Protein AF-A0A7S1KA66-F1 (afdb_monomer_lite)

Foldseek 3Di:
DLPDDPVLCVVCVPLVVLLVVLVVLVVLCCLQFQLAPVQLVQQVVVVCVVVVHDDDPPPVPPDDDDDDDDDDDDDDDDDDDDDDDDPPPDPDPDDDPCDGPSLVRNLVVLVVVLVVLLVCLVPQLVCVVVPPNSVCSNVSSVVSCVSVVCVVVVVRPDDQDDPVCNPDDPVVVCVVCVLLVVLLVLLVVLVVLLVVCVPPNDLVSNLVSLVVSCVPSLVSLCVRDDNVLSVLLVVLLQLQLVLQDPCVVVVCQCCPDCVVPPPGNNDDPSLVRSVLSNQLSVLLVVLSVCCVPPVVPDDLVVLQVVLSVLSVVLSVLVVCLVVVVCVVVVHRNSRSCSVRVRRSNSSSVNSNVSSSSVVLNVRADPPCSSSSSSSSVSSSVSSNSSSHSVD

pLDDT: mean 74.69, std 19.7, range [20.41, 94.88]

Secondary structure (DSSP, 8-state):
-----HHHHHH-HHHHHHHHHHHHHHHHHIIIIIIIIIHHHHHHHHHHHHTT--------------------------------------------S---HHHHHHHHHHHHHHHHHHHHHHHHHHHHHHS-HHHHHHHHHHHHGGGHHHHHHT-S-SPPPPTTTTTS--HHHHHHHHHHHHHHHHHHHHHHHHHHHHHHS-HHHHHHHHHHHHHHHHHHHHHHS-HHHHHHHHHHHHHHHTS---HHHHHHHHH--TTTSTT-----HIIIIIIHHHHHHHHHHHHHHHHHHTGGGS-HHHHHHHHHHHHHHHHHHHHHHHTTHHHHHT--HHHHHIIIIIIHHHHHHHHHHHHHHHHHHHHPPTT-HHHHHHHHHHHHHHHHHHHHHH-

Organism: NCBI:txid1169539

Sequence (391 aa):
MAVLPRDVARATPQIGALGFFFVSVGVAIIDLLVEAKYAEIMRQKHLAALAGGTPQLAVKDRTDGPVPSEIETVTATPQSVEGSTAVEVADSEGDSTDKDPASKVVTYVWMCTIVGWFLASCMIGPIADNFSVQLVFCVGPFLAAQVLIPILKGYLPETRLPPGEANKFQRDKFQKGKAVFGLAFATAVVALALALAGLVGPPETKLAVAVGGSLILLPLAFRVLPWRLACVNVYLFVSEALYVSLQGATDYWYTAGPECVPGGPHFTYTYYQSFAHIVSTFGCMLGLFFFHSFIRNWRMRKAFWATTIIKTAACSLDIFILLRWNVRVGIPDKVAFIFGDAMLPSIVWLMEYMPGQLLVSKLAPPDMESTTFAILEGFRMFGSTVSRAVG

InterPro domains:
  IPR036259 MFS transporter superfamily [SSF103473] (97-388)
  IPR039309 Biopterin transporter family [PF03092] (99-391)
  IPR039309 Biopterin transporter family [PTHR31585] (20-391)

Radius of gyration: 24.8 Å; chains: 1; bounding box: 72×46×79 Å

Struc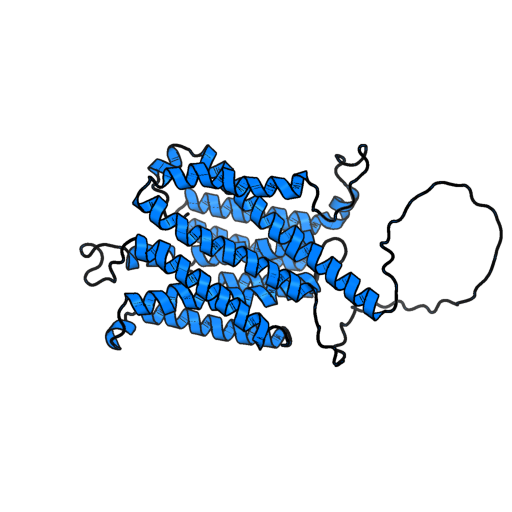ture (mmCIF, N/CA/C/O backbone):
data_AF-A0A7S1KA66-F1
#
_entry.id   AF-A0A7S1KA66-F1
#
loop_
_atom_site.group_PDB
_atom_site.id
_atom_site.type_symbol
_atom_site.label_atom_id
_atom_site.label_alt_id
_atom_site.label_comp_id
_atom_site.label_asym_id
_atom_site.label_entity_id
_atom_site.label_seq_id
_atom_site.pdbx_PDB_ins_code
_atom_site.Cartn_x
_atom_site.Cartn_y
_atom_site.Cartn_z
_atom_site.occupancy
_atom_site.B_iso_or_equiv
_atom_site.auth_seq_id
_atom_site.auth_comp_id
_atom_site.auth_asym_id
_atom_site.auth_atom_id
_atom_site.pdbx_PDB_model_num
ATOM 1 N N . MET A 1 1 ? -3.554 2.572 -13.011 1.00 32.06 1 MET A N 1
ATOM 2 C CA . MET A 1 1 ? -4.090 3.640 -13.893 1.00 32.06 1 MET A CA 1
ATOM 3 C C . MET A 1 1 ? -3.013 4.541 -14.518 1.00 32.06 1 MET A C 1
ATOM 5 O O . MET A 1 1 ? -3.378 5.471 -15.222 1.00 32.06 1 MET A O 1
ATOM 9 N N . ALA A 1 2 ? -1.709 4.258 -14.373 1.00 28.30 2 ALA A N 1
ATOM 10 C CA . ALA A 1 2 ? -0.647 5.039 -15.029 1.00 28.30 2 ALA A CA 1
ATOM 11 C C . ALA A 1 2 ? -0.613 4.914 -16.575 1.00 28.30 2 ALA A C 1
ATOM 13 O O . ALA A 1 2 ? 0.193 5.565 -17.223 1.00 28.30 2 ALA A O 1
ATOM 14 N N . VAL A 1 3 ? -1.512 4.122 -17.176 1.00 35.28 3 VAL A N 1
ATOM 15 C CA . VAL A 1 3 ? -1.540 3.802 -18.615 1.00 35.28 3 VAL A CA 1
ATOM 16 C C . VAL A 1 3 ? -2.876 4.218 -19.247 1.00 35.28 3 VAL A C 1
ATOM 18 O O . VAL A 1 3 ? -3.530 3.440 -19.934 1.00 35.28 3 VAL A O 1
ATOM 21 N N . LEU A 1 4 ? -3.356 5.429 -18.959 1.00 46.53 4 LEU A N 1
ATOM 22 C CA . LEU A 1 4 ? -4.499 6.001 -19.677 1.00 46.53 4 LEU A CA 1
ATOM 23 C C . LEU A 1 4 ? -3.972 7.043 -20.668 1.00 46.53 4 LEU A C 1
ATOM 25 O O . LEU A 1 4 ? -3.486 8.091 -20.232 1.00 46.53 4 LEU A O 1
ATOM 29 N N . PRO A 1 5 ? -4.064 6.797 -21.989 1.00 49.44 5 PRO A N 1
ATOM 30 C CA . PRO A 1 5 ? -3.847 7.844 -22.975 1.00 49.44 5 PRO A CA 1
ATOM 31 C C . PRO A 1 5 ? -4.779 9.012 -22.647 1.00 49.44 5 PRO A C 1
ATOM 33 O O . PRO A 1 5 ? -5.979 8.812 -22.423 1.00 49.44 5 PRO A O 1
ATOM 36 N N . ARG A 1 6 ? -4.234 10.232 -22.585 1.00 52.91 6 ARG A N 1
ATOM 37 C CA . ARG A 1 6 ? -4.979 11.450 -22.205 1.00 52.91 6 ARG A CA 1
ATOM 38 C C . ARG A 1 6 ? -6.256 11.636 -23.032 1.00 52.91 6 ARG A C 1
ATOM 40 O O . ARG A 1 6 ? -7.226 12.211 -22.546 1.00 52.91 6 ARG A O 1
ATOM 47 N N . ASP A 1 7 ? -6.260 11.108 -24.244 1.00 56.12 7 ASP A N 1
ATOM 48 C CA . ASP A 1 7 ? -7.335 11.212 -25.227 1.00 56.12 7 ASP A CA 1
ATOM 49 C C . ASP A 1 7 ? -8.530 10.324 -24.843 1.00 56.12 7 ASP A C 1
ATOM 51 O O . ASP A 1 7 ? -9.684 10.739 -24.938 1.00 56.12 7 ASP A O 1
ATOM 55 N N . VAL A 1 8 ? -8.257 9.136 -24.293 1.00 55.62 8 VAL A N 1
ATOM 56 C CA . VAL A 1 8 ? -9.273 8.197 -23.795 1.00 55.62 8 VAL A CA 1
ATOM 57 C C . VAL A 1 8 ? -9.881 8.692 -22.482 1.00 55.62 8 VAL A C 1
ATOM 59 O O . VAL A 1 8 ? -11.097 8.633 -22.305 1.00 55.62 8 VAL A O 1
ATOM 62 N N . ALA A 1 9 ? -9.059 9.250 -21.586 1.00 55.50 9 ALA A N 1
ATOM 63 C CA . ALA A 1 9 ? -9.536 9.838 -20.332 1.00 55.50 9 ALA A CA 1
ATOM 64 C C . ALA A 1 9 ? -10.507 11.013 -20.567 1.00 55.50 9 ALA A C 1
ATOM 66 O O . ALA A 1 9 ? -11.447 11.207 -19.796 1.00 55.50 9 ALA A O 1
ATOM 67 N N . ARG A 1 10 ? -10.299 11.784 -21.645 1.00 60.31 10 ARG A N 1
ATOM 68 C CA . ARG A 1 10 ? -11.176 12.900 -22.035 1.00 60.31 10 ARG A CA 1
ATOM 69 C C . ARG A 1 10 ? -12.466 12.457 -22.720 1.00 60.31 10 ARG A C 1
ATOM 71 O O . ARG A 1 10 ? -13.454 13.176 -22.616 1.00 60.31 10 ARG A O 1
ATOM 78 N N . ALA A 1 11 ? -12.467 11.317 -23.410 1.00 63.91 11 ALA A N 1
ATOM 79 C CA . ALA A 1 11 ? -13.627 10.851 -24.170 1.00 63.91 11 ALA A CA 1
ATOM 80 C C . ALA A 1 11 ? -14.783 10.375 -23.270 1.00 63.91 11 ALA A C 1
ATOM 82 O O . ALA A 1 11 ? -15.945 10.603 -23.593 1.00 63.91 11 ALA A O 1
ATOM 83 N N . THR A 1 12 ? -14.483 9.746 -22.126 1.00 65.25 12 THR A N 1
ATOM 84 C CA . THR A 1 12 ? -15.502 9.208 -21.201 1.00 65.25 12 THR A CA 1
ATOM 85 C C . THR A 1 12 ? -15.143 9.431 -19.722 1.00 65.25 12 THR A C 1
ATOM 87 O O . THR A 1 12 ? -14.991 8.466 -18.965 1.00 65.25 12 THR A O 1
ATOM 90 N N . PRO A 1 13 ? -15.029 10.691 -19.257 1.00 67.62 13 PRO A N 1
ATOM 91 C CA . PRO A 1 13 ? -14.620 10.999 -17.883 1.00 67.62 13 PRO A CA 1
ATOM 92 C C . PRO A 1 13 ? -15.617 10.477 -16.837 1.00 67.62 13 PRO A C 1
ATOM 94 O O . PRO A 1 13 ? -15.226 10.091 -15.739 1.00 67.62 13 PRO A O 1
ATOM 97 N N . GLN A 1 14 ? -16.902 10.401 -17.195 1.00 73.25 14 GLN A N 1
ATOM 98 C CA . GLN A 1 14 ? -17.967 9.911 -16.317 1.00 73.25 14 GLN A CA 1
ATOM 99 C C . GLN A 1 14 ? -17.803 8.423 -15.974 1.00 73.25 14 GLN A C 1
ATOM 101 O O . GLN A 1 14 ? -17.982 8.038 -14.823 1.00 73.25 14 GLN A O 1
ATOM 106 N N . ILE A 1 15 ? -17.410 7.595 -16.948 1.00 70.38 15 ILE A N 1
ATOM 107 C CA . ILE A 1 15 ? -17.205 6.152 -16.751 1.00 70.38 15 ILE A CA 1
ATOM 108 C C . ILE A 1 15 ? -15.989 5.911 -15.849 1.00 70.38 15 ILE A C 1
ATOM 110 O O . ILE A 1 15 ? -16.051 5.099 -14.927 1.00 70.38 15 ILE A O 1
ATOM 114 N N . GLY A 1 16 ? -14.908 6.670 -16.062 1.00 67.88 16 GLY A N 1
ATOM 115 C CA . GLY A 1 16 ? -13.727 6.626 -15.198 1.00 67.88 16 GLY A CA 1
ATOM 116 C C . GLY A 1 16 ? -14.040 7.032 -13.755 1.00 67.88 16 GLY A C 1
ATOM 117 O O . GLY A 1 16 ? -13.626 6.343 -12.824 1.00 67.88 16 GLY A O 1
ATOM 118 N N . ALA A 1 17 ? -14.825 8.098 -13.565 1.00 71.81 17 ALA A N 1
ATOM 119 C CA . ALA A 1 17 ? -15.262 8.543 -12.243 1.00 71.81 17 ALA A CA 1
ATOM 120 C C . ALA A 1 17 ? -16.155 7.505 -11.542 1.00 71.81 17 ALA A C 1
ATOM 122 O O . ALA A 1 17 ? -15.962 7.233 -10.359 1.00 71.81 17 ALA A O 1
ATOM 123 N N . LEU A 1 18 ? -17.088 6.887 -12.273 1.00 75.62 18 LEU A N 1
ATOM 124 C CA . LEU A 1 18 ? -17.959 5.832 -11.750 1.00 75.62 18 LEU A CA 1
ATOM 125 C C . LEU A 1 18 ? -17.157 4.586 -11.341 1.00 75.62 18 LEU A C 1
ATOM 127 O O . LEU A 1 18 ? -17.382 4.020 -10.273 1.00 75.62 18 LEU A O 1
ATOM 131 N N . GLY A 1 19 ? -16.188 4.183 -12.167 1.00 74.69 19 GLY A N 1
ATOM 132 C CA . GLY A 1 19 ? -15.272 3.088 -11.852 1.00 74.69 19 GLY A CA 1
ATOM 133 C C . GLY A 1 19 ? -14.442 3.373 -10.607 1.00 74.69 19 GLY A C 1
ATOM 134 O O . GLY A 1 19 ? -14.375 2.531 -9.715 1.00 74.69 19 GLY A O 1
ATOM 135 N N . PHE A 1 20 ? -13.867 4.574 -10.511 1.00 73.81 20 PHE A N 1
ATOM 136 C CA . PHE A 1 20 ? -13.125 4.998 -9.326 1.00 73.81 20 PHE A CA 1
ATOM 137 C C . PHE A 1 20 ? -14.007 4.964 -8.076 1.00 73.81 20 PHE A C 1
ATOM 139 O O . PHE A 1 20 ? -13.616 4.375 -7.075 1.00 73.81 20 PHE A O 1
ATOM 146 N N . PHE A 1 21 ? -15.225 5.504 -8.161 1.00 79.69 21 PHE A N 1
ATOM 147 C CA . PHE A 1 21 ? -16.183 5.477 -7.063 1.00 79.69 21 PHE A CA 1
ATOM 148 C C . PHE A 1 21 ? -16.462 4.050 -6.574 1.00 79.69 21 PHE A C 1
ATOM 150 O O . PHE A 1 21 ? -16.306 3.780 -5.386 1.00 79.69 21 PHE A O 1
ATOM 157 N N . PHE A 1 22 ? -16.816 3.116 -7.464 1.00 79.19 22 PHE A N 1
ATOM 158 C CA . PHE A 1 22 ? -17.120 1.741 -7.050 1.00 79.19 22 PHE A CA 1
ATOM 159 C C . PHE A 1 22 ? -15.905 0.988 -6.511 1.00 79.19 22 PHE A C 1
ATOM 161 O O . PHE A 1 22 ? -16.046 0.235 -5.549 1.00 79.19 22 PHE A O 1
ATOM 168 N N . VAL A 1 23 ? -14.717 1.203 -7.080 1.00 77.38 23 VAL A N 1
ATOM 169 C CA . VAL A 1 23 ? -13.480 0.608 -6.557 1.00 77.38 23 VAL A CA 1
ATOM 170 C C . VAL A 1 23 ? -13.167 1.159 -5.167 1.00 77.38 23 VAL A C 1
ATOM 172 O O . VAL A 1 23 ? -12.896 0.377 -4.260 1.00 77.38 23 VAL A O 1
ATOM 175 N N . SER A 1 24 ? -13.268 2.475 -4.960 1.00 77.38 24 SER A N 1
ATOM 176 C CA . SER A 1 24 ? -13.059 3.093 -3.646 1.00 77.38 24 SER A CA 1
ATOM 177 C C . SER A 1 24 ? -14.082 2.622 -2.614 1.00 77.38 24 SER A C 1
ATOM 179 O O . SER A 1 24 ? -13.710 2.348 -1.477 1.00 77.38 24 SER A O 1
ATOM 181 N N . VAL A 1 25 ? -15.352 2.471 -3.004 1.00 79.31 25 VAL A N 1
ATOM 182 C CA . VAL A 1 25 ? -16.393 1.876 -2.149 1.00 79.31 25 VAL A CA 1
ATOM 183 C C . VAL A 1 25 ? -16.055 0.418 -1.822 1.00 79.31 25 VAL A C 1
ATOM 185 O O . VAL A 1 25 ? -16.196 0.011 -0.675 1.00 79.31 25 VAL A O 1
ATOM 188 N N . GLY A 1 26 ? -15.554 -0.351 -2.791 1.00 78.12 26 GLY A N 1
ATOM 189 C CA . GLY A 1 26 ? -15.051 -1.714 -2.598 1.00 78.12 26 GLY A CA 1
ATOM 190 C C . GLY A 1 26 ? -13.953 -1.816 -1.551 1.00 78.12 26 GLY A C 1
ATOM 191 O O . GLY A 1 26 ? -14.092 -2.587 -0.603 1.00 78.12 26 GLY A O 1
ATOM 192 N N . VAL A 1 27 ? -12.897 -1.016 -1.699 1.00 77.62 27 VAL A N 1
ATOM 193 C CA . VAL A 1 27 ? -11.775 -0.978 -0.749 1.00 77.62 27 VAL A CA 1
ATOM 194 C C . VAL A 1 27 ? -12.265 -0.570 0.639 1.00 77.62 27 VAL A C 1
ATOM 196 O O . VAL A 1 27 ? -12.052 -1.304 1.597 1.00 77.62 27 VAL A O 1
ATOM 199 N N . ALA A 1 28 ? -13.040 0.516 0.732 1.00 75.81 28 ALA A N 1
ATOM 200 C CA . ALA A 1 28 ? -13.593 0.971 2.004 1.00 75.81 28 ALA A CA 1
ATOM 201 C C . ALA A 1 28 ? -14.448 -0.108 2.687 1.00 75.81 28 ALA A C 1
ATOM 203 O O . ALA A 1 28 ? -14.421 -0.246 3.904 1.00 75.81 28 ALA A O 1
ATOM 204 N N . ILE A 1 29 ? -15.205 -0.896 1.925 1.00 75.12 29 ILE A N 1
ATOM 205 C CA . ILE A 1 29 ? -16.020 -1.977 2.482 1.00 75.12 29 ILE A CA 1
ATOM 206 C C . ILE A 1 29 ? -15.158 -3.110 3.024 1.00 75.12 29 ILE A C 1
ATOM 208 O O . ILE A 1 29 ? -15.474 -3.618 4.096 1.00 75.12 29 ILE A O 1
ATOM 212 N N . ILE A 1 30 ? -14.089 -3.499 2.329 1.00 76.38 30 ILE A N 1
ATOM 213 C CA . ILE A 1 30 ? -13.154 -4.521 2.819 1.00 76.38 30 ILE A CA 1
ATOM 214 C C . ILE A 1 30 ? -12.539 -4.065 4.150 1.00 76.38 30 ILE A C 1
ATOM 216 O O . ILE A 1 30 ? -12.625 -4.798 5.140 1.00 76.38 30 ILE A O 1
ATOM 220 N N . ASP A 1 31 ? -12.040 -2.831 4.190 1.00 74.50 31 ASP A N 1
ATOM 221 C CA . ASP A 1 31 ? -11.405 -2.233 5.367 1.00 74.50 31 ASP A CA 1
ATOM 222 C C . ASP A 1 31 ? -12.376 -2.134 6.559 1.00 74.50 31 ASP A C 1
ATOM 224 O O . ASP A 1 31 ? -12.086 -2.586 7.669 1.00 74.50 31 ASP A O 1
ATOM 228 N N . LEU A 1 32 ? -13.572 -1.574 6.338 1.00 71.69 32 LEU A N 1
ATOM 229 C CA . LEU A 1 32 ? -14.551 -1.317 7.402 1.00 71.69 32 LEU A CA 1
ATOM 230 C C . LEU A 1 32 ? -15.238 -2.605 7.879 1.00 71.69 32 LEU A C 1
ATOM 232 O O . LEU A 1 32 ? -15.384 -2.831 9.084 1.00 71.69 32 LEU A O 1
ATOM 236 N N . LEU A 1 33 ? -15.688 -3.457 6.954 1.00 70.88 33 LEU A N 1
ATOM 237 C CA . LEU A 1 33 ? -16.430 -4.658 7.328 1.00 70.88 33 LEU A CA 1
ATOM 238 C C . LEU A 1 33 ? -15.511 -5.721 7.872 1.00 70.88 33 LEU A C 1
ATOM 240 O O . LEU A 1 33 ? -15.747 -6.253 8.957 1.00 70.88 33 LEU A O 1
ATOM 244 N N . VAL A 1 34 ? -14.516 -6.084 7.077 1.00 68.38 34 VAL A N 1
ATOM 245 C CA . VAL A 1 34 ? -13.800 -7.318 7.323 1.00 68.38 34 VAL A CA 1
ATOM 246 C C . VAL A 1 34 ? -12.653 -7.074 8.287 1.00 68.38 34 VAL A C 1
ATOM 248 O O . VAL A 1 34 ? -12.544 -7.775 9.298 1.00 68.38 34 VAL A O 1
ATOM 251 N N . GLU A 1 35 ? -11.824 -6.077 7.989 1.00 70.81 35 GLU A N 1
ATOM 252 C CA . GLU A 1 35 ? -10.586 -5.841 8.731 1.00 70.81 35 GLU A CA 1
ATOM 253 C C . GLU A 1 35 ? -10.841 -5.153 10.075 1.00 70.81 35 GLU A C 1
ATOM 255 O O . GLU A 1 35 ? -10.182 -5.487 11.061 1.00 70.81 35 GLU A O 1
ATOM 260 N N . ALA A 1 36 ? -11.852 -4.281 10.155 1.00 73.19 36 ALA A N 1
ATOM 261 C CA . ALA A 1 36 ? -12.281 -3.686 11.416 1.00 73.19 36 ALA A CA 1
ATOM 262 C C . ALA A 1 36 ? -13.355 -4.526 12.142 1.00 73.19 36 ALA A C 1
ATOM 264 O O . ALA A 1 36 ? -13.066 -5.144 13.171 1.00 73.19 36 ALA A O 1
ATOM 265 N N . LYS A 1 37 ? -14.601 -4.571 11.641 1.00 71.62 37 LYS A N 1
ATOM 266 C CA . LYS A 1 37 ? -15.742 -5.046 12.452 1.00 71.62 37 LYS A CA 1
ATOM 267 C C . LYS A 1 37 ? -15.797 -6.564 12.654 1.00 71.62 37 LYS A C 1
ATOM 269 O O . LYS A 1 37 ? -16.060 -7.036 13.760 1.00 71.62 37 LYS A O 1
ATOM 274 N N . TYR A 1 38 ? -15.552 -7.360 11.616 1.00 70.38 38 TYR A N 1
ATOM 275 C CA . TYR A 1 38 ? -15.573 -8.824 11.740 1.00 70.38 38 TYR A CA 1
ATOM 276 C C . TYR A 1 38 ? -14.405 -9.361 12.576 1.00 70.38 38 TYR A C 1
ATOM 278 O O . TYR A 1 38 ? -14.599 -10.287 13.371 1.00 70.38 38 TYR A O 1
ATOM 286 N N . ALA A 1 39 ? -13.217 -8.769 12.433 1.00 66.06 39 ALA A N 1
ATOM 287 C CA . ALA A 1 39 ? -12.054 -9.087 13.257 1.00 66.06 39 ALA A CA 1
ATOM 288 C C . ALA A 1 39 ? -12.348 -8.877 14.757 1.00 66.06 39 ALA A C 1
ATOM 290 O O . ALA A 1 39 ? -12.051 -9.744 15.584 1.00 66.06 39 ALA A O 1
ATOM 291 N N . GLU A 1 40 ? -13.012 -7.772 15.101 1.00 71.19 40 GLU A N 1
ATOM 292 C CA . GLU A 1 40 ? -13.449 -7.456 16.464 1.00 71.19 40 GLU A CA 1
ATOM 293 C C . GLU A 1 40 ? -14.454 -8.484 17.005 1.00 71.19 40 GLU A C 1
ATOM 295 O O . GLU A 1 40 ? -14.226 -9.065 18.070 1.00 71.19 40 GLU A O 1
ATOM 300 N N . ILE A 1 41 ? -15.538 -8.757 16.266 1.00 71.12 41 ILE A N 1
ATOM 301 C CA . ILE A 1 41 ? -16.590 -9.699 16.692 1.00 71.12 41 ILE A CA 1
ATOM 302 C C . ILE A 1 41 ? -15.991 -11.076 16.993 1.00 71.12 41 ILE A C 1
ATOM 304 O O . ILE A 1 41 ? -16.351 -11.724 17.979 1.00 71.12 41 ILE A O 1
ATOM 308 N N . MET A 1 42 ? -15.064 -11.537 16.154 1.00 67.38 42 MET A N 1
ATOM 309 C CA . MET A 1 42 ? -14.409 -12.831 16.339 1.00 67.38 42 MET A CA 1
ATOM 310 C C . MET A 1 42 ? -13.503 -12.845 17.571 1.00 67.38 42 MET A C 1
ATOM 312 O O . MET A 1 42 ? -13.494 -13.830 18.313 1.00 67.38 42 MET A O 1
ATOM 316 N N . ARG A 1 43 ? -12.804 -11.739 17.846 1.00 68.31 43 ARG A N 1
ATOM 317 C CA . ARG A 1 43 ? -12.013 -11.579 19.070 1.00 68.31 43 ARG A CA 1
ATOM 318 C C . ARG A 1 43 ? -12.898 -11.575 20.318 1.00 68.31 43 ARG A C 1
ATOM 320 O O . ARG A 1 43 ? -12.590 -12.282 21.273 1.00 68.31 43 ARG A O 1
ATOM 327 N N . GLN A 1 44 ? -14.006 -10.834 20.311 1.00 73.31 44 GLN A N 1
ATOM 328 C CA . GLN A 1 44 ? -14.946 -10.783 21.437 1.00 73.31 44 GLN A CA 1
ATOM 329 C C . GLN A 1 44 ? -15.566 -12.153 21.722 1.00 73.31 44 GLN A C 1
ATOM 331 O O . GLN A 1 44 ? -15.582 -12.589 22.872 1.00 73.31 44 GLN A O 1
ATOM 336 N N . LYS A 1 45 ? -16.011 -12.873 20.682 1.00 74.50 45 LYS A N 1
ATOM 337 C CA . LYS A 1 45 ? -16.542 -14.239 20.824 1.00 74.50 45 LYS A CA 1
ATOM 338 C C . LYS A 1 45 ? -15.523 -15.198 21.434 1.00 74.50 45 LYS A C 1
ATOM 340 O O . LYS A 1 45 ? -15.885 -16.018 22.271 1.00 74.50 45 LYS A O 1
ATOM 345 N N . HIS A 1 46 ? -14.260 -15.087 21.036 1.00 69.62 46 HIS A N 1
ATOM 346 C CA . HIS A 1 46 ? -13.190 -15.920 21.573 1.00 69.62 46 HIS A CA 1
ATOM 347 C C . HIS A 1 46 ? -12.881 -15.609 23.040 1.00 69.62 46 HIS A C 1
ATOM 349 O O . HIS A 1 46 ? -12.772 -16.528 23.846 1.00 69.62 46 HIS A O 1
ATOM 355 N N . LEU A 1 47 ? -12.822 -14.328 23.411 1.00 72.25 47 LEU A N 1
ATOM 356 C CA . LEU A 1 47 ? -12.650 -13.920 24.809 1.00 72.25 47 LEU A CA 1
ATOM 357 C C . LEU A 1 47 ? -13.832 -14.363 25.686 1.00 72.25 47 LEU A C 1
ATOM 359 O O . LEU A 1 47 ? -13.618 -14.840 26.796 1.00 72.25 47 LEU A O 1
ATOM 363 N N . ALA A 1 48 ? -15.065 -14.269 25.180 1.00 73.75 48 ALA A N 1
ATOM 364 C CA . ALA A 1 48 ? -16.255 -14.756 25.880 1.00 73.75 48 ALA A CA 1
ATOM 365 C C . ALA A 1 48 ? -16.224 -16.282 26.084 1.00 73.75 48 ALA A C 1
ATOM 367 O O . ALA A 1 48 ? -16.521 -16.761 27.178 1.00 73.75 48 ALA A O 1
ATOM 368 N N . ALA A 1 49 ? -15.791 -17.036 25.066 1.00 74.25 49 ALA A N 1
ATOM 369 C CA . ALA A 1 49 ? -15.618 -18.484 25.159 1.00 74.25 49 ALA A CA 1
ATOM 370 C C . ALA A 1 49 ? -14.561 -18.882 26.206 1.00 74.25 49 ALA A C 1
ATOM 372 O O . ALA A 1 49 ? -14.775 -19.836 26.952 1.00 74.25 49 ALA A O 1
ATOM 373 N N . LEU A 1 50 ? -13.457 -18.132 26.307 1.00 74.31 50 LEU A N 1
ATOM 374 C CA . LEU A 1 50 ? -12.426 -18.340 27.334 1.00 74.31 50 LEU A CA 1
ATOM 375 C C . LEU A 1 50 ? -12.920 -18.002 28.748 1.00 74.31 50 LEU A C 1
ATOM 377 O O . LEU A 1 50 ? -12.520 -18.653 29.707 1.00 74.31 50 LEU A O 1
ATOM 381 N N . ALA A 1 51 ? -13.805 -17.012 28.880 1.00 75.25 51 ALA A N 1
ATOM 382 C CA . ALA A 1 51 ? -14.394 -16.609 30.157 1.00 75.25 51 ALA A CA 1
ATOM 383 C C . ALA A 1 51 ? -15.527 -17.541 30.643 1.00 75.25 51 ALA A C 1
ATOM 385 O O . ALA A 1 51 ? -16.145 -17.260 31.668 1.00 75.25 51 ALA A O 1
ATOM 386 N N . GLY A 1 52 ? -15.835 -18.625 29.917 1.00 58.53 52 GLY A N 1
ATOM 387 C CA . GLY A 1 52 ? -16.918 -19.557 30.258 1.00 58.53 52 GLY A CA 1
ATOM 388 C C . GLY A 1 52 ? -18.328 -18.966 30.127 1.00 58.53 52 GLY A C 1
ATOM 389 O O . GLY A 1 52 ? -19.298 -19.590 30.554 1.00 58.53 52 GLY A O 1
ATOM 390 N N . GLY A 1 53 ? -18.462 -17.772 29.543 1.00 46.56 53 GLY A N 1
ATOM 391 C CA . GLY A 1 53 ? -19.734 -17.086 29.361 1.00 46.56 53 GLY A CA 1
ATOM 392 C C . GLY A 1 53 ? -20.328 -17.378 27.988 1.00 46.56 53 GLY A C 1
ATOM 393 O O . GLY A 1 53 ? -19.725 -17.069 26.960 1.00 46.56 53 GLY A O 1
ATOM 394 N N . THR A 1 54 ? -21.546 -17.918 27.949 1.00 37.97 54 THR A N 1
ATOM 395 C CA . THR A 1 54 ? -22.382 -17.851 26.742 1.00 37.97 54 THR A CA 1
ATOM 396 C C . THR A 1 54 ? -22.467 -16.392 26.283 1.00 37.97 54 THR A C 1
ATOM 398 O O . THR A 1 54 ? -22.752 -15.525 27.113 1.00 37.97 54 THR A O 1
ATOM 401 N N . PRO A 1 55 ? -22.231 -16.089 24.995 1.00 39.12 55 PRO A N 1
ATOM 402 C CA . PRO A 1 55 ? -22.236 -14.718 24.516 1.00 39.12 55 PRO A CA 1
ATOM 403 C C . PRO A 1 55 ? -23.666 -14.179 24.573 1.00 39.12 55 PRO A C 1
ATOM 405 O O . PRO A 1 55 ? -24.462 -14.405 23.663 1.00 39.12 55 PRO A O 1
ATOM 408 N N . GLN A 1 56 ? -24.005 -13.445 25.633 1.00 33.56 56 GLN A N 1
ATOM 409 C CA . GLN A 1 56 ? -25.090 -12.482 25.544 1.00 33.56 56 GLN A CA 1
ATOM 410 C C . GLN A 1 56 ? -24.596 -11.389 24.603 1.00 33.56 56 GLN A C 1
ATOM 412 O O . GLN A 1 56 ? -23.781 -10.545 24.973 1.00 33.56 56 GLN A O 1
ATOM 417 N N . LEU A 1 57 ? -25.082 -11.414 23.357 1.00 36.12 57 LEU A N 1
ATOM 418 C CA . LEU A 1 57 ? -25.200 -10.169 22.617 1.00 36.12 57 LEU A CA 1
ATOM 419 C C . LEU A 1 57 ? -25.929 -9.210 23.556 1.00 36.12 57 LEU A C 1
ATOM 421 O O . LEU A 1 57 ? -27.048 -9.506 23.972 1.00 36.12 57 LEU A O 1
ATOM 425 N N . ALA A 1 58 ? -25.308 -8.086 23.902 1.00 29.97 58 ALA A N 1
ATOM 426 C CA . ALA A 1 58 ? -26.001 -6.992 24.561 1.00 29.97 58 ALA A CA 1
ATOM 427 C C . ALA A 1 58 ? -26.985 -6.361 23.558 1.00 29.97 58 ALA A C 1
ATOM 429 O O . ALA A 1 58 ? -26.802 -5.243 23.084 1.00 29.97 58 ALA A O 1
ATOM 430 N N . VAL A 1 59 ? -28.036 -7.104 23.208 1.00 29.83 59 VAL A N 1
ATOM 431 C CA . VAL A 1 59 ? -29.291 -6.556 22.719 1.00 29.83 59 VAL A CA 1
ATOM 432 C C . VAL A 1 59 ? -29.955 -5.992 23.962 1.00 29.83 59 VAL A C 1
ATOM 434 O O . VAL A 1 59 ? -30.567 -6.706 24.751 1.00 29.83 59 VAL A O 1
ATOM 437 N N . LYS A 1 60 ? -29.748 -4.698 24.197 1.00 28.16 60 LYS A N 1
ATOM 438 C CA . LYS A 1 60 ? -30.531 -3.961 25.181 1.00 28.16 60 LYS A CA 1
ATOM 439 C C . LYS A 1 60 ? -31.928 -3.777 24.592 1.00 28.16 60 LYS A C 1
ATOM 441 O O . LYS A 1 60 ? -32.226 -2.721 24.041 1.00 28.16 60 LYS A O 1
ATOM 446 N N . ASP A 1 61 ? -32.749 -4.822 24.669 1.00 25.58 61 ASP A N 1
ATOM 447 C CA . ASP A 1 61 ? -34.181 -4.713 24.416 1.00 25.58 61 ASP A CA 1
ATOM 448 C C . ASP A 1 61 ? -34.767 -3.808 25.497 1.00 25.58 61 ASP A C 1
ATOM 450 O O . ASP A 1 61 ? -34.821 -4.133 26.683 1.00 25.58 61 ASP A O 1
ATOM 454 N N . ARG A 1 62 ? -35.133 -2.598 25.083 1.00 33.00 62 ARG A N 1
ATOM 455 C CA . ARG A 1 62 ? -35.861 -1.652 25.915 1.00 33.00 62 ARG A CA 1
ATOM 456 C C . ARG A 1 62 ? -37.342 -1.966 25.742 1.00 33.00 62 ARG A C 1
ATOM 458 O O . ARG A 1 62 ? -38.000 -1.365 24.902 1.00 33.00 62 ARG A O 1
ATOM 465 N N . THR A 1 63 ? -37.847 -2.933 26.499 1.00 29.36 63 THR A N 1
ATOM 466 C CA . THR A 1 63 ? -39.292 -3.112 2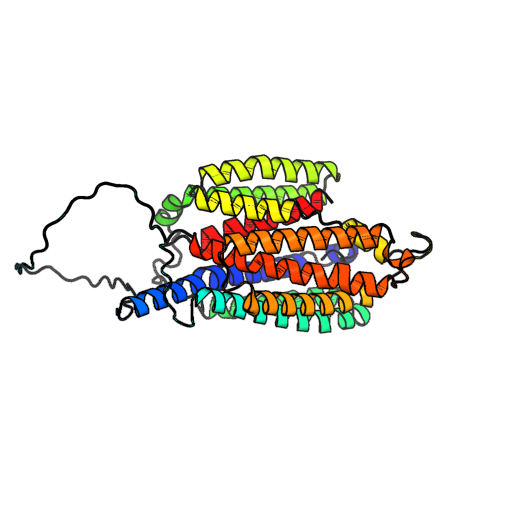6.671 1.00 29.36 63 THR A CA 1
ATOM 467 C C . THR A 1 63 ? -39.749 -2.328 27.892 1.00 29.36 63 THR A C 1
ATOM 469 O O . THR A 1 63 ? -39.318 -2.592 29.014 1.00 29.36 63 THR A O 1
ATOM 472 N N . ASP A 1 64 ? -40.596 -1.338 27.630 1.00 31.89 64 ASP A N 1
ATOM 473 C CA . ASP A 1 64 ? -41.314 -0.530 28.606 1.00 31.89 64 ASP A CA 1
ATOM 474 C C . ASP A 1 64 ? -42.244 -1.391 29.482 1.00 31.89 64 ASP A C 1
ATOM 476 O O . ASP A 1 64 ? -42.984 -2.238 28.981 1.00 31.89 64 ASP A O 1
ATOM 480 N N . GLY A 1 65 ? -42.239 -1.141 30.794 1.00 28.81 65 GLY A N 1
ATOM 481 C CA . GLY A 1 65 ? -43.180 -1.711 31.762 1.00 28.81 65 GLY A CA 1
ATOM 482 C C . GLY A 1 65 ? -42.918 -1.173 33.178 1.00 28.81 65 GLY A C 1
ATOM 483 O O . GLY A 1 65 ? -41.758 -0.940 33.518 1.00 28.81 65 GLY A O 1
ATOM 484 N N . PRO A 1 66 ? -43.958 -0.900 33.993 1.00 26.52 66 PRO A N 1
ATOM 485 C CA . PRO A 1 66 ? -43.823 -0.139 35.231 1.00 26.52 66 PRO A CA 1
ATOM 486 C C . PRO A 1 66 ? -43.230 -0.982 36.365 1.00 26.52 66 PRO A C 1
ATOM 488 O O . PRO A 1 66 ? -43.484 -2.177 36.478 1.00 26.52 66 PRO A O 1
ATOM 491 N N . VAL A 1 67 ? -42.458 -0.312 37.218 1.00 28.33 67 VAL A N 1
ATOM 492 C CA . VAL A 1 67 ? -41.803 -0.842 38.421 1.00 28.33 67 VAL A CA 1
ATOM 493 C C . VAL A 1 67 ? -42.832 -1.385 39.422 1.00 28.33 67 VAL A C 1
ATOM 495 O O . VAL A 1 67 ? -43.718 -0.625 39.818 1.00 28.33 67 VAL A O 1
ATOM 498 N N . PRO A 1 68 ? -42.663 -2.615 39.943 1.00 24.42 68 PRO A N 1
ATOM 499 C CA . PRO A 1 68 ? -43.137 -2.966 41.269 1.00 24.42 68 PRO A CA 1
ATOM 500 C C . PRO A 1 68 ? -41.971 -3.023 42.261 1.00 24.42 68 PRO A C 1
ATOM 502 O O . PRO A 1 68 ? -40.888 -3.539 41.991 1.00 24.42 68 PRO A O 1
ATOM 505 N N . SER A 1 69 ? -42.250 -2.456 43.424 1.00 24.09 69 SER A N 1
ATOM 506 C CA . SER A 1 69 ? -41.532 -2.557 44.686 1.00 24.09 69 SER A CA 1
ATOM 507 C C . SER A 1 69 ? -41.300 -4.004 45.127 1.00 24.09 69 SER A C 1
ATOM 509 O O . SER A 1 69 ? -42.272 -4.728 45.299 1.00 24.09 69 SER A O 1
ATOM 511 N N . GLU A 1 70 ? -40.051 -4.396 45.369 1.00 25.59 70 GLU A N 1
ATOM 512 C CA . GLU A 1 70 ? -39.553 -4.938 46.645 1.00 25.59 70 GLU A CA 1
ATOM 513 C C . GLU A 1 70 ? -38.132 -5.491 46.496 1.00 25.59 70 GLU A C 1
ATOM 515 O O . GLU A 1 70 ? -37.645 -5.813 45.416 1.00 25.59 70 GLU A O 1
ATOM 520 N N . ILE A 1 71 ? -37.452 -5.468 47.633 1.00 26.77 71 ILE A N 1
ATOM 521 C CA . ILE A 1 71 ? -36.028 -5.649 47.869 1.00 26.77 71 ILE A CA 1
ATOM 522 C C . ILE A 1 71 ? -35.713 -7.144 47.936 1.00 26.77 71 ILE A C 1
ATOM 524 O O . ILE A 1 71 ? -36.302 -7.838 48.756 1.00 26.77 71 ILE A O 1
ATOM 528 N N . GLU A 1 72 ? -34.697 -7.611 47.209 1.00 22.75 72 GLU A N 1
ATOM 529 C CA . GLU A 1 72 ? -33.889 -8.728 47.701 1.00 22.75 72 GLU A CA 1
ATOM 530 C C . GLU A 1 72 ? -32.399 -8.461 47.485 1.00 22.75 72 GLU A C 1
ATOM 532 O O . GLU A 1 72 ? -31.914 -8.116 46.408 1.00 22.75 72 GLU A O 1
ATOM 537 N N . THR A 1 73 ? -31.697 -8.542 48.605 1.00 22.39 73 THR A N 1
ATOM 538 C CA . THR A 1 73 ? -30.326 -8.112 48.829 1.00 22.39 73 THR A CA 1
ATOM 539 C C . THR A 1 73 ? -29.406 -9.291 48.535 1.00 22.39 73 THR A C 1
ATOM 541 O O . THR A 1 73 ? -29.476 -10.294 49.238 1.00 22.39 73 THR A O 1
ATOM 544 N N . VAL A 1 74 ? -28.493 -9.171 47.568 1.00 23.34 74 VAL A N 1
ATOM 545 C CA . VAL A 1 74 ? -27.247 -9.952 47.597 1.00 23.34 74 VAL A CA 1
ATOM 546 C C . VAL A 1 74 ? -26.083 -8.978 47.627 1.00 23.34 74 VAL A C 1
ATOM 548 O O . VAL A 1 74 ? -25.774 -8.259 46.680 1.00 23.34 74 VAL A O 1
ATOM 551 N N . THR A 1 75 ? -25.503 -8.933 48.812 1.00 21.80 75 THR A N 1
ATOM 552 C CA . THR A 1 75 ? -24.375 -8.144 49.272 1.00 21.80 75 THR A CA 1
ATOM 553 C C . THR A 1 75 ? -23.120 -8.441 48.451 1.00 21.80 75 THR A C 1
ATOM 555 O O . THR A 1 75 ? -22.584 -9.543 48.506 1.00 21.80 75 THR A O 1
ATOM 558 N N . ALA A 1 76 ? -22.587 -7.426 47.775 1.00 22.98 76 ALA A N 1
ATOM 559 C CA . ALA A 1 76 ? -21.155 -7.298 47.526 1.00 22.98 76 ALA A CA 1
ATOM 560 C C . ALA A 1 76 ? -20.795 -5.814 47.670 1.00 22.98 76 ALA A C 1
ATOM 562 O O . ALA A 1 76 ? -21.219 -4.967 46.887 1.00 22.98 76 ALA A O 1
ATOM 563 N N . THR A 1 77 ? -20.099 -5.489 48.754 1.00 20.91 77 THR A N 1
ATOM 564 C CA . THR A 1 77 ? -19.667 -4.138 49.121 1.00 20.91 77 THR A CA 1
ATOM 565 C C . THR A 1 77 ? -18.660 -3.564 48.112 1.00 20.91 77 THR A C 1
ATOM 567 O O . THR A 1 77 ? -17.879 -4.315 47.526 1.00 20.91 77 THR A O 1
ATOM 570 N N . PRO A 1 78 ? -18.633 -2.230 47.924 1.00 24.45 78 PRO A N 1
ATOM 571 C CA . PRO A 1 78 ? -17.778 -1.568 46.950 1.00 24.45 78 PRO A CA 1
ATOM 572 C C . PRO A 1 78 ? -16.377 -1.349 47.533 1.00 24.45 78 PRO A C 1
ATOM 574 O O . PRO A 1 78 ? -16.233 -0.731 48.588 1.00 24.45 78 PRO A O 1
ATOM 577 N N . GLN A 1 79 ? -15.334 -1.797 46.835 1.00 21.06 79 GLN A N 1
ATOM 578 C CA . GLN A 1 79 ? -14.000 -1.230 47.020 1.00 21.06 79 GLN A CA 1
ATOM 579 C C . GLN A 1 79 ? -13.723 -0.219 45.911 1.00 21.06 79 GLN A C 1
ATOM 581 O O . GLN A 1 79 ? -13.634 -0.539 44.729 1.00 21.06 79 GLN A O 1
ATOM 586 N N . SER A 1 80 ? -13.625 1.028 46.353 1.00 21.83 80 SER A N 1
ATOM 587 C CA . SER A 1 80 ? -13.050 2.174 45.670 1.00 21.83 80 SER A CA 1
ATOM 588 C C . SER A 1 80 ? -11.662 1.863 45.108 1.00 21.83 80 SER A C 1
ATOM 590 O O . SER A 1 80 ? -10.748 1.567 45.877 1.00 21.83 80 SER A O 1
ATOM 592 N N . VAL A 1 81 ? -11.483 2.033 43.800 1.00 23.19 81 VAL A N 1
ATOM 593 C CA . VAL A 1 81 ? -10.177 2.333 43.201 1.00 23.19 81 VAL A CA 1
ATOM 594 C C . VAL A 1 81 ? -10.392 3.429 42.159 1.00 23.19 81 VAL A C 1
ATOM 596 O O . VAL A 1 81 ? -10.736 3.174 41.007 1.00 23.19 81 VAL A O 1
ATOM 599 N N . GLU A 1 82 ? -10.221 4.679 42.592 1.00 20.50 82 GLU A N 1
ATOM 600 C CA . GLU A 1 82 ? -9.726 5.733 41.710 1.00 20.50 82 GLU A CA 1
ATOM 601 C C . GLU A 1 82 ? -8.348 5.303 41.198 1.00 20.50 82 GLU A C 1
ATOM 603 O O . GLU A 1 82 ? -7.473 4.944 41.983 1.00 20.50 82 GLU A O 1
ATOM 608 N N . GLY A 1 83 ? -8.141 5.333 39.884 1.00 20.52 83 GLY A N 1
ATOM 609 C CA . GLY A 1 83 ? -6.833 5.025 39.320 1.00 20.52 83 GLY A CA 1
ATOM 610 C C . GLY A 1 83 ? -6.898 4.621 37.862 1.00 20.52 83 GLY A C 1
ATOM 611 O O . GLY A 1 83 ? -7.078 3.452 37.537 1.00 20.52 83 GLY A O 1
ATOM 612 N N . SER A 1 84 ? -6.694 5.606 36.987 1.00 27.19 84 SER A N 1
ATOM 613 C CA . SER A 1 84 ? -6.247 5.424 35.606 1.00 27.19 84 SER A CA 1
ATOM 614 C C . SER A 1 84 ? -5.251 4.265 35.505 1.00 27.19 84 SER A C 1
ATOM 616 O O . SER A 1 84 ? -4.096 4.401 35.897 1.00 27.19 84 SER A O 1
ATOM 618 N N . THR A 1 85 ? -5.688 3.123 34.985 1.00 20.41 85 THR A N 1
ATOM 619 C CA . THR A 1 85 ? -4.790 2.042 34.589 1.00 20.41 85 THR A CA 1
ATOM 620 C C . THR A 1 85 ? -5.299 1.442 33.294 1.00 20.41 85 THR A C 1
ATOM 622 O O . THR A 1 85 ? -6.426 0.970 33.168 1.00 20.41 85 THR A O 1
ATOM 625 N N . ALA A 1 86 ? -4.438 1.561 32.287 1.00 23.16 86 ALA A N 1
ATOM 626 C CA . ALA A 1 86 ? -4.541 0.858 31.032 1.00 23.16 86 ALA A CA 1
ATOM 627 C C . ALA A 1 86 ? -4.805 -0.626 31.301 1.00 23.16 86 ALA A C 1
ATOM 629 O O . ALA A 1 86 ? -4.165 -1.214 32.169 1.00 23.16 86 ALA A O 1
ATOM 630 N N . VAL A 1 87 ? -5.692 -1.231 30.511 1.00 23.42 87 VAL A N 1
ATOM 631 C CA . VAL A 1 87 ? -5.732 -2.685 30.363 1.00 23.42 87 VAL A CA 1
ATOM 632 C C . VAL A 1 87 ? -4.373 -3.096 29.801 1.00 23.42 87 VAL A C 1
ATOM 634 O O . VAL A 1 87 ? -4.096 -2.989 28.603 1.00 23.42 87 VAL A O 1
ATOM 637 N N . GLU A 1 88 ? -3.475 -3.458 30.705 1.00 21.36 88 GLU A N 1
ATOM 638 C CA . GLU A 1 88 ? -2.215 -4.096 30.399 1.00 21.36 88 GLU A CA 1
ATOM 639 C C . GLU A 1 88 ? -2.577 -5.486 29.881 1.00 21.36 88 GLU A C 1
ATOM 641 O O . GLU A 1 88 ? -3.067 -6.342 30.614 1.00 21.36 88 GLU A O 1
ATOM 646 N N . VAL A 1 89 ? -2.441 -5.676 28.567 1.00 28.11 89 VAL A N 1
ATOM 647 C CA . VAL A 1 89 ? -2.552 -6.995 27.944 1.00 28.11 89 VAL A CA 1
ATOM 648 C C . VAL A 1 89 ? -1.354 -7.793 28.446 1.00 28.11 89 VAL A C 1
ATOM 650 O O . VAL A 1 89 ? -0.266 -7.717 27.879 1.00 28.11 89 VAL A O 1
ATOM 653 N N . ALA A 1 90 ? -1.544 -8.476 29.571 1.00 22.80 90 ALA A N 1
ATOM 654 C CA . ALA A 1 90 ? -0.596 -9.428 30.103 1.00 22.80 90 ALA A CA 1
ATOM 655 C C . ALA A 1 90 ? -0.454 -10.575 29.094 1.00 22.80 90 ALA A C 1
ATOM 657 O O . ALA A 1 90 ? -1.408 -11.308 28.822 1.00 22.80 90 ALA A O 1
ATOM 658 N N . ASP A 1 91 ? 0.747 -10.704 28.528 1.00 29.33 91 ASP A N 1
ATOM 659 C CA . ASP A 1 91 ? 1.194 -11.892 27.807 1.00 29.33 91 ASP A CA 1
ATOM 660 C C . ASP A 1 91 ? 1.207 -13.063 28.806 1.00 29.33 91 ASP A C 1
ATOM 662 O O . ASP A 1 91 ? 2.198 -13.292 29.498 1.00 29.33 91 ASP A O 1
ATOM 666 N N . SER A 1 92 ? 0.094 -13.792 28.918 1.00 24.88 92 SER A N 1
ATOM 667 C CA . SER A 1 92 ? 0.079 -15.094 29.584 1.00 24.88 92 SER A CA 1
ATOM 668 C C . SER A 1 92 ? 0.452 -16.174 28.569 1.00 24.88 92 SER A C 1
ATOM 670 O O . SER A 1 92 ? -0.235 -16.417 27.574 1.00 24.88 92 SER A O 1
ATOM 672 N N . GLU A 1 93 ? 1.602 -16.802 28.808 1.00 34.53 93 GLU A N 1
ATOM 673 C CA . GLU A 1 93 ? 2.022 -18.048 28.173 1.00 34.53 93 GLU A CA 1
ATOM 674 C C . GLU A 1 93 ? 1.054 -19.169 28.573 1.00 34.53 93 GLU A C 1
ATOM 676 O O . GLU A 1 93 ? 1.231 -19.844 29.581 1.00 34.53 93 GLU A O 1
ATOM 681 N N . GLY A 1 94 ? 0.003 -19.342 27.773 1.00 26.00 94 GLY A N 1
ATOM 682 C CA . GLY A 1 94 ? -0.888 -20.497 27.790 1.00 26.00 94 GLY A CA 1
ATOM 683 C C . GLY A 1 94 ? -0.907 -21.156 26.414 1.00 26.00 94 GLY A C 1
ATOM 684 O O . GLY A 1 94 ? -1.224 -20.521 25.404 1.00 26.00 94 GLY A O 1
ATOM 685 N N . ASP A 1 95 ? -0.509 -22.422 26.374 1.00 31.66 95 ASP A N 1
ATOM 686 C CA . ASP A 1 95 ? -0.581 -23.315 25.224 1.00 31.66 95 ASP A CA 1
ATOM 687 C C . ASP A 1 95 ? -2.051 -23.628 24.895 1.00 31.66 95 ASP A C 1
ATOM 689 O O . ASP A 1 95 ? -2.698 -24.456 25.527 1.00 31.66 95 ASP A O 1
ATOM 693 N N . SER A 1 96 ? -2.608 -22.908 23.925 1.00 30.48 96 SER A N 1
ATOM 694 C CA . SER A 1 96 ? -3.758 -23.361 23.149 1.00 30.48 96 SER A CA 1
ATOM 695 C C . SER A 1 96 ? -3.509 -22.969 21.699 1.00 30.48 96 SER A C 1
ATOM 697 O O . SER A 1 96 ? -3.070 -21.861 21.380 1.00 30.48 96 SER A O 1
ATOM 699 N N . THR A 1 97 ? -3.707 -23.926 20.809 1.00 38.81 97 THR A N 1
ATOM 700 C CA . THR A 1 97 ? -3.241 -23.945 19.419 1.00 38.81 97 THR A CA 1
ATOM 701 C C . THR A 1 97 ? -3.990 -22.984 18.481 1.00 38.81 97 THR A C 1
ATOM 703 O O . THR A 1 97 ? -3.912 -23.127 17.262 1.00 38.81 97 THR A O 1
ATOM 706 N N . ASP A 1 98 ? -4.673 -21.962 19.008 1.00 49.47 98 ASP A N 1
ATOM 707 C CA . ASP A 1 98 ? -5.394 -20.969 18.208 1.00 49.47 98 ASP A CA 1
ATOM 708 C C . ASP A 1 98 ? -5.341 -19.554 18.813 1.00 49.47 98 ASP A C 1
ATOM 710 O O . ASP A 1 98 ? -6.305 -19.059 19.389 1.00 49.47 98 ASP A O 1
ATOM 714 N N . LYS A 1 99 ? -4.174 -18.904 18.718 1.00 56.47 99 LYS A N 1
ATOM 715 C CA . LYS A 1 99 ? -3.874 -17.665 19.458 1.00 56.47 99 LYS A CA 1
ATOM 716 C C . LYS A 1 99 ? -4.535 -16.379 18.939 1.00 56.47 99 LYS A C 1
ATOM 718 O O . LYS A 1 99 ? -4.416 -15.365 19.621 1.00 56.47 99 LYS A O 1
ATOM 723 N N . ASP A 1 100 ? -5.208 -16.359 17.783 1.00 65.00 100 ASP A N 1
ATOM 724 C CA . ASP A 1 100 ? -5.926 -15.147 17.347 1.00 65.00 100 ASP A CA 1
ATOM 725 C C . ASP A 1 100 ? -6.921 -15.396 16.188 1.00 65.00 100 ASP A C 1
ATOM 727 O O . ASP A 1 100 ? -6.518 -15.444 15.017 1.00 65.00 100 ASP A O 1
ATOM 731 N N . PRO A 1 101 ? -8.234 -15.521 16.451 1.00 69.50 101 PRO A N 1
ATOM 732 C CA . PRO A 1 101 ? -9.221 -15.713 15.391 1.00 69.50 101 PRO A CA 1
ATOM 733 C C . PRO A 1 101 ? -9.361 -14.488 14.477 1.00 69.50 101 PRO A C 1
ATOM 735 O O . PRO A 1 101 ? -9.721 -14.653 13.310 1.00 69.50 101 PRO A O 1
ATOM 738 N N . ALA A 1 102 ? -9.022 -13.281 14.947 1.00 67.25 102 ALA A N 1
ATOM 739 C CA . ALA A 1 102 ? -9.019 -12.083 14.107 1.00 67.25 102 ALA A CA 1
ATOM 740 C C . ALA A 1 102 ? -7.950 -12.183 13.006 1.00 67.25 102 ALA A C 1
ATOM 742 O O . ALA A 1 102 ? -8.210 -11.856 11.849 1.00 67.25 102 ALA A O 1
ATOM 743 N N . SER A 1 103 ? -6.778 -12.742 13.334 1.00 72.62 103 SER A N 1
ATOM 744 C CA . SER A 1 103 ? -5.705 -12.976 12.360 1.00 72.62 103 SER A CA 1
ATOM 745 C C . SER A 1 103 ? -6.125 -13.907 11.226 1.00 72.62 103 SER A C 1
ATOM 747 O O . SER A 1 103 ? -5.787 -13.657 10.066 1.00 72.62 103 SER A O 1
ATOM 749 N N . LYS A 1 104 ? -6.910 -14.945 11.530 1.00 76.94 104 LYS A N 1
ATOM 750 C CA . LYS A 1 104 ? -7.421 -15.883 10.520 1.00 76.94 104 LYS A CA 1
ATOM 751 C C . LYS A 1 104 ? -8.387 -15.218 9.542 1.00 76.94 104 LYS A C 1
ATOM 753 O O . LYS A 1 104 ? -8.291 -15.473 8.346 1.00 76.94 104 LYS A O 1
ATOM 758 N N . VAL A 1 105 ? -9.277 -14.355 10.035 1.00 77.50 105 VAL A N 1
ATOM 759 C CA . VAL A 1 105 ? -10.241 -13.629 9.190 1.00 77.50 105 VAL A CA 1
ATOM 760 C C . VAL A 1 105 ? -9.524 -12.683 8.233 1.00 77.50 105 VAL A C 1
ATOM 762 O O . VAL A 1 105 ? -9.777 -12.733 7.031 1.00 77.50 105 VAL A O 1
ATOM 765 N N . VAL A 1 106 ? -8.585 -11.880 8.744 1.00 77.12 106 VAL A N 1
ATOM 766 C CA . VAL A 1 106 ? -7.809 -10.944 7.914 1.00 77.12 106 VAL A CA 1
ATOM 767 C C . VAL A 1 106 ? -6.996 -11.708 6.860 1.00 77.12 106 VAL A C 1
ATOM 769 O O . VAL A 1 106 ? -7.053 -11.385 5.677 1.00 77.12 106 VAL A O 1
ATOM 772 N N . THR A 1 107 ? -6.325 -12.798 7.252 1.00 81.81 107 THR A N 1
ATOM 773 C CA . THR A 1 107 ? -5.573 -13.663 6.320 1.00 81.81 107 THR A CA 1
ATOM 774 C C . THR A 1 107 ? -6.475 -14.236 5.218 1.00 81.81 107 THR A C 1
ATOM 776 O O . THR A 1 107 ? -6.096 -14.230 4.047 1.00 81.81 107 THR A O 1
ATOM 779 N N . TYR A 1 108 ? -7.674 -14.715 5.571 1.00 83.19 108 TYR A N 1
ATOM 780 C CA . TYR A 1 108 ? -8.633 -15.283 4.618 1.00 83.19 108 TYR A CA 1
ATOM 781 C C . TYR A 1 108 ? -9.117 -14.255 3.590 1.00 83.19 108 TYR A C 1
ATOM 783 O O . TYR A 1 108 ? -9.234 -14.562 2.403 1.00 83.19 108 TYR A O 1
ATOM 791 N N . VAL A 1 109 ? -9.371 -13.023 4.022 1.00 82.31 109 VAL A N 1
ATOM 792 C CA . VAL A 1 109 ? -9.844 -11.979 3.110 1.00 82.31 109 VAL A CA 1
ATOM 793 C C . VAL A 1 109 ? -8.770 -11.537 2.143 1.00 82.31 109 VAL A C 1
ATOM 795 O O . VAL A 1 109 ? -9.046 -11.461 0.950 1.00 82.31 109 VAL A O 1
ATOM 798 N N . TRP A 1 110 ? -7.529 -11.396 2.594 1.00 85.06 110 TRP A N 1
ATOM 799 C CA . TRP A 1 110 ? -6.420 -11.158 1.674 1.00 85.06 110 TRP A CA 1
ATOM 800 C C . TRP A 1 110 ? -6.184 -12.310 0.714 1.00 85.06 110 TRP A C 1
ATOM 802 O O . TRP A 1 110 ? -5.915 -12.062 -0.457 1.00 85.06 110 TRP A O 1
ATOM 812 N N . MET A 1 111 ? -6.354 -13.558 1.153 1.00 87.06 111 MET A N 1
ATOM 813 C CA . MET A 1 111 ? -6.331 -14.697 0.236 1.00 87.06 111 MET A CA 1
ATOM 814 C C . MET A 1 111 ? -7.384 -14.535 -0.874 1.00 87.06 111 MET A C 1
ATOM 816 O O . MET A 1 111 ? -7.058 -14.699 -2.049 1.00 87.06 111 MET A O 1
ATOM 820 N N . CYS A 1 112 ? -8.620 -14.162 -0.527 1.00 85.62 112 CYS A N 1
ATOM 821 C CA . CYS A 1 112 ? -9.682 -13.914 -1.508 1.00 85.62 112 CYS A CA 1
ATOM 822 C C . CYS A 1 112 ? -9.342 -12.742 -2.444 1.00 85.62 112 CYS A C 1
ATOM 824 O O . CYS A 1 112 ? -9.519 -12.853 -3.658 1.00 85.62 112 CYS A O 1
ATOM 826 N N . THR A 1 113 ? -8.812 -11.645 -1.899 1.00 84.81 113 THR A N 1
ATOM 827 C CA . THR A 1 113 ? -8.381 -10.469 -2.669 1.00 84.81 113 THR A CA 1
ATOM 828 C C . THR A 1 113 ? -7.281 -10.826 -3.668 1.00 84.81 113 THR A C 1
ATOM 830 O O . THR A 1 113 ? -7.372 -10.451 -4.834 1.00 84.81 113 THR A O 1
ATOM 833 N N . ILE A 1 114 ? -6.288 -11.617 -3.254 1.00 89.00 114 ILE A N 1
ATOM 834 C CA . ILE A 1 114 ? -5.173 -12.063 -4.102 1.00 89.00 114 ILE A CA 1
ATOM 835 C C . ILE A 1 114 ? -5.668 -12.972 -5.234 1.00 89.00 114 ILE A C 1
ATOM 837 O O . ILE A 1 114 ? -5.229 -12.822 -6.373 1.00 89.00 114 ILE A O 1
ATOM 841 N N . VAL A 1 115 ? -6.622 -13.871 -4.967 1.00 88.00 115 VAL A N 1
ATOM 842 C CA . VAL A 1 115 ? -7.266 -14.672 -6.026 1.00 88.00 115 VAL A CA 1
ATOM 843 C C . VAL A 1 115 ? -8.003 -13.767 -7.019 1.00 88.00 115 VAL A C 1
ATOM 845 O O . VAL A 1 115 ? -7.906 -13.971 -8.229 1.00 88.00 115 VAL A O 1
ATOM 848 N N . GLY A 1 116 ? -8.693 -12.735 -6.528 1.00 84.38 116 GLY A N 1
ATOM 849 C CA . GLY A 1 116 ? -9.324 -11.722 -7.374 1.00 84.38 116 GLY A CA 1
ATOM 850 C C . GLY A 1 116 ? -8.318 -10.976 -8.256 1.00 84.38 116 GLY A C 1
ATOM 851 O O . GLY A 1 116 ? -8.553 -10.824 -9.456 1.00 84.38 116 GLY A O 1
ATOM 852 N N . TRP A 1 117 ? -7.180 -10.563 -7.692 1.00 87.00 117 TRP A N 1
ATOM 853 C CA . TRP A 1 117 ? -6.090 -9.932 -8.441 1.00 87.00 117 TRP A CA 1
ATOM 854 C C . TRP A 1 117 ? -5.518 -10.863 -9.507 1.00 87.00 117 TRP A C 1
ATOM 856 O O . TRP A 1 117 ? -5.376 -10.437 -10.647 1.00 87.00 117 TRP A O 1
ATOM 866 N N . PHE A 1 118 ? -5.303 -12.141 -9.188 1.00 87.44 118 PHE A N 1
ATOM 867 C CA . PHE A 1 118 ? -4.812 -13.134 -10.145 1.00 87.44 118 PHE A CA 1
ATOM 868 C C . PHE A 1 118 ? -5.743 -13.260 -11.357 1.00 87.44 118 PHE A C 1
ATOM 870 O O . PHE A 1 118 ? -5.304 -13.136 -12.502 1.00 87.44 118 PHE A O 1
ATOM 877 N N . LEU A 1 119 ? -7.043 -13.453 -11.104 1.00 84.62 119 LEU A N 1
ATOM 878 C CA . LEU A 1 119 ? -8.053 -13.559 -12.158 1.00 84.62 119 LEU A CA 1
ATOM 879 C C . LEU A 1 119 ? -8.097 -12.288 -13.015 1.00 84.62 119 LEU A C 1
ATOM 881 O O . LEU A 1 119 ? -8.140 -12.374 -14.244 1.00 84.62 119 LEU A O 1
ATOM 885 N N . ALA A 1 120 ? -8.025 -11.113 -12.382 1.00 78.81 120 ALA A N 1
ATOM 886 C CA . ALA A 1 120 ? -7.973 -9.839 -13.089 1.00 78.81 120 ALA A CA 1
ATOM 887 C C . ALA A 1 120 ? -6.716 -9.726 -13.970 1.00 78.81 120 ALA A C 1
ATOM 889 O O . ALA A 1 120 ? -6.826 -9.354 -15.140 1.00 78.81 120 ALA A O 1
ATOM 890 N N . SER A 1 121 ? -5.537 -10.096 -13.462 1.00 77.44 121 SER A N 1
ATOM 891 C CA . SER A 1 121 ? -4.274 -10.053 -14.210 1.00 77.44 121 SER A CA 1
ATOM 892 C C . SER A 1 121 ? -4.268 -10.991 -15.420 1.00 77.44 121 SER A C 1
ATOM 894 O O . SER A 1 121 ? -3.727 -10.624 -16.464 1.00 77.44 121 SER A O 1
ATOM 896 N N . CYS A 1 122 ? -4.917 -12.157 -15.331 1.00 78.94 122 CYS A N 1
ATOM 897 C CA . CYS A 1 122 ? -5.076 -13.071 -16.467 1.00 78.94 122 CYS A CA 1
ATOM 898 C C . CYS A 1 122 ? -5.964 -12.499 -17.584 1.00 78.94 122 CYS A C 1
ATOM 900 O O . CYS A 1 122 ? -5.761 -12.830 -18.751 1.00 78.94 122 CYS A O 1
ATOM 902 N N . MET A 1 123 ? -6.943 -11.656 -17.246 1.00 72.88 123 MET A N 1
ATOM 903 C CA . MET A 1 123 ? -7.896 -11.094 -18.209 1.00 72.88 123 MET A CA 1
ATOM 904 C C . MET A 1 123 ? -7.440 -9.750 -18.792 1.00 72.88 123 MET A C 1
ATOM 906 O O . MET A 1 123 ? -7.643 -9.501 -19.978 1.00 72.88 123 MET A O 1
ATOM 910 N N . ILE A 1 124 ? -6.814 -8.884 -17.986 1.00 70.88 124 ILE A N 1
ATOM 911 C CA . ILE A 1 124 ? -6.456 -7.510 -18.379 1.00 70.88 124 ILE A CA 1
ATOM 912 C C . ILE A 1 124 ? -5.515 -7.482 -19.587 1.00 70.88 124 ILE A C 1
ATOM 914 O O . ILE A 1 124 ? -5.741 -6.692 -20.499 1.00 70.88 124 ILE A O 1
ATOM 918 N N . GLY A 1 125 ? -4.497 -8.346 -19.618 1.00 66.56 125 GLY A N 1
ATOM 919 C CA . GLY A 1 125 ? -3.508 -8.383 -20.700 1.00 66.56 125 GLY A CA 1
ATOM 920 C C . GLY A 1 125 ? -4.102 -8.734 -22.066 1.00 66.56 125 GLY A C 1
ATOM 921 O O . GLY A 1 125 ? -4.058 -7.910 -22.976 1.00 66.56 125 GLY A O 1
ATOM 922 N N . PRO A 1 126 ? -4.719 -9.920 -22.215 1.00 69.94 126 PRO A N 1
ATOM 923 C CA . PRO A 1 126 ? -5.340 -10.330 -23.472 1.00 69.94 126 PRO A CA 1
ATOM 924 C C . PRO A 1 126 ? -6.441 -9.378 -23.944 1.00 69.94 126 PRO A C 1
ATOM 926 O O . PRO A 1 126 ? -6.598 -9.189 -25.150 1.00 69.94 126 PRO A O 1
ATOM 929 N N . ILE A 1 127 ? -7.196 -8.779 -23.015 1.00 69.62 127 ILE A N 1
ATOM 930 C CA . ILE A 1 127 ? -8.217 -7.789 -23.361 1.00 69.62 127 ILE A CA 1
ATOM 931 C C . ILE A 1 127 ? -7.559 -6.499 -23.845 1.00 69.62 127 ILE A C 1
ATOM 933 O O . ILE A 1 127 ? -8.016 -5.980 -24.846 1.00 69.62 127 ILE A O 1
ATOM 937 N N . ALA A 1 128 ? -6.502 -5.998 -23.203 1.00 65.12 128 ALA A N 1
ATOM 938 C CA . ALA A 1 128 ? -5.827 -4.768 -23.627 1.00 65.12 128 ALA A CA 1
ATOM 939 C C . ALA A 1 128 ? -5.099 -4.898 -24.978 1.00 65.12 128 ALA A C 1
ATOM 941 O O . ALA A 1 128 ? -5.021 -3.916 -25.715 1.00 65.12 128 ALA A O 1
ATOM 942 N N . ASP A 1 129 ? -4.588 -6.091 -25.298 1.00 65.88 129 ASP A N 1
ATOM 943 C CA . ASP A 1 129 ? -3.840 -6.345 -26.535 1.00 65.88 129 ASP A CA 1
ATOM 944 C C . ASP A 1 129 ? -4.764 -6.650 -27.735 1.00 65.88 129 ASP A C 1
ATOM 946 O O . ASP A 1 129 ? -4.447 -6.272 -28.862 1.00 65.88 129 ASP A O 1
ATOM 950 N N . ASN A 1 130 ? -5.917 -7.308 -27.524 1.00 67.81 130 ASN A N 1
ATOM 951 C CA . ASN A 1 130 ? -6.852 -7.679 -28.607 1.00 67.81 130 ASN A CA 1
ATOM 952 C C . ASN A 1 130 ? -8.084 -6.767 -28.714 1.00 67.81 130 ASN A C 1
ATOM 954 O O . ASN A 1 130 ? -8.708 -6.686 -29.772 1.00 67.81 130 ASN A O 1
ATOM 958 N N . PHE A 1 131 ? -8.459 -6.099 -27.624 1.00 63.56 131 PHE A N 1
ATOM 959 C CA . PHE A 1 131 ? -9.587 -5.178 -27.548 1.00 63.56 131 PHE A CA 1
ATOM 960 C C . PHE A 1 131 ? -9.083 -3.817 -27.062 1.00 63.56 131 PHE A C 1
ATOM 962 O O . PHE A 1 131 ? -8.076 -3.700 -26.371 1.00 63.56 131 PHE A O 1
ATOM 969 N N . SER A 1 132 ? -9.757 -2.734 -27.445 1.00 66.88 132 SER A N 1
ATOM 970 C CA . SER A 1 132 ? -9.324 -1.410 -27.004 1.00 66.88 132 SER A CA 1
ATOM 971 C C . SER A 1 132 ? -9.347 -1.321 -25.472 1.00 66.88 132 SER A C 1
ATOM 973 O O . SER A 1 132 ? -10.281 -1.784 -24.816 1.00 66.88 132 SER A O 1
ATOM 975 N N . VAL A 1 133 ? -8.344 -0.657 -24.887 1.00 65.19 133 VAL A N 1
ATOM 976 C CA . VAL A 1 133 ? -8.239 -0.403 -23.435 1.00 65.19 133 VAL A CA 1
ATOM 977 C C . VAL A 1 133 ? -9.526 0.224 -22.865 1.00 65.19 133 VAL A C 1
ATOM 979 O O . VAL A 1 133 ? -9.887 -0.010 -21.714 1.00 65.19 133 VAL A O 1
ATOM 982 N N . GLN A 1 134 ? -10.273 0.960 -23.693 1.00 65.81 134 GLN A N 1
ATOM 983 C CA . GLN A 1 134 ? -11.598 1.510 -23.383 1.00 65.81 134 GLN A CA 1
ATOM 984 C C . GLN A 1 134 ? -12.605 0.458 -22.900 1.00 65.81 134 GLN A C 1
ATOM 986 O O . GLN A 1 134 ? -13.411 0.752 -22.021 1.00 65.81 134 GLN A O 1
ATOM 991 N N . LEU A 1 135 ? -12.552 -0.767 -23.423 1.00 68.69 135 LEU A N 1
ATOM 992 C CA . LEU A 1 135 ? -13.491 -1.827 -23.064 1.00 68.69 135 LEU A CA 1
ATOM 993 C C . LEU A 1 135 ? -13.299 -2.284 -21.610 1.00 68.69 135 LEU A C 1
ATOM 995 O O . LEU A 1 135 ? -14.281 -2.496 -20.900 1.00 68.69 135 LEU A O 1
ATOM 999 N N . VAL A 1 136 ? -12.053 -2.320 -21.127 1.00 69.69 136 VAL A N 1
ATOM 1000 C CA . VAL A 1 136 ? -11.737 -2.585 -19.711 1.00 69.69 136 VAL A CA 1
ATOM 1001 C C . VAL A 1 136 ? -12.347 -1.506 -18.812 1.00 69.69 136 VAL A C 1
ATOM 1003 O O . VAL A 1 136 ? -12.926 -1.818 -17.772 1.00 69.69 136 VAL A O 1
ATOM 1006 N N . PHE A 1 137 ? -12.284 -0.239 -19.233 1.00 69.00 137 PHE A N 1
ATOM 1007 C CA . PHE A 1 137 ? -12.874 0.881 -18.494 1.00 69.00 137 PHE A CA 1
ATOM 1008 C C . PHE A 1 137 ? -14.401 0.906 -18.539 1.00 69.00 137 PHE A C 1
ATOM 1010 O O . PHE A 1 137 ? -15.013 1.337 -17.569 1.00 69.00 137 PHE A O 1
ATOM 1017 N N . CYS A 1 138 ? -15.024 0.430 -19.617 1.00 71.12 138 CYS A N 1
ATOM 1018 C CA . CYS A 1 138 ? -16.479 0.324 -19.697 1.00 71.12 138 CYS A CA 1
ATOM 1019 C C . CYS A 1 138 ? -17.022 -0.834 -18.854 1.00 71.12 138 CYS A C 1
ATOM 1021 O O . CYS A 1 138 ? -18.045 -0.668 -18.201 1.00 71.12 138 CYS A O 1
ATOM 1023 N N . VAL A 1 139 ? -16.351 -1.991 -18.840 1.00 74.44 139 VAL A N 1
ATOM 1024 C CA . VAL A 1 139 ? -16.820 -3.195 -18.125 1.00 74.44 139 VAL A CA 1
ATOM 1025 C C . VAL A 1 139 ? -16.457 -3.165 -16.636 1.00 74.44 139 VAL A C 1
ATOM 1027 O O . VAL A 1 139 ? -17.254 -3.589 -15.796 1.00 74.44 139 VAL A O 1
ATOM 1030 N N . GLY A 1 140 ? -15.283 -2.628 -16.289 1.00 75.56 140 GLY A N 1
ATOM 1031 C CA . GLY A 1 140 ? -14.760 -2.588 -14.920 1.00 75.56 140 GLY A CA 1
ATOM 1032 C C . GLY A 1 140 ? -15.732 -2.030 -13.867 1.00 75.56 140 GLY A C 1
ATOM 1033 O O . GLY A 1 140 ? -15.914 -2.680 -12.839 1.00 75.56 140 GLY A O 1
ATOM 1034 N N . PRO A 1 141 ? -16.411 -0.889 -14.101 1.00 75.94 141 PRO A N 1
ATOM 1035 C CA . PRO A 1 141 ? -17.380 -0.332 -13.161 1.00 75.94 141 PRO A CA 1
ATOM 1036 C C . PRO A 1 141 ? -18.570 -1.258 -12.884 1.00 75.94 141 PRO A C 1
ATOM 1038 O O . PRO A 1 141 ? -19.023 -1.325 -11.746 1.00 75.94 141 PRO A O 1
ATOM 1041 N N . PHE A 1 142 ? -19.063 -1.998 -13.883 1.00 78.44 142 PHE A N 1
ATOM 1042 C CA . PHE A 1 142 ? -20.182 -2.931 -13.694 1.00 78.44 142 PHE A CA 1
ATOM 1043 C C . PHE A 1 142 ? -19.772 -4.154 -12.877 1.00 78.44 142 PHE A C 1
ATOM 1045 O O . PHE A 1 142 ? -20.535 -4.607 -12.027 1.00 78.44 142 PHE A O 1
ATOM 1052 N N . LEU A 1 143 ? -18.551 -4.652 -13.083 1.00 78.81 143 LEU A N 1
ATOM 1053 C CA . LEU A 1 143 ? -17.992 -5.706 -12.236 1.00 78.81 143 LEU A CA 1
ATOM 1054 C C . LEU A 1 143 ? -17.757 -5.197 -10.810 1.00 78.81 143 LEU A C 1
ATOM 1056 O O . LEU A 1 143 ? -18.103 -5.883 -9.855 1.00 78.81 143 LEU A O 1
ATOM 1060 N N . ALA A 1 144 ? -17.244 -3.975 -10.647 1.00 77.69 144 ALA A N 1
ATOM 1061 C CA . ALA A 1 144 ? -17.048 -3.362 -9.334 1.00 77.69 144 ALA A CA 1
ATOM 1062 C C . ALA A 1 144 ? -18.379 -3.090 -8.605 1.00 77.69 144 ALA A C 1
ATOM 1064 O O . ALA A 1 144 ? -18.449 -3.225 -7.384 1.00 77.69 144 ALA A O 1
ATOM 1065 N N . ALA A 1 145 ? -19.459 -2.794 -9.337 1.00 80.94 145 ALA A N 1
ATOM 1066 C CA . ALA A 1 145 ? -20.792 -2.571 -8.776 1.00 80.94 145 ALA A CA 1
ATOM 1067 C C . ALA A 1 145 ? -21.364 -3.795 -8.036 1.00 80.94 145 ALA A C 1
ATOM 1069 O O . ALA A 1 145 ? -22.290 -3.637 -7.238 1.00 80.94 145 ALA A O 1
ATOM 1070 N N . GLN A 1 146 ? -20.789 -4.996 -8.204 1.00 83.50 146 GLN A N 1
ATOM 1071 C CA . GLN A 1 146 ? -21.137 -6.170 -7.392 1.00 83.50 146 GLN A CA 1
ATOM 1072 C C . GLN A 1 146 ? -20.984 -5.916 -5.882 1.00 83.50 146 GLN A C 1
ATOM 1074 O O . GLN A 1 146 ? -21.668 -6.554 -5.081 1.00 83.50 146 GLN A O 1
ATOM 1079 N N . VAL A 1 147 ? -20.147 -4.947 -5.488 1.00 79.38 147 VAL A N 1
ATOM 1080 C CA . VAL A 1 147 ? -19.996 -4.508 -4.094 1.00 79.38 147 VAL A CA 1
ATOM 1081 C C . VAL A 1 147 ? -21.306 -3.987 -3.490 1.00 79.38 147 VAL A C 1
ATOM 1083 O O . VAL A 1 147 ? -21.508 -4.061 -2.281 1.00 79.38 147 VAL A O 1
ATOM 1086 N N . LEU A 1 148 ? -22.249 -3.519 -4.312 1.00 80.00 148 LEU A N 1
ATOM 1087 C CA . LEU A 1 148 ? -23.557 -3.075 -3.835 1.00 80.00 148 LEU A CA 1
ATOM 1088 C C . LEU A 1 148 ? -24.407 -4.238 -3.312 1.00 80.00 148 LEU A C 1
ATOM 1090 O O . LEU A 1 148 ? -25.257 -4.026 -2.454 1.00 80.00 148 LEU A O 1
ATOM 1094 N N . ILE A 1 149 ? -24.181 -5.469 -3.778 1.00 83.06 149 ILE A N 1
ATOM 1095 C CA . ILE A 1 149 ? -24.967 -6.644 -3.377 1.00 83.06 149 ILE A CA 1
ATOM 1096 C C . ILE A 1 149 ? -24.894 -6.891 -1.858 1.00 83.06 149 ILE A C 1
ATOM 1098 O O . ILE A 1 149 ? -25.959 -6.955 -1.239 1.00 83.06 149 ILE A O 1
ATOM 1102 N N . PRO A 1 150 ? -23.711 -7.024 -1.221 1.00 76.06 150 PRO A N 1
ATOM 1103 C CA . PRO A 1 150 ? -23.627 -7.221 0.227 1.00 76.06 150 PRO A CA 1
ATOM 1104 C C . PRO A 1 150 ? -24.160 -6.025 1.029 1.00 76.06 150 PRO A C 1
ATOM 1106 O O . PRO A 1 150 ? -24.749 -6.236 2.090 1.00 76.06 150 PRO A O 1
ATOM 1109 N N . ILE A 1 151 ? -24.032 -4.794 0.515 1.00 76.06 151 ILE A N 1
ATOM 1110 C CA . ILE A 1 151 ? -24.605 -3.595 1.151 1.00 76.06 151 ILE A CA 1
ATOM 1111 C C . ILE A 1 151 ? -26.135 -3.683 1.149 1.00 76.06 151 ILE A C 1
ATOM 1113 O O . ILE A 1 151 ? -26.769 -3.592 2.197 1.00 76.06 151 ILE A O 1
ATOM 1117 N N . LEU A 1 152 ? -26.732 -3.920 -0.024 1.00 79.75 152 LEU A N 1
ATOM 1118 C CA . LEU A 1 152 ? -28.184 -3.978 -0.208 1.00 79.75 152 LEU A CA 1
ATOM 1119 C C . LEU A 1 152 ? -28.808 -5.173 0.525 1.00 79.75 152 LEU A C 1
ATOM 1121 O O . LEU A 1 152 ? -29.895 -5.056 1.091 1.00 79.75 152 LEU A O 1
ATOM 1125 N N . LYS A 1 153 ? -28.109 -6.314 0.568 1.00 80.75 153 LYS A N 1
ATOM 1126 C CA . LYS A 1 153 ? -28.528 -7.489 1.348 1.00 80.75 153 LYS A CA 1
ATOM 1127 C C . LYS A 1 153 ? -28.299 -7.325 2.853 1.00 80.75 153 LYS A C 1
ATOM 1129 O O . LYS A 1 153 ? -28.818 -8.128 3.625 1.00 80.75 153 LYS A O 1
ATOM 1134 N N . GLY A 1 154 ? -27.587 -6.283 3.283 1.00 72.25 154 GLY A N 1
ATOM 1135 C CA . GLY A 1 154 ? -27.308 -6.004 4.688 1.00 72.25 154 GLY A CA 1
ATOM 1136 C C . GLY A 1 154 ? -26.446 -7.077 5.341 1.00 72.25 154 GLY A C 1
ATOM 1137 O O . GLY A 1 154 ? -26.767 -7.529 6.432 1.00 72.25 154 GLY A O 1
ATOM 1138 N N . TYR A 1 155 ? -25.369 -7.491 4.670 1.00 72.12 155 TYR A N 1
ATOM 1139 C CA . TYR A 1 155 ? -24.345 -8.365 5.264 1.00 72.12 155 TYR A CA 1
ATOM 1140 C C . TYR A 1 155 ? -23.494 -7.638 6.318 1.00 72.12 155 TYR A C 1
ATOM 1142 O O . TYR A 1 155 ? -22.703 -8.269 7.012 1.00 72.12 155 TYR A O 1
ATOM 1150 N N . LEU A 1 156 ? -23.670 -6.319 6.453 1.00 66.31 156 LEU A N 1
ATOM 1151 C CA . LEU A 1 156 ? -23.138 -5.534 7.558 1.00 66.31 156 LEU A CA 1
ATOM 1152 C C . LEU A 1 156 ? -23.699 -6.074 8.887 1.00 66.31 156 LEU A C 1
ATOM 1154 O O . LEU A 1 156 ? -24.920 -6.108 9.043 1.00 66.31 156 LEU A O 1
ATOM 1158 N N . PRO A 1 157 ? -22.853 -6.435 9.870 1.00 62.69 157 PRO A N 1
ATOM 1159 C CA . PRO A 1 157 ? -23.294 -6.891 11.191 1.00 62.69 157 PRO A CA 1
ATOM 1160 C C . PRO A 1 157 ? -23.879 -5.756 12.058 1.00 62.69 157 PRO A C 1
ATOM 1162 O O . PRO A 1 157 ? -24.020 -5.906 13.270 1.00 62.69 157 PRO A O 1
ATOM 1165 N N . GLU A 1 158 ? -24.194 -4.606 11.460 1.00 65.12 158 GLU A N 1
ATOM 1166 C CA . GLU A 1 158 ? -24.791 -3.466 12.141 1.00 65.12 158 GLU A CA 1
ATOM 1167 C C . GLU A 1 158 ? -26.266 -3.734 12.443 1.00 65.12 158 GLU A C 1
ATOM 1169 O O . GLU A 1 158 ? -27.029 -4.241 11.615 1.00 65.12 158 GLU A O 1
ATOM 1174 N N . THR A 1 159 ? -26.691 -3.360 13.646 1.00 65.56 159 THR A N 1
ATOM 1175 C CA . THR A 1 159 ? -28.102 -3.383 14.013 1.00 65.56 159 THR A CA 1
ATOM 1176 C C . THR A 1 159 ? -28.867 -2.399 13.136 1.00 65.56 159 THR A C 1
ATOM 1178 O O . THR A 1 159 ? -28.609 -1.194 13.145 1.00 65.56 159 THR A O 1
ATOM 1181 N N . ARG A 1 160 ? -29.834 -2.908 12.362 1.00 66.75 160 ARG A N 1
ATOM 1182 C CA . ARG A 1 160 ? -30.717 -2.048 11.570 1.00 66.75 160 ARG A CA 1
ATOM 1183 C C . ARG A 1 160 ? -31.512 -1.160 12.519 1.00 66.75 160 ARG A C 1
ATOM 1185 O O . ARG A 1 160 ? -32.268 -1.654 13.352 1.00 66.75 160 ARG A O 1
ATOM 1192 N N . LEU A 1 161 ? -31.337 0.149 12.375 1.00 69.81 161 LEU A N 1
ATOM 1193 C CA . LEU A 1 161 ? -32.127 1.120 13.116 1.00 69.81 161 LEU A CA 1
ATOM 1194 C C . LEU A 1 161 ? -33.598 1.035 12.680 1.00 69.81 161 LEU A C 1
ATOM 1196 O O . LEU A 1 161 ? -33.876 0.776 11.502 1.00 69.81 161 LEU A O 1
ATOM 1200 N N . PRO A 1 162 ? -34.551 1.268 13.599 1.00 78.00 162 PRO A N 1
ATOM 1201 C CA . PRO A 1 162 ? -35.962 1.298 13.253 1.00 78.00 162 PRO A CA 1
ATOM 1202 C C . PRO A 1 162 ? -36.237 2.357 12.164 1.00 78.00 162 PRO A C 1
ATOM 1204 O O . PRO A 1 162 ? -35.535 3.373 12.104 1.00 78.00 162 PRO A O 1
ATOM 1207 N N . PRO A 1 163 ? -37.267 2.174 11.313 1.00 68.81 163 PRO A N 1
ATOM 1208 C CA . PRO A 1 163 ? -37.515 3.022 10.138 1.00 68.81 163 PRO A CA 1
ATOM 1209 C C . PRO A 1 163 ? -37.615 4.530 10.433 1.00 68.81 163 PRO A C 1
ATOM 1211 O O . PRO A 1 163 ? -37.327 5.347 9.563 1.00 68.81 163 PRO A O 1
ATOM 1214 N N . GLY A 1 164 ? -37.984 4.915 11.663 1.00 71.56 164 GLY A N 1
ATOM 1215 C CA . GLY A 1 164 ? -38.055 6.312 12.114 1.00 71.56 164 GLY A CA 1
ATOM 1216 C C . GLY A 1 164 ? -36.722 6.940 12.560 1.00 71.56 164 GLY A C 1
ATOM 1217 O O . GLY A 1 164 ? -36.655 8.157 12.753 1.00 71.56 164 GLY A O 1
ATOM 1218 N N . GLU A 1 165 ? -35.664 6.143 12.726 1.00 66.75 165 GLU A N 1
ATOM 1219 C CA . GLU A 1 165 ? -34.326 6.585 13.151 1.00 66.75 165 GLU A CA 1
ATOM 1220 C C . GLU A 1 165 ? -33.231 6.307 12.115 1.00 66.75 165 GLU A C 1
ATOM 1222 O O . GLU A 1 165 ? -32.189 6.957 12.158 1.00 66.75 165 GLU A O 1
ATOM 1227 N N . ALA A 1 166 ? -33.478 5.417 11.149 1.00 61.12 166 ALA A N 1
ATOM 1228 C CA . ALA A 1 166 ? -32.497 4.982 10.151 1.00 61.12 166 ALA A CA 1
ATOM 1229 C C . ALA A 1 166 ? -31.858 6.117 9.322 1.00 61.12 166 ALA A C 1
ATOM 1231 O O . ALA A 1 166 ? -30.702 6.003 8.932 1.00 61.12 166 ALA A O 1
ATOM 1232 N N . ASN A 1 167 ? -32.570 7.231 9.109 1.00 66.50 167 ASN A N 1
ATOM 1233 C CA . ASN A 1 167 ? -32.074 8.384 8.341 1.00 66.50 167 ASN A CA 1
ATOM 1234 C C . ASN A 1 167 ? -31.695 9.592 9.213 1.00 66.50 167 ASN A C 1
ATOM 1236 O O . ASN A 1 167 ? -31.390 10.667 8.689 1.00 66.50 167 ASN A O 1
ATOM 1240 N N . LYS A 1 168 ? -31.743 9.470 10.546 1.00 76.62 168 LYS A N 1
ATOM 1241 C CA . LYS A 1 168 ? -31.392 10.582 11.434 1.00 76.62 168 LYS A CA 1
ATOM 1242 C C . LYS A 1 168 ? -29.883 10.624 11.629 1.00 76.62 168 LYS A C 1
ATOM 1244 O O . LYS A 1 168 ? -29.275 9.677 12.118 1.00 76.62 168 LYS A O 1
ATOM 1249 N N . PHE A 1 169 ? -29.284 11.765 11.298 1.00 77.19 169 PHE A N 1
ATOM 1250 C CA . PHE A 1 169 ? -27.882 12.021 11.604 1.00 77.19 169 PHE A CA 1
ATOM 1251 C C . PHE A 1 169 ? -27.659 11.927 13.120 1.00 77.19 169 PHE A C 1
ATOM 1253 O O . PHE A 1 169 ? -28.193 12.737 13.885 1.00 77.19 169 PHE A O 1
ATOM 1260 N N . GLN A 1 170 ? -26.878 10.935 13.555 1.00 78.06 170 GLN A N 1
ATOM 1261 C CA . GLN A 1 170 ? -26.605 10.660 14.967 1.00 78.06 170 GLN A CA 1
ATOM 1262 C C . GLN A 1 170 ? -25.637 11.705 15.546 1.00 78.06 170 GLN A C 1
ATOM 1264 O O . GLN A 1 170 ? -24.443 11.450 15.725 1.00 78.06 170 GLN A O 1
ATOM 1269 N N . ARG A 1 171 ? -26.166 12.902 15.839 1.00 79.25 171 ARG A N 1
ATOM 1270 C CA . ARG A 1 171 ? -25.408 14.055 16.360 1.00 79.25 171 ARG A CA 1
ATOM 1271 C C . ARG A 1 171 ? -24.588 13.708 17.597 1.00 79.25 171 ARG A C 1
ATOM 1273 O O . ARG A 1 171 ? -23.458 14.171 17.700 1.00 79.25 171 ARG A O 1
ATOM 1280 N N . ASP A 1 172 ? -25.107 12.860 18.476 1.00 80.12 172 ASP A N 1
ATOM 1281 C CA . ASP A 1 172 ? -24.424 12.479 19.715 1.00 80.12 172 ASP A CA 1
ATOM 1282 C C . ASP A 1 172 ? -23.132 11.700 19.445 1.00 80.12 172 ASP A C 1
ATOM 1284 O O . ASP A 1 172 ? -22.098 11.965 20.061 1.00 80.12 172 ASP A O 1
ATOM 1288 N N . LYS A 1 173 ? -23.148 10.779 18.472 1.00 74.94 173 LYS A N 1
ATOM 1289 C CA . LYS A 1 173 ? -21.944 10.045 18.056 1.00 74.94 173 LYS A CA 1
ATOM 1290 C C . LYS A 1 173 ? -20.959 10.956 17.336 1.00 74.94 173 LYS A C 1
ATOM 1292 O O . LYS A 1 173 ? -19.762 10.900 17.611 1.00 74.94 173 LYS A O 1
ATOM 1297 N N . PHE A 1 174 ? -21.459 11.840 16.470 1.00 80.69 174 PHE A N 1
ATOM 1298 C CA . PHE A 1 174 ? -20.615 12.829 15.803 1.00 80.69 174 PHE A CA 1
ATOM 1299 C C . PHE A 1 174 ? -19.930 13.761 16.811 1.00 80.69 174 PHE A C 1
ATOM 1301 O O . PHE A 1 174 ? -18.739 14.017 16.690 1.00 80.69 174 PHE A O 1
ATOM 1308 N N . GLN A 1 175 ? -20.641 14.224 17.843 1.00 81.50 175 GLN A N 1
ATOM 1309 C CA . GLN A 1 175 ? -20.063 15.076 18.884 1.00 81.50 175 GLN A CA 1
ATOM 1310 C C . GLN A 1 175 ? -19.000 14.349 19.714 1.00 81.50 175 GLN A C 1
ATOM 1312 O O . GLN A 1 175 ? -17.963 14.950 20.000 1.00 81.50 175 GLN A O 1
ATOM 1317 N N . LYS A 1 176 ? -19.215 13.067 20.044 1.00 79.44 176 LYS A N 1
ATOM 1318 C CA . LYS A 1 176 ? -18.217 12.226 20.729 1.00 79.44 176 LYS A CA 1
ATOM 1319 C C . LYS A 1 176 ? -16.962 12.009 19.876 1.00 79.44 176 LYS A C 1
ATOM 1321 O O . LYS A 1 176 ? -15.853 12.108 20.389 1.00 79.44 176 LYS A O 1
ATOM 1326 N N . GLY A 1 177 ? -17.127 11.782 18.572 1.00 80.75 177 GLY A N 1
ATOM 1327 C CA . GLY A 1 177 ? -16.035 11.515 17.629 1.00 80.75 177 GLY A CA 1
ATOM 1328 C C . GLY A 1 177 ? -15.501 12.735 16.871 1.00 80.75 177 GLY A C 1
ATOM 1329 O O . GLY A 1 177 ? -14.688 12.561 15.965 1.00 80.75 177 GLY A O 1
ATOM 1330 N N . LYS A 1 178 ? -15.941 13.963 17.181 1.00 86.44 178 LYS A N 1
ATOM 1331 C CA . LYS A 1 178 ? -15.730 15.147 16.319 1.00 86.44 178 LYS A CA 1
ATOM 1332 C C . LYS A 1 178 ? -14.266 15.417 15.966 1.00 86.44 178 LYS A C 1
ATOM 1334 O O . LYS A 1 178 ? -13.973 15.847 14.858 1.00 86.44 178 LYS A O 1
ATOM 1339 N N . ALA A 1 179 ? -13.348 15.153 16.897 1.00 88.50 179 ALA A N 1
ATOM 1340 C CA . ALA A 1 179 ? -11.917 15.347 16.685 1.00 88.50 179 ALA A CA 1
ATOM 1341 C C . ALA A 1 179 ? -11.358 14.334 15.674 1.00 88.50 179 ALA A C 1
ATOM 1343 O O . ALA A 1 179 ? -10.609 14.697 14.772 1.00 88.50 179 ALA A O 1
ATOM 1344 N N . VAL A 1 180 ? -11.788 13.078 15.791 1.00 85.56 180 VAL A N 1
ATOM 1345 C CA . VAL A 1 180 ? -11.401 11.963 14.922 1.00 85.56 180 VAL A CA 1
ATOM 1346 C C . VAL A 1 180 ? -11.986 12.153 13.516 1.00 85.56 180 VAL A C 1
ATOM 1348 O O . VAL A 1 180 ? -11.260 12.043 12.531 1.00 85.56 180 VAL A O 1
ATOM 1351 N N . PHE A 1 181 ? -13.250 12.574 13.408 1.00 85.25 181 PHE A N 1
ATOM 1352 C CA . PHE A 1 181 ? -13.848 12.984 12.129 1.00 85.25 181 PHE A CA 1
ATOM 1353 C C . PHE A 1 181 ? -13.145 14.199 11.509 1.00 85.25 181 PHE A C 1
ATOM 1355 O O . PHE A 1 181 ? -12.921 14.227 10.301 1.00 85.25 181 PHE A O 1
ATOM 1362 N N . GLY A 1 182 ? -12.770 15.189 12.324 1.00 89.25 182 GLY A N 1
ATOM 1363 C CA . GLY A 1 182 ? -12.009 16.352 11.869 1.00 89.25 182 GLY A CA 1
ATOM 1364 C C . GLY A 1 182 ? -10.647 15.969 11.290 1.00 89.25 182 GLY A C 1
ATOM 1365 O O . GLY A 1 182 ? -10.258 16.499 10.252 1.00 89.25 182 GLY A O 1
ATOM 1366 N N . LEU A 1 183 ? -9.957 15.005 11.908 1.00 90.88 183 LEU A N 1
ATOM 1367 C CA . LEU A 1 183 ? -8.700 14.459 11.396 1.00 90.88 183 LEU A CA 1
ATOM 1368 C C . LEU A 1 183 ? -8.897 13.742 10.053 1.00 90.88 183 LEU A C 1
ATOM 1370 O O . LEU A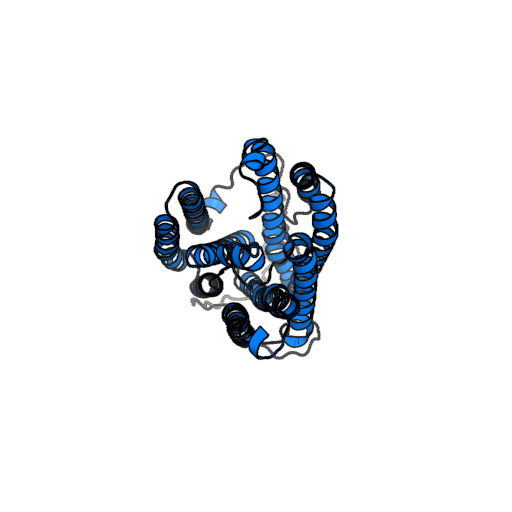 1 183 ? -8.161 14.022 9.113 1.00 90.88 183 LEU A O 1
ATOM 1374 N N . ALA A 1 184 ? -9.913 12.880 9.936 1.00 85.69 184 ALA A N 1
ATOM 1375 C CA . ALA A 1 184 ? -10.234 12.200 8.678 1.00 85.69 184 ALA A CA 1
ATOM 1376 C C . ALA A 1 184 ? -10.533 13.196 7.544 1.00 85.69 184 ALA A C 1
ATOM 1378 O O . ALA A 1 184 ? -10.030 13.057 6.428 1.00 85.69 184 ALA A O 1
ATOM 1379 N N . PHE A 1 185 ? -11.316 14.236 7.846 1.00 87.94 185 PHE A N 1
ATOM 1380 C CA . PHE A 1 185 ? -11.627 15.297 6.894 1.00 87.94 185 PHE A CA 1
ATOM 1381 C C . PHE A 1 185 ? -10.373 16.077 6.482 1.00 87.94 185 PHE A C 1
ATOM 1383 O O . PHE A 1 185 ? -10.176 16.329 5.296 1.00 87.94 185 PHE A O 1
ATOM 1390 N N . ALA A 1 186 ? -9.490 16.406 7.430 1.00 91.19 186 ALA A N 1
ATOM 1391 C CA . ALA A 1 186 ? -8.216 17.054 7.129 1.00 91.19 186 ALA A CA 1
ATOM 1392 C C . ALA A 1 186 ? -7.345 16.193 6.198 1.00 91.19 186 ALA A C 1
ATOM 1394 O O . ALA A 1 186 ? -6.810 16.714 5.219 1.00 91.19 186 ALA A O 1
ATOM 1395 N N . THR A 1 187 ? -7.256 14.881 6.441 1.00 88.50 187 THR A N 1
ATOM 1396 C CA . THR A 1 187 ? -6.536 13.949 5.558 1.00 88.50 187 THR A CA 1
ATOM 1397 C C . THR A 1 187 ? -7.135 13.933 4.150 1.00 88.50 187 THR A C 1
ATOM 1399 O O . THR A 1 187 ? -6.393 14.015 3.172 1.00 88.50 187 THR A O 1
ATOM 1402 N N . ALA A 1 188 ? -8.466 13.912 4.024 1.00 85.75 188 ALA A N 1
ATOM 1403 C CA . ALA A 1 188 ? -9.143 13.966 2.727 1.00 85.75 188 ALA A CA 1
ATOM 1404 C C . ALA A 1 188 ? -8.881 15.287 1.976 1.00 85.75 188 ALA A C 1
ATOM 1406 O O . ALA A 1 188 ? -8.633 15.272 0.770 1.00 85.75 188 ALA A O 1
ATOM 1407 N N . VAL A 1 189 ? -8.884 16.424 2.681 1.00 90.81 189 VAL A N 1
ATOM 1408 C CA . VAL A 1 189 ? -8.571 17.742 2.100 1.00 90.81 189 VAL A CA 1
ATOM 1409 C C . VAL A 1 189 ? -7.130 17.793 1.596 1.00 90.81 189 VAL A C 1
ATOM 1411 O O . VAL A 1 189 ? -6.894 18.254 0.480 1.00 90.81 189 VAL A O 1
ATOM 1414 N N . VAL A 1 190 ? -6.169 17.290 2.376 1.00 90.56 190 VAL A N 1
ATOM 1415 C CA . VAL A 1 190 ? -4.759 17.227 1.962 1.00 90.56 190 VAL A CA 1
ATOM 1416 C C . VAL A 1 190 ? -4.583 16.298 0.760 1.00 90.56 190 VAL A C 1
ATOM 1418 O O . VAL A 1 190 ? -3.907 16.672 -0.195 1.00 90.56 190 VAL A O 1
ATOM 1421 N N . ALA A 1 191 ? -5.226 15.128 0.755 1.00 84.31 191 ALA A N 1
ATOM 1422 C CA . ALA A 1 191 ? -5.188 14.206 -0.379 1.00 84.31 191 ALA A CA 1
ATOM 1423 C C . ALA A 1 191 ? -5.773 14.838 -1.656 1.00 84.31 191 ALA A C 1
ATOM 1425 O O . ALA A 1 191 ? -5.187 14.715 -2.734 1.00 84.31 191 ALA A O 1
ATOM 1426 N N . LEU A 1 192 ? -6.883 15.575 -1.540 1.00 85.50 192 LEU A N 1
ATOM 1427 C CA . LEU A 1 192 ? -7.474 16.311 -2.659 1.00 85.50 192 LEU A CA 1
ATOM 1428 C C . LEU A 1 192 ? -6.550 17.431 -3.152 1.00 85.50 192 LEU A C 1
ATOM 1430 O O . LEU A 1 192 ? -6.345 17.571 -4.357 1.00 85.50 192 LEU A O 1
ATOM 1434 N N . ALA A 1 193 ? -5.959 18.205 -2.240 1.00 89.12 193 ALA A N 1
ATOM 1435 C CA . ALA A 1 193 ? -4.994 19.246 -2.587 1.00 89.12 193 ALA A CA 1
ATOM 1436 C C . ALA A 1 193 ? -3.778 18.660 -3.318 1.00 89.12 193 ALA A C 1
ATOM 1438 O O . ALA A 1 193 ? -3.318 19.230 -4.307 1.00 89.12 193 ALA A O 1
ATOM 1439 N N . LEU A 1 194 ? -3.301 17.493 -2.883 1.00 86.44 194 LEU A N 1
ATOM 1440 C CA . LEU A 1 194 ? -2.202 16.781 -3.520 1.00 86.44 194 LEU A CA 1
ATOM 1441 C C . LEU A 1 194 ? -2.572 16.295 -4.927 1.00 86.44 194 LEU A C 1
ATOM 1443 O O . LEU A 1 194 ? -1.777 16.441 -5.853 1.00 86.44 194 LEU A O 1
ATOM 1447 N N . ALA A 1 195 ? -3.787 15.774 -5.115 1.00 82.75 195 ALA A N 1
ATOM 1448 C CA . ALA A 1 195 ? -4.288 15.382 -6.431 1.00 82.75 195 ALA A CA 1
ATOM 1449 C C . ALA A 1 195 ? -4.404 16.587 -7.384 1.00 82.75 195 ALA A C 1
ATOM 1451 O O . ALA A 1 195 ? -4.008 16.499 -8.547 1.00 82.75 195 ALA A O 1
ATOM 1452 N N . LEU A 1 196 ? -4.886 17.732 -6.887 1.00 84.94 196 LEU A N 1
ATOM 1453 C CA . LEU A 1 196 ? -4.999 18.974 -7.659 1.00 84.94 196 LEU A CA 1
ATOM 1454 C C . LEU A 1 196 ? -3.626 19.562 -8.018 1.00 84.94 196 LEU A C 1
ATOM 1456 O O . LEU A 1 196 ? -3.400 19.913 -9.178 1.00 84.94 196 LEU A O 1
ATOM 1460 N N . ALA A 1 197 ? -2.687 19.597 -7.067 1.00 86.88 197 ALA A N 1
ATOM 1461 C CA . ALA A 1 197 ? -1.287 19.942 -7.332 1.00 86.88 197 ALA A CA 1
ATOM 1462 C C . ALA A 1 197 ? -0.667 18.964 -8.345 1.00 86.88 197 ALA A C 1
ATOM 1464 O O . ALA A 1 197 ? 0.060 19.363 -9.252 1.00 86.88 197 ALA A O 1
ATOM 1465 N N . GLY A 1 198 ? -1.047 17.689 -8.240 1.00 81.44 198 GLY A N 1
ATOM 1466 C CA . GLY A 1 198 ? -0.786 16.603 -9.177 1.00 81.44 198 GLY A CA 1
ATOM 1467 C C . GLY A 1 198 ? -1.136 16.927 -10.630 1.00 81.44 198 GLY A C 1
ATOM 1468 O O . GLY A 1 198 ? -0.393 16.576 -11.552 1.00 81.44 198 GLY A O 1
ATOM 1469 N N . LEU A 1 199 ? -2.283 17.569 -10.814 1.00 80.19 199 LEU A N 1
ATOM 1470 C CA . LEU A 1 199 ? -2.918 17.771 -12.107 1.00 80.19 199 LEU A CA 1
ATOM 1471 C C . LEU A 1 199 ? -2.503 19.082 -12.783 1.00 80.19 199 LEU A C 1
ATOM 1473 O O . LEU A 1 199 ? -2.332 19.105 -14.001 1.00 80.19 199 LEU A O 1
ATOM 1477 N N . VAL A 1 200 ? -2.378 20.161 -12.008 1.00 82.50 200 VAL A N 1
ATOM 1478 C CA . VAL A 1 200 ? -2.222 21.531 -12.532 1.00 82.50 200 VAL A CA 1
ATOM 1479 C C . VAL A 1 200 ? -0.824 22.095 -12.278 1.00 82.50 200 VAL A C 1
ATOM 1481 O O . VAL A 1 200 ? -0.348 22.929 -13.046 1.00 82.50 200 VAL A O 1
ATOM 1484 N N . GLY A 1 201 ? -0.169 21.667 -11.199 1.00 80.62 201 GLY A N 1
ATOM 1485 C CA . GLY A 1 201 ? 1.063 22.278 -10.718 1.00 80.62 201 GLY A CA 1
ATOM 1486 C C . GLY A 1 201 ? 2.346 21.622 -11.246 1.00 80.62 201 GLY A C 1
ATOM 1487 O O . GLY A 1 201 ? 2.337 20.459 -11.666 1.00 80.62 201 GLY A O 1
ATOM 1488 N N . PRO A 1 202 ? 3.483 22.344 -11.199 1.00 86.12 202 PRO A N 1
ATOM 1489 C CA . PRO A 1 202 ? 4.799 21.763 -11.451 1.00 86.12 202 PRO A CA 1
ATOM 1490 C C . PRO A 1 202 ? 5.159 20.726 -10.366 1.00 86.12 202 PRO A C 1
ATOM 1492 O O . PRO A 1 202 ? 4.587 20.767 -9.270 1.00 86.12 202 PRO A O 1
ATOM 1495 N N . PRO A 1 203 ? 6.120 19.816 -10.616 1.00 80.50 203 PRO A N 1
ATOM 1496 C CA . PRO A 1 203 ? 6.494 18.750 -9.675 1.00 80.50 203 PRO A CA 1
ATOM 1497 C C . PRO A 1 203 ? 6.795 19.252 -8.253 1.00 80.50 203 PRO A C 1
ATOM 1499 O O . PRO A 1 203 ? 6.366 18.644 -7.276 1.00 80.50 203 PRO A O 1
ATOM 1502 N N . GLU A 1 204 ? 7.426 20.422 -8.140 1.00 87.19 204 GLU A N 1
ATOM 1503 C CA . GLU A 1 204 ? 7.760 21.075 -6.868 1.00 87.19 204 GLU A CA 1
ATOM 1504 C C . GLU A 1 204 ? 6.528 21.360 -5.995 1.00 87.19 204 GLU A C 1
ATOM 1506 O O . GLU A 1 204 ? 6.580 21.213 -4.776 1.00 87.19 204 GLU A O 1
ATOM 1511 N N . THR A 1 205 ? 5.387 21.706 -6.602 1.00 87.75 205 THR A N 1
ATOM 1512 C CA . THR A 1 205 ? 4.148 21.960 -5.845 1.00 87.75 205 THR A CA 1
ATOM 1513 C C . THR A 1 205 ? 3.560 20.686 -5.253 1.00 87.75 205 THR A C 1
ATOM 1515 O O . THR A 1 205 ? 3.021 20.723 -4.149 1.00 87.75 205 THR A O 1
ATOM 1518 N N . LYS A 1 206 ? 3.707 19.545 -5.939 1.00 85.94 206 LYS A N 1
ATOM 1519 C CA . LYS A 1 206 ? 3.268 18.241 -5.422 1.00 85.94 206 LYS A CA 1
ATOM 1520 C C . LYS A 1 206 ? 4.069 17.876 -4.180 1.00 85.94 206 LYS A C 1
ATOM 1522 O O . LYS A 1 206 ? 3.485 17.522 -3.159 1.00 85.94 206 LYS A O 1
ATOM 1527 N N . LEU A 1 207 ? 5.389 18.045 -4.255 1.00 88.50 207 LEU A N 1
ATOM 1528 C CA . LEU A 1 207 ? 6.291 17.817 -3.132 1.00 88.50 207 LEU A CA 1
ATOM 1529 C C . LEU A 1 207 ? 5.990 18.770 -1.965 1.00 88.50 207 LEU A C 1
ATOM 1531 O O . LEU A 1 207 ? 5.881 18.326 -0.823 1.00 88.50 207 LEU A O 1
ATOM 1535 N N . ALA A 1 208 ? 5.787 20.062 -2.238 1.00 91.44 208 ALA A N 1
ATOM 1536 C CA . ALA A 1 208 ? 5.472 21.051 -1.209 1.00 91.44 208 ALA A CA 1
ATOM 1537 C C . ALA A 1 208 ? 4.165 20.727 -0.465 1.00 91.44 208 ALA A C 1
ATOM 1539 O O . ALA A 1 208 ? 4.121 20.800 0.764 1.00 91.44 208 ALA A O 1
ATOM 1540 N N . VAL A 1 209 ? 3.114 20.318 -1.185 1.00 91.69 209 VAL A N 1
ATOM 1541 C CA . VAL A 1 209 ? 1.834 19.913 -0.580 1.00 91.69 209 VAL A CA 1
ATOM 1542 C C . VAL A 1 209 ? 1.970 18.589 0.181 1.00 91.69 209 VAL A C 1
ATOM 1544 O O . VAL A 1 209 ? 1.413 18.469 1.271 1.00 91.69 209 VAL A O 1
ATOM 1547 N N . ALA A 1 210 ? 2.741 17.624 -0.328 1.00 90.62 210 ALA A N 1
ATOM 1548 C CA . ALA A 1 210 ? 3.021 16.358 0.356 1.00 90.62 210 ALA A CA 1
ATOM 1549 C C . ALA A 1 210 ? 3.725 16.583 1.704 1.00 90.62 210 ALA A C 1
ATOM 1551 O O . ALA A 1 210 ? 3.256 16.125 2.751 1.00 90.62 210 ALA A O 1
ATOM 1552 N N . VAL A 1 211 ? 4.828 17.336 1.692 1.00 91.12 211 VAL A N 1
ATOM 1553 C CA . VAL A 1 211 ? 5.622 17.634 2.891 1.00 91.12 211 VAL A CA 1
ATOM 1554 C C . VAL A 1 211 ? 4.833 18.522 3.852 1.00 91.12 211 VAL A C 1
ATOM 1556 O O . VAL A 1 211 ? 4.729 18.202 5.036 1.00 91.12 211 VAL A O 1
ATOM 1559 N N . GLY A 1 212 ? 4.208 19.593 3.354 1.00 93.12 212 GLY A N 1
ATOM 1560 C CA . GLY A 1 212 ? 3.389 20.494 4.166 1.00 93.12 212 GLY A CA 1
ATOM 1561 C C . GLY A 1 212 ? 2.197 19.783 4.811 1.00 93.12 212 GLY A C 1
ATOM 1562 O O . GLY A 1 212 ? 1.964 19.927 6.010 1.00 93.12 212 GLY A O 1
ATOM 1563 N N . GLY A 1 213 ? 1.492 18.945 4.048 1.00 92.62 213 GLY A N 1
ATOM 1564 C CA . GLY A 1 213 ? 0.407 18.106 4.551 1.00 92.62 213 GLY A CA 1
ATOM 1565 C C . GLY A 1 213 ? 0.871 17.157 5.655 1.00 92.62 213 GLY A C 1
ATOM 1566 O O . GLY A 1 213 ? 0.220 17.059 6.692 1.00 92.62 213 GLY A O 1
ATOM 1567 N N . SER A 1 214 ? 2.041 16.537 5.493 1.00 93.12 214 SER A N 1
ATOM 1568 C CA . SER A 1 214 ? 2.638 15.654 6.505 1.00 93.12 214 SER A CA 1
ATOM 1569 C C . SER A 1 214 ? 2.991 16.401 7.797 1.00 93.12 214 SER A C 1
ATOM 1571 O O . SER A 1 214 ? 2.673 15.932 8.892 1.00 93.12 214 SER A O 1
ATOM 1573 N N . LEU A 1 215 ? 3.576 17.600 7.681 1.00 93.75 215 LEU A N 1
ATOM 1574 C CA . LEU A 1 215 ? 3.916 18.462 8.821 1.00 93.75 215 LEU A CA 1
ATOM 1575 C C . LEU A 1 215 ? 2.684 18.964 9.589 1.00 93.75 215 LEU A C 1
ATOM 1577 O O . LEU A 1 215 ? 2.800 19.292 10.767 1.00 93.75 215 LEU A O 1
ATOM 1581 N N . ILE A 1 216 ? 1.511 19.004 8.953 1.00 94.00 216 ILE A N 1
ATOM 1582 C CA . ILE A 1 216 ? 0.243 19.389 9.589 1.00 94.00 216 ILE A CA 1
ATOM 1583 C C . ILE A 1 216 ? -0.466 18.167 10.189 1.00 94.00 216 ILE A C 1
ATOM 1585 O O . ILE A 1 216 ? -0.888 18.196 11.348 1.00 94.00 216 ILE A O 1
ATOM 1589 N N . LEU A 1 217 ? -0.600 17.088 9.415 1.00 93.88 217 LEU A N 1
ATOM 1590 C CA . LEU A 1 217 ? -1.393 15.917 9.787 1.00 93.88 217 LEU A CA 1
ATOM 1591 C C . LEU A 1 217 ? -0.747 15.097 10.910 1.00 93.88 217 LEU A C 1
ATOM 1593 O O . LEU A 1 217 ? -1.469 14.616 11.784 1.00 93.88 217 LEU A O 1
ATOM 1597 N N . LEU A 1 218 ? 0.584 14.961 10.945 1.00 94.12 218 LEU A N 1
ATOM 1598 C CA . LEU A 1 218 ? 1.256 14.159 11.978 1.00 94.12 218 LEU A CA 1
ATOM 1599 C C . LEU A 1 218 ? 1.110 14.767 13.387 1.00 94.12 218 LEU A C 1
ATOM 1601 O O . LEU A 1 218 ? 0.657 14.052 14.285 1.00 94.12 218 LEU A O 1
ATOM 1605 N N . PRO A 1 219 ? 1.387 16.068 13.626 1.00 94.88 219 PRO A N 1
ATOM 1606 C CA . PRO A 1 219 ? 1.125 16.674 14.934 1.00 94.88 219 PRO A CA 1
ATOM 1607 C C . PRO A 1 219 ? -0.359 16.674 15.302 1.00 94.88 219 PRO A C 1
ATOM 1609 O O . PRO A 1 219 ? -0.703 16.526 16.477 1.00 94.88 219 PRO A O 1
ATOM 1612 N N . LEU A 1 220 ? -1.249 16.824 14.314 1.00 93.62 220 LEU A N 1
ATOM 1613 C CA . LEU A 1 220 ? -2.690 16.761 14.547 1.00 93.62 220 LEU A CA 1
ATOM 1614 C C . LEU A 1 220 ? -3.124 15.359 14.999 1.00 93.62 220 LEU A C 1
ATOM 1616 O O . LEU A 1 220 ? -3.928 15.245 15.923 1.00 93.62 220 LEU A O 1
ATOM 1620 N N . ALA A 1 221 ? -2.539 14.302 14.431 1.00 93.19 221 ALA A N 1
ATOM 1621 C CA . ALA A 1 221 ? -2.787 12.927 14.854 1.00 93.19 221 ALA A CA 1
ATOM 1622 C C . ALA A 1 221 ? -2.401 12.695 16.325 1.00 93.19 221 ALA A C 1
ATOM 1624 O O . ALA A 1 221 ? -3.183 12.095 17.057 1.00 93.19 221 ALA A O 1
ATOM 1625 N N . PHE A 1 222 ? -1.270 13.236 16.796 1.00 93.88 222 PHE A N 1
ATOM 1626 C CA . PHE A 1 222 ? -0.877 13.163 18.215 1.00 93.88 222 PHE A CA 1
ATOM 1627 C C . PHE A 1 222 ? -1.801 13.939 19.160 1.00 93.88 222 PHE A C 1
ATOM 1629 O O . PHE A 1 222 ? -1.884 13.603 20.339 1.00 93.88 222 PHE A O 1
ATOM 1636 N N . ARG A 1 223 ? -2.489 14.976 18.668 1.00 92.62 223 ARG A N 1
ATOM 1637 C CA . ARG A 1 223 ? -3.481 15.710 19.466 1.00 92.62 223 ARG A CA 1
ATOM 1638 C C . ARG A 1 223 ? -4.834 15.013 19.543 1.00 92.62 223 ARG A C 1
ATOM 1640 O O . ARG A 1 223 ? -5.558 15.228 20.510 1.00 92.62 223 ARG A O 1
ATOM 1647 N N . VAL A 1 224 ? -5.193 14.244 18.518 1.00 91.19 224 VAL A N 1
ATOM 1648 C CA . VAL A 1 224 ? -6.528 13.646 18.375 1.00 91.19 224 VAL A CA 1
ATOM 1649 C C . VAL A 1 224 ? -6.565 12.189 18.838 1.00 91.19 224 VAL A C 1
ATOM 1651 O O . VAL A 1 224 ? -7.540 11.776 19.463 1.00 91.19 224 VAL A O 1
ATOM 1654 N N . LEU A 1 225 ? -5.537 11.400 18.522 1.00 90.19 225 LEU A N 1
ATOM 1655 C CA . LEU A 1 225 ? -5.489 9.969 18.820 1.00 90.19 225 LEU A CA 1
ATOM 1656 C C . LEU A 1 225 ? -4.812 9.702 20.176 1.00 90.19 225 LEU A C 1
ATOM 1658 O O . LEU A 1 225 ? -3.901 10.435 20.565 1.00 90.19 225 LEU A O 1
ATOM 1662 N N . PRO A 1 226 ? -5.177 8.613 20.881 1.00 90.25 226 PRO A N 1
ATOM 1663 C CA . PRO A 1 226 ? -4.425 8.143 22.038 1.00 90.25 226 PRO A CA 1
ATOM 1664 C C . PRO A 1 226 ? -2.954 7.918 21.687 1.00 90.25 226 PRO A C 1
ATOM 1666 O O . PRO A 1 226 ? -2.642 7.402 20.615 1.00 90.25 226 PRO A O 1
ATOM 1669 N N . TRP A 1 227 ? -2.050 8.225 22.619 1.00 89.88 227 TRP A N 1
ATOM 1670 C CA . TRP A 1 227 ? -0.600 8.211 22.383 1.00 89.88 227 TRP A CA 1
ATOM 1671 C C . TRP A 1 227 ? -0.089 6.945 21.677 1.00 89.88 227 TRP A C 1
ATOM 1673 O O . TRP A 1 227 ? 0.610 7.025 20.672 1.00 89.88 227 TRP A O 1
ATOM 1683 N N . ARG A 1 228 ? -0.494 5.761 22.159 1.00 88.56 228 ARG A N 1
ATOM 1684 C CA . ARG A 1 228 ? -0.076 4.473 21.578 1.00 88.56 228 ARG A CA 1
ATOM 1685 C C . ARG A 1 228 ? -0.535 4.317 20.126 1.00 88.56 228 ARG A C 1
ATOM 1687 O O . ARG A 1 228 ? 0.228 3.830 19.300 1.00 88.56 228 ARG A O 1
ATOM 1694 N N . LEU A 1 229 ? -1.757 4.752 19.821 1.00 89.44 229 LEU A N 1
ATOM 1695 C CA . LEU A 1 229 ? -2.334 4.689 18.481 1.00 89.44 229 LEU A CA 1
ATOM 1696 C C . LEU A 1 229 ? -1.684 5.719 17.547 1.00 89.44 229 LEU A C 1
ATOM 1698 O O . LEU A 1 229 ? -1.388 5.397 16.401 1.00 89.44 229 LEU A O 1
ATOM 1702 N N . ALA A 1 230 ? -1.392 6.923 18.048 1.00 92.19 230 ALA A N 1
ATOM 1703 C CA . ALA A 1 230 ? -0.667 7.948 17.300 1.00 92.19 230 ALA A CA 1
ATOM 1704 C C . ALA A 1 230 ? 0.744 7.478 16.905 1.00 92.19 230 ALA A C 1
ATOM 1706 O O . ALA A 1 230 ? 1.142 7.651 15.755 1.00 92.19 230 ALA A O 1
ATOM 1707 N N . CYS A 1 231 ? 1.477 6.819 17.814 1.00 92.31 231 CYS A N 1
ATOM 1708 C CA . CYS A 1 231 ? 2.786 6.235 17.500 1.00 92.31 231 CYS A CA 1
ATOM 1709 C C . CYS A 1 231 ? 2.706 5.185 16.384 1.00 92.31 231 CYS A C 1
ATOM 1711 O O . CYS A 1 231 ? 3.557 5.176 15.497 1.00 92.31 231 CYS A O 1
ATOM 1713 N N . VAL A 1 232 ? 1.688 4.317 16.410 1.00 90.94 232 VAL A N 1
ATOM 1714 C CA . VAL A 1 232 ? 1.477 3.315 15.353 1.00 90.94 232 VAL A CA 1
ATOM 1715 C C . VAL A 1 232 ? 1.123 3.983 14.030 1.00 90.94 232 VAL A C 1
ATOM 1717 O O . VAL A 1 232 ? 1.721 3.650 13.014 1.00 90.94 232 VAL A O 1
ATOM 1720 N N . ASN A 1 233 ? 0.230 4.973 14.043 1.00 92.88 233 ASN A N 1
ATOM 1721 C CA . ASN A 1 233 ? -0.131 5.738 12.851 1.00 92.88 233 ASN A CA 1
ATOM 1722 C C . ASN A 1 233 ? 1.091 6.407 12.202 1.00 92.88 233 ASN A C 1
ATOM 1724 O O . ASN A 1 233 ? 1.271 6.344 10.990 1.00 92.88 233 ASN A O 1
ATOM 1728 N N . VAL A 1 234 ? 1.961 7.013 13.013 1.00 93.44 234 VAL A N 1
ATOM 1729 C CA . VAL A 1 234 ? 3.201 7.639 12.534 1.00 93.44 234 VAL A CA 1
ATOM 1730 C C . VAL A 1 234 ? 4.152 6.597 11.964 1.00 93.44 234 VAL A C 1
ATOM 1732 O O . VAL A 1 234 ? 4.725 6.836 10.910 1.00 93.44 234 VAL A O 1
ATOM 1735 N N . TYR A 1 235 ? 4.303 5.442 12.616 1.00 92.19 235 TYR A N 1
ATOM 1736 C CA . TYR A 1 235 ? 5.125 4.356 12.084 1.00 92.19 235 TYR A CA 1
ATOM 1737 C C . TYR A 1 235 ? 4.629 3.888 10.709 1.00 92.19 235 TYR A C 1
ATOM 1739 O O . TYR A 1 235 ? 5.426 3.858 9.778 1.00 92.19 235 TYR A O 1
ATOM 1747 N N . LEU A 1 236 ? 3.330 3.598 10.567 1.00 91.19 236 LEU A N 1
ATOM 1748 C CA . LEU A 1 236 ? 2.734 3.156 9.298 1.00 91.19 236 LEU A CA 1
ATOM 1749 C C . LEU A 1 236 ? 2.848 4.228 8.205 1.00 91.19 236 LEU A C 1
ATOM 1751 O O . LEU A 1 236 ? 3.141 3.918 7.055 1.00 91.19 236 LEU A O 1
ATOM 1755 N N . PHE A 1 237 ? 2.658 5.502 8.559 1.00 93.44 237 PHE A N 1
ATOM 1756 C CA . PHE A 1 237 ? 2.864 6.610 7.628 1.00 93.44 237 PHE A CA 1
ATOM 1757 C C . PHE A 1 237 ? 4.327 6.701 7.173 1.00 93.44 237 PHE A C 1
ATOM 1759 O O . PHE A 1 237 ? 4.601 6.790 5.980 1.00 93.44 237 PHE A O 1
ATOM 1766 N N . VAL A 1 238 ? 5.273 6.684 8.117 1.00 92.38 238 VAL A N 1
ATOM 1767 C CA . VAL A 1 238 ? 6.705 6.839 7.833 1.00 92.38 238 VAL A CA 1
ATOM 1768 C C . VAL A 1 238 ? 7.243 5.638 7.055 1.00 92.38 238 VAL A C 1
ATOM 1770 O O . VAL A 1 238 ? 8.054 5.833 6.152 1.00 92.38 238 VAL A O 1
ATOM 1773 N N . SER A 1 239 ? 6.795 4.415 7.354 1.00 91.25 239 SER A N 1
ATOM 1774 C CA . SER A 1 239 ? 7.268 3.213 6.657 1.00 91.25 239 SER A CA 1
ATOM 1775 C C . SER A 1 239 ? 6.855 3.179 5.182 1.00 91.25 239 SER A C 1
ATOM 1777 O O . SER A 1 239 ? 7.599 2.639 4.358 1.00 91.25 239 SER A O 1
ATOM 1779 N N . GLU A 1 240 ? 5.722 3.791 4.831 1.00 91.62 240 GLU A N 1
ATOM 1780 C CA . GLU A 1 240 ? 5.296 3.987 3.440 1.00 91.62 240 GLU A CA 1
ATOM 1781 C C . GLU A 1 240 ? 5.936 5.227 2.806 1.00 91.62 240 GLU A C 1
ATOM 1783 O O . GLU A 1 240 ? 6.409 5.164 1.675 1.00 91.62 240 GLU A O 1
ATOM 1788 N N . ALA A 1 241 ? 6.012 6.348 3.530 1.00 91.06 241 ALA A N 1
ATOM 1789 C CA . ALA A 1 241 ? 6.579 7.595 3.011 1.00 91.06 241 ALA A CA 1
ATOM 1790 C C . ALA A 1 241 ? 8.078 7.486 2.693 1.00 91.06 241 ALA A C 1
ATOM 1792 O O . ALA A 1 241 ? 8.548 8.103 1.739 1.00 91.06 241 ALA A O 1
ATOM 1793 N N . LEU A 1 242 ? 8.827 6.695 3.469 1.00 90.44 242 LEU A N 1
ATOM 1794 C CA . LEU A 1 242 ? 10.254 6.454 3.239 1.00 90.44 242 LEU A CA 1
ATOM 1795 C C . LEU A 1 242 ? 10.532 5.381 2.179 1.00 90.44 242 LEU A C 1
ATOM 1797 O O . LEU A 1 242 ? 11.667 5.278 1.712 1.00 90.44 242 LEU A O 1
ATOM 1801 N N . TYR A 1 243 ? 9.534 4.590 1.781 1.00 88.12 243 TYR A N 1
ATOM 1802 C CA . TYR A 1 243 ? 9.673 3.651 0.671 1.00 88.12 243 TYR A CA 1
ATOM 1803 C C . TYR A 1 243 ? 9.538 4.408 -0.650 1.00 88.12 243 TYR A C 1
ATOM 1805 O O . TYR A 1 243 ? 8.493 4.352 -1.287 1.00 88.12 243 TYR A O 1
ATOM 1813 N N . VAL A 1 244 ? 10.562 5.183 -1.023 1.00 85.25 244 VAL A N 1
ATOM 1814 C CA . VAL A 1 244 ? 10.547 6.063 -2.205 1.00 85.25 244 VAL A CA 1
ATOM 1815 C C . VAL A 1 244 ? 10.257 5.252 -3.469 1.00 85.25 244 VAL A C 1
ATOM 1817 O O . VAL A 1 244 ? 11.066 4.435 -3.905 1.00 85.25 244 VAL A O 1
ATOM 1820 N N . SER A 1 245 ? 9.080 5.476 -4.049 1.00 82.50 245 SER A N 1
ATOM 1821 C CA . SER A 1 245 ? 8.604 4.739 -5.214 1.00 82.50 245 SER A CA 1
ATOM 1822 C C . SER A 1 245 ? 9.063 5.427 -6.495 1.00 82.50 245 SER A C 1
ATOM 1824 O O . SER A 1 245 ? 8.598 6.514 -6.816 1.00 82.50 245 SER A O 1
ATOM 1826 N N . LEU A 1 246 ? 9.928 4.762 -7.264 1.00 80.31 246 LEU A N 1
ATOM 1827 C CA . LEU A 1 246 ? 10.462 5.279 -8.534 1.00 80.31 246 LEU A CA 1
ATOM 1828 C C . LEU A 1 246 ? 9.593 4.934 -9.755 1.00 80.31 246 LEU A C 1
ATOM 1830 O O . LEU A 1 246 ? 9.999 5.174 -10.891 1.00 80.31 246 LEU A O 1
ATOM 1834 N N . GLN A 1 247 ? 8.401 4.375 -9.530 1.00 75.44 247 GLN A N 1
ATOM 1835 C CA . GLN A 1 247 ? 7.571 3.741 -10.560 1.00 75.44 247 GLN A CA 1
ATOM 1836 C C . GLN A 1 247 ? 7.323 4.663 -11.766 1.00 75.44 247 GLN A C 1
ATOM 1838 O O . GLN A 1 247 ? 7.453 4.253 -12.907 1.00 75.44 247 GLN A O 1
ATOM 1843 N N . GLY A 1 248 ? 7.087 5.960 -11.540 1.00 72.62 248 GLY A N 1
ATOM 1844 C CA . GLY A 1 248 ? 6.865 6.908 -12.638 1.00 72.62 248 GLY A CA 1
ATOM 1845 C C . GLY A 1 248 ? 8.053 7.075 -13.595 1.00 72.62 248 GLY A C 1
ATOM 1846 O O . GLY A 1 248 ? 7.837 7.297 -14.783 1.00 72.62 248 GLY A O 1
ATOM 1847 N N . ALA A 1 249 ? 9.290 6.969 -13.105 1.00 78.38 249 ALA A N 1
ATOM 1848 C CA . ALA A 1 249 ? 10.499 7.086 -13.920 1.00 78.38 249 ALA A CA 1
ATOM 1849 C C . ALA A 1 249 ? 10.955 5.724 -14.466 1.00 78.38 249 ALA A C 1
ATOM 1851 O O . ALA A 1 249 ? 11.399 5.627 -15.614 1.00 78.38 249 ALA A O 1
ATOM 1852 N N . THR A 1 250 ? 10.823 4.666 -13.662 1.00 81.50 250 THR A N 1
ATOM 1853 C CA . THR A 1 250 ? 11.239 3.317 -14.051 1.00 81.50 250 THR A CA 1
ATOM 1854 C C . THR A 1 250 ? 10.327 2.716 -15.114 1.00 81.50 250 THR A C 1
ATOM 1856 O O . THR A 1 250 ? 10.841 2.033 -15.998 1.00 81.50 250 THR A O 1
ATOM 1859 N N . ASP A 1 251 ? 9.030 3.047 -15.128 1.00 81.62 251 ASP A N 1
ATOM 1860 C CA . ASP A 1 251 ? 8.093 2.658 -16.193 1.00 81.62 251 ASP A CA 1
ATOM 1861 C C . ASP A 1 251 ? 8.648 3.031 -17.584 1.00 81.62 251 ASP A C 1
ATOM 1863 O O . ASP A 1 251 ? 8.715 2.190 -18.486 1.00 81.62 251 ASP A O 1
ATOM 1867 N N . TYR A 1 252 ? 9.111 4.279 -17.754 1.00 81.56 252 TYR A N 1
ATOM 1868 C CA . TYR A 1 252 ? 9.723 4.736 -19.006 1.00 81.56 252 TYR A CA 1
ATOM 1869 C C . TYR A 1 252 ? 11.064 4.056 -19.257 1.00 81.56 252 TYR A C 1
ATOM 1871 O O . TYR A 1 252 ? 11.340 3.660 -20.383 1.00 81.56 252 TYR A O 1
ATOM 1879 N N . TRP A 1 253 ? 11.892 3.880 -18.230 1.00 84.00 253 TRP A N 1
ATOM 1880 C CA . TRP A 1 253 ? 13.196 3.238 -18.390 1.00 84.00 253 TRP A CA 1
ATOM 1881 C C . TRP A 1 253 ? 13.092 1.785 -18.879 1.00 84.00 253 TRP A C 1
ATOM 1883 O O . TRP A 1 253 ? 13.852 1.369 -19.754 1.00 84.00 253 TRP A O 1
ATOM 1893 N N . TYR A 1 254 ? 12.126 1.024 -18.361 1.00 84.38 254 TYR A N 1
ATOM 1894 C CA . TYR A 1 254 ? 11.906 -0.370 -18.744 1.00 84.38 254 TYR A CA 1
ATOM 1895 C C . TYR A 1 254 ? 11.285 -0.525 -20.137 1.00 84.38 254 TYR A C 1
ATOM 1897 O O . TYR A 1 254 ? 11.576 -1.508 -20.821 1.00 84.38 254 TYR A O 1
ATOM 1905 N N . THR A 1 255 ? 10.436 0.416 -20.560 1.00 84.06 255 THR A N 1
ATOM 1906 C CA . THR A 1 255 ? 9.607 0.277 -21.774 1.00 84.06 255 THR A CA 1
ATOM 1907 C C . THR A 1 255 ? 10.036 1.163 -22.946 1.00 84.06 255 THR A C 1
ATOM 1909 O O . THR A 1 255 ? 9.600 0.927 -24.074 1.00 84.06 255 THR A O 1
ATOM 1912 N N . ALA A 1 256 ? 10.896 2.162 -22.724 1.00 83.56 256 ALA A N 1
ATOM 1913 C CA . ALA A 1 256 ? 11.369 3.052 -23.780 1.00 83.56 256 ALA A CA 1
ATOM 1914 C C . ALA A 1 256 ? 12.104 2.282 -24.885 1.00 83.56 256 ALA A C 1
ATOM 1916 O O . ALA A 1 256 ? 12.814 1.309 -24.628 1.00 83.56 256 ALA A O 1
ATOM 1917 N N . GLY A 1 257 ? 11.942 2.736 -26.130 1.00 78.75 257 GLY A N 1
ATOM 1918 C CA . GLY A 1 257 ? 12.578 2.128 -27.298 1.00 78.75 257 GLY A CA 1
ATOM 1919 C C . GLY A 1 257 ? 14.101 2.338 -27.354 1.00 78.75 257 GLY A C 1
ATOM 1920 O O . GLY A 1 257 ? 14.642 3.192 -26.643 1.00 78.75 257 GLY A O 1
ATOM 1921 N N . PRO A 1 258 ? 14.798 1.598 -28.237 1.00 77.69 258 PRO A N 1
ATOM 1922 C CA . PRO A 1 258 ? 16.258 1.658 -28.392 1.00 77.69 258 PRO A CA 1
ATOM 1923 C C . PRO A 1 258 ? 16.780 3.033 -28.819 1.00 77.69 258 PRO A C 1
ATOM 1925 O O . PRO A 1 258 ? 17.932 3.356 -28.549 1.00 77.69 258 PRO A O 1
ATOM 1928 N N . GLU A 1 259 ? 15.929 3.858 -29.429 1.00 79.88 259 GLU A N 1
ATOM 1929 C CA . GLU A 1 259 ? 16.253 5.237 -29.807 1.00 79.88 259 GLU A CA 1
ATOM 1930 C C . GLU A 1 259 ? 16.325 6.186 -28.600 1.00 79.88 259 GLU A C 1
ATOM 1932 O O . GLU A 1 259 ? 17.077 7.156 -28.623 1.00 79.88 259 GLU A O 1
ATOM 1937 N N . CYS A 1 260 ? 15.561 5.912 -27.536 1.00 83.31 260 CYS A N 1
ATOM 1938 C CA . CYS A 1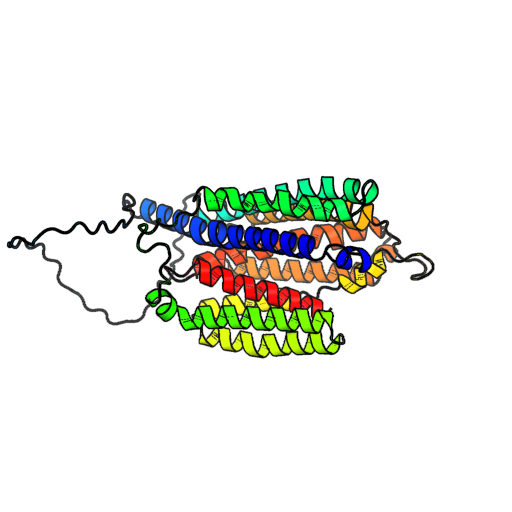 260 ? 15.479 6.776 -26.357 1.00 83.31 260 CYS A CA 1
ATOM 1939 C C . CYS A 1 260 ? 16.484 6.369 -25.270 1.00 83.31 260 CYS A C 1
ATOM 1941 O O . CYS A 1 260 ? 17.125 7.233 -24.674 1.00 83.31 260 CYS A O 1
ATOM 1943 N N . VAL A 1 261 ? 16.658 5.063 -25.034 1.00 83.06 261 VAL A N 1
ATOM 1944 C CA . VAL A 1 261 ? 17.609 4.535 -24.040 1.00 83.06 261 VAL A CA 1
ATOM 1945 C C . VAL A 1 261 ? 18.496 3.473 -24.696 1.00 83.06 261 VAL A C 1
ATOM 1947 O O . VAL A 1 261 ? 18.140 2.293 -24.688 1.00 83.06 261 VAL A O 1
ATOM 1950 N N . PRO A 1 262 ? 19.654 3.849 -25.272 1.00 78.94 262 PRO A N 1
ATOM 1951 C CA . PRO A 1 262 ? 20.532 2.902 -25.949 1.00 78.94 262 PRO A CA 1
ATOM 1952 C C . PRO A 1 262 ? 20.995 1.784 -25.009 1.00 78.94 262 PRO A C 1
ATOM 1954 O O . PRO A 1 262 ? 21.603 2.027 -23.965 1.00 78.94 262 PRO A O 1
ATOM 1957 N N . GLY A 1 263 ? 20.693 0.543 -25.389 1.00 76.25 263 GLY A N 1
ATOM 1958 C CA . GLY A 1 263 ? 21.029 -0.650 -24.617 1.00 76.25 263 GLY A CA 1
ATOM 1959 C C . GLY A 1 263 ? 20.100 -0.927 -23.438 1.00 76.25 263 GLY A C 1
ATOM 1960 O O . GLY A 1 263 ? 20.480 -1.751 -22.613 1.00 76.25 263 GLY A O 1
ATOM 1961 N N . GLY A 1 264 ? 18.951 -0.253 -23.320 1.00 79.62 264 GLY A N 1
ATOM 1962 C CA . GLY A 1 264 ? 17.927 -0.441 -22.284 1.00 79.62 264 GLY A CA 1
ATOM 1963 C C . GLY A 1 264 ? 17.289 -1.848 -22.243 1.00 79.62 264 GLY A C 1
ATOM 1964 O O . GLY A 1 264 ? 17.567 -2.680 -23.105 1.00 79.62 264 GLY A O 1
ATOM 1965 N N . PRO A 1 265 ? 16.431 -2.146 -21.248 1.00 80.06 265 PRO A N 1
ATOM 1966 C CA . PRO A 1 265 ? 15.759 -3.447 -21.129 1.00 80.06 265 PRO A CA 1
ATOM 1967 C C . PRO A 1 265 ? 14.732 -3.720 -22.244 1.00 80.06 265 PRO A C 1
ATOM 1969 O O . PRO A 1 265 ? 14.497 -4.877 -22.598 1.00 80.06 265 PRO A O 1
ATOM 1972 N N . HIS A 1 266 ? 14.133 -2.657 -22.797 1.00 83.50 266 HIS A N 1
ATOM 1973 C CA . HIS A 1 266 ? 13.200 -2.676 -23.933 1.00 83.50 266 HIS A CA 1
ATOM 1974 C C . HIS A 1 266 ? 12.063 -3.702 -23.790 1.00 83.50 266 HIS A C 1
ATOM 1976 O O . HIS A 1 266 ? 11.830 -4.544 -24.663 1.00 83.50 266 HIS A O 1
ATOM 1982 N N . PHE A 1 267 ? 11.355 -3.665 -22.663 1.00 82.81 267 PHE A N 1
ATOM 1983 C CA . PHE A 1 267 ? 10.260 -4.588 -22.395 1.00 82.81 267 PHE A CA 1
ATOM 1984 C C . PHE A 1 267 ? 8.992 -4.210 -23.165 1.00 82.81 267 PHE A C 1
ATOM 1986 O O . PHE A 1 267 ? 8.571 -3.058 -23.200 1.00 82.81 267 PHE A O 1
ATOM 1993 N N . THR A 1 268 ? 8.330 -5.217 -23.736 1.00 80.56 268 THR A N 1
ATOM 1994 C CA . THR A 1 268 ? 6.979 -5.085 -24.298 1.00 80.56 268 THR A CA 1
ATOM 1995 C C . THR A 1 268 ? 5.952 -4.855 -23.188 1.00 80.56 268 THR A C 1
ATOM 1997 O O . THR A 1 268 ? 6.058 -5.478 -22.128 1.00 80.56 268 THR A O 1
ATOM 2000 N N . TYR A 1 269 ? 4.904 -4.071 -23.448 1.00 72.62 269 TYR A N 1
ATOM 2001 C CA . TYR A 1 269 ? 3.840 -3.797 -22.471 1.00 72.62 269 TYR A CA 1
ATOM 2002 C C . TYR A 1 269 ? 3.163 -5.061 -21.918 1.00 72.62 269 TYR A C 1
ATOM 2004 O O . TYR A 1 269 ? 2.907 -5.121 -20.719 1.00 72.62 269 TYR A O 1
ATOM 2012 N N . THR A 1 270 ? 2.957 -6.103 -22.730 1.00 73.75 270 THR A N 1
ATOM 2013 C CA . THR A 1 270 ? 2.394 -7.391 -22.277 1.00 73.75 270 THR A CA 1
ATOM 2014 C C . THR A 1 270 ? 3.256 -8.053 -21.197 1.00 73.75 270 THR A C 1
ATOM 2016 O O . THR A 1 270 ? 2.746 -8.621 -20.234 1.00 73.75 270 THR A O 1
ATOM 2019 N N . TYR A 1 271 ? 4.578 -7.959 -21.332 1.00 79.75 271 TYR A N 1
ATOM 2020 C CA . TYR A 1 271 ? 5.517 -8.481 -20.343 1.00 79.75 271 TYR A CA 1
ATOM 2021 C C . TYR A 1 271 ? 5.540 -7.604 -19.087 1.00 79.75 271 TYR A C 1
ATOM 2023 O O . TYR A 1 271 ? 5.454 -8.110 -17.970 1.00 79.75 271 TYR A O 1
ATOM 2031 N N . TYR A 1 272 ? 5.616 -6.287 -19.282 1.00 77.94 272 TYR A N 1
ATOM 2032 C CA . TYR A 1 272 ? 5.747 -5.317 -18.200 1.00 77.94 272 TYR A CA 1
ATOM 2033 C C . TYR A 1 272 ? 4.485 -5.190 -17.336 1.00 77.94 272 TYR A C 1
ATOM 2035 O O . TYR A 1 272 ? 4.588 -5.059 -16.126 1.00 77.94 272 TYR A O 1
ATOM 2043 N N . GLN A 1 273 ? 3.296 -5.242 -17.936 1.00 74.75 273 GLN A N 1
ATOM 2044 C CA . GLN A 1 273 ? 2.034 -5.152 -17.205 1.00 74.75 273 GLN A CA 1
ATOM 2045 C C . GLN A 1 273 ? 1.522 -6.555 -16.872 1.00 74.75 273 GLN A C 1
ATOM 2047 O O . GLN A 1 273 ? 1.488 -6.950 -15.714 1.00 74.75 273 GLN A O 1
ATOM 2052 N N . SER A 1 274 ? 1.156 -7.360 -17.864 1.00 76.25 274 SER A N 1
ATOM 2053 C CA . SER A 1 274 ? 0.412 -8.602 -17.615 1.00 76.25 274 SER A CA 1
ATOM 2054 C C . SER A 1 274 ? 1.246 -9.653 -16.885 1.00 76.25 274 SER A C 1
ATOM 2056 O O . SER A 1 274 ? 0.831 -10.166 -15.847 1.00 76.25 274 SER A O 1
ATOM 2058 N N . PHE A 1 275 ? 2.438 -9.961 -17.400 1.00 83.62 275 PHE A N 1
ATOM 2059 C CA . PHE A 1 275 ? 3.278 -11.000 -16.803 1.00 83.62 275 PHE A CA 1
ATOM 2060 C C . PHE A 1 275 ? 3.825 -10.577 -15.433 1.00 83.62 275 PHE A C 1
ATOM 2062 O O . PHE A 1 275 ? 3.786 -11.368 -14.490 1.00 83.62 275 PHE A O 1
ATOM 2069 N N . ALA A 1 276 ? 4.257 -9.320 -15.292 1.00 86.31 276 ALA A N 1
ATOM 2070 C CA . ALA A 1 276 ? 4.712 -8.786 -14.011 1.00 86.31 276 ALA A CA 1
ATOM 2071 C C . ALA A 1 276 ? 3.611 -8.823 -12.939 1.00 86.31 276 ALA A C 1
ATOM 2073 O O . ALA A 1 276 ? 3.881 -9.271 -11.828 1.00 86.31 276 ALA A O 1
ATOM 2074 N N . HIS A 1 277 ? 2.366 -8.444 -13.265 1.00 85.69 277 HIS A N 1
ATOM 2075 C CA . HIS A 1 277 ? 1.247 -8.494 -12.309 1.00 85.69 277 HIS A CA 1
ATOM 2076 C C . HIS A 1 277 ? 0.896 -9.925 -11.888 1.00 85.69 277 HIS A C 1
ATOM 2078 O O . HIS A 1 277 ? 0.620 -10.172 -10.713 1.00 85.69 277 HIS A O 1
ATOM 2084 N N . ILE A 1 278 ? 0.961 -10.893 -12.810 1.00 88.19 278 ILE A N 1
ATOM 2085 C CA . ILE A 1 278 ? 0.774 -12.313 -12.471 1.00 88.19 278 ILE A CA 1
ATOM 2086 C C . ILE A 1 278 ? 1.844 -12.756 -11.465 1.00 88.19 278 ILE A C 1
ATOM 2088 O O . ILE A 1 278 ? 1.517 -13.349 -10.435 1.00 88.19 278 ILE A O 1
ATOM 2092 N N . VAL A 1 279 ? 3.115 -12.434 -11.723 1.00 92.19 279 VAL A N 1
ATOM 2093 C CA . VAL A 1 279 ? 4.211 -12.797 -10.813 1.00 92.19 279 VAL A CA 1
ATOM 2094 C C . VAL A 1 279 ? 4.122 -12.052 -9.479 1.00 92.19 279 VAL A C 1
ATOM 2096 O O . VAL A 1 279 ? 4.321 -12.662 -8.431 1.00 92.19 279 VAL A O 1
ATOM 2099 N N . SER A 1 280 ? 3.765 -10.770 -9.489 1.00 91.25 280 SER A N 1
ATOM 2100 C CA . SER A 1 280 ? 3.494 -9.983 -8.283 1.00 91.25 280 SER A CA 1
ATOM 2101 C C . SER A 1 280 ? 2.405 -10.637 -7.432 1.00 91.25 280 SER A C 1
ATOM 2103 O O . SER A 1 280 ? 2.572 -10.787 -6.222 1.00 91.25 280 SER A O 1
ATOM 2105 N N . THR A 1 281 ? 1.346 -11.152 -8.062 1.00 90.38 281 THR A N 1
ATOM 2106 C CA . THR A 1 281 ? 0.271 -11.862 -7.360 1.00 90.38 281 THR A CA 1
ATOM 2107 C C . THR A 1 281 ? 0.762 -13.159 -6.709 1.00 90.38 281 THR A C 1
ATOM 2109 O O . THR A 1 281 ? 0.433 -13.427 -5.551 1.00 90.38 281 THR A O 1
ATOM 2112 N N . PHE A 1 282 ? 1.612 -13.935 -7.392 1.00 92.19 282 PHE A N 1
ATOM 2113 C CA . PHE A 1 282 ? 2.298 -15.077 -6.771 1.00 92.19 282 PHE A CA 1
ATOM 2114 C C . PHE A 1 282 ? 3.215 -14.643 -5.620 1.00 92.19 282 PHE A C 1
ATOM 2116 O O . PHE A 1 282 ? 3.264 -15.315 -4.588 1.00 92.19 282 PHE A O 1
ATOM 2123 N N . GLY A 1 283 ? 3.891 -13.500 -5.756 1.00 92.81 283 GLY A N 1
ATOM 2124 C CA . GLY A 1 283 ? 4.653 -12.869 -4.683 1.00 92.81 283 GLY A CA 1
ATOM 2125 C C . GLY A 1 283 ? 3.781 -12.567 -3.462 1.00 92.81 283 GLY A C 1
ATOM 2126 O O . GLY A 1 283 ? 4.125 -12.962 -2.351 1.00 92.81 283 GLY A O 1
ATOM 2127 N N . CYS A 1 284 ? 2.601 -11.975 -3.652 1.00 92.19 284 CYS A N 1
ATOM 2128 C CA . CYS A 1 284 ? 1.631 -11.768 -2.575 1.00 92.19 284 CYS A CA 1
ATOM 2129 C C . CYS A 1 284 ? 1.205 -13.097 -1.928 1.00 92.19 284 CYS A C 1
ATOM 2131 O O . CYS A 1 284 ? 1.216 -13.208 -0.705 1.00 92.19 284 CYS A O 1
ATOM 2133 N N . MET A 1 285 ? 0.893 -14.142 -2.706 1.00 91.31 285 MET A N 1
ATOM 2134 C CA . MET A 1 285 ? 0.568 -15.465 -2.140 1.00 91.31 285 MET A CA 1
ATOM 2135 C C . MET A 1 285 ? 1.707 -16.015 -1.273 1.00 91.31 285 MET A C 1
ATOM 2137 O O . MET A 1 285 ? 1.467 -16.558 -0.192 1.00 91.31 285 MET A O 1
ATOM 2141 N N . LEU A 1 286 ? 2.949 -15.854 -1.728 1.00 93.50 286 LEU A N 1
ATOM 2142 C CA . LEU A 1 286 ? 4.127 -16.304 -0.999 1.00 93.50 286 LEU A CA 1
ATOM 2143 C C . LEU A 1 286 ? 4.363 -15.472 0.273 1.00 93.50 286 LEU A C 1
ATOM 2145 O O . LEU A 1 286 ? 4.658 -16.036 1.326 1.00 93.50 286 LEU A O 1
ATOM 2149 N N . GLY A 1 287 ? 4.154 -14.155 0.216 1.00 91.56 287 GLY A N 1
ATOM 2150 C CA . GLY A 1 287 ? 4.167 -13.279 1.391 1.00 91.56 287 GLY A CA 1
ATOM 2151 C C . GLY A 1 287 ? 3.117 -13.681 2.427 1.00 91.56 287 GLY A C 1
ATOM 2152 O O . GLY A 1 287 ? 3.417 -13.740 3.621 1.00 91.56 287 GLY A O 1
ATOM 2153 N N . LEU A 1 288 ? 1.916 -14.062 1.978 1.00 89.69 288 LEU A N 1
ATOM 2154 C CA . LEU A 1 288 ? 0.844 -14.546 2.850 1.00 89.69 288 LEU A CA 1
ATOM 2155 C C . LEU A 1 288 ? 1.231 -15.865 3.522 1.00 89.69 288 LEU A C 1
ATOM 2157 O O . LEU A 1 288 ? 1.044 -16.038 4.728 1.00 89.69 288 LEU A O 1
ATOM 2161 N N . PHE A 1 289 ? 1.811 -16.782 2.746 1.00 90.19 289 PHE A N 1
ATOM 2162 C CA . PHE A 1 289 ? 2.325 -18.051 3.245 1.00 90.19 289 PHE A CA 1
ATOM 2163 C C . PHE A 1 289 ? 3.427 -17.845 4.292 1.00 90.19 289 PHE A C 1
ATOM 2165 O O . PHE A 1 289 ? 3.380 -18.469 5.357 1.00 90.19 289 PHE A O 1
ATOM 2172 N N . PHE A 1 290 ? 4.387 -16.950 4.033 1.00 90.56 290 PHE A N 1
ATOM 2173 C CA . PHE A 1 290 ? 5.448 -16.625 4.987 1.00 90.56 290 PHE A CA 1
ATOM 2174 C C . PHE A 1 290 ? 4.899 -15.981 6.258 1.00 90.56 290 PHE A C 1
ATOM 2176 O O . PHE A 1 290 ? 5.305 -16.353 7.364 1.00 90.56 290 PHE A O 1
ATOM 2183 N N . PHE A 1 291 ? 3.945 -15.061 6.121 1.00 86.94 291 PHE A N 1
ATOM 2184 C CA . PHE A 1 291 ? 3.294 -14.445 7.266 1.00 86.94 291 PHE A CA 1
ATOM 2185 C C . PHE A 1 291 ? 2.594 -15.497 8.138 1.00 86.94 291 PHE A C 1
ATOM 2187 O O . PHE A 1 291 ? 2.869 -15.590 9.335 1.00 86.94 291 PHE A O 1
ATOM 2194 N N . HIS A 1 292 ? 1.746 -16.334 7.538 1.00 85.25 292 HIS A N 1
ATOM 2195 C CA . HIS A 1 292 ? 0.973 -17.343 8.261 1.00 85.25 292 HIS A CA 1
ATOM 2196 C C . HIS A 1 292 ? 1.859 -18.418 8.914 1.00 85.25 292 HIS A C 1
ATOM 2198 O O . HIS A 1 292 ? 1.576 -18.856 10.034 1.00 85.25 292 HIS A O 1
ATOM 2204 N N . SER A 1 293 ? 2.929 -18.832 8.231 1.00 85.12 293 SER A N 1
ATOM 2205 C CA . SER A 1 293 ? 3.812 -19.912 8.688 1.00 85.12 293 SER A CA 1
ATOM 2206 C C . SER A 1 293 ? 4.826 -19.452 9.735 1.00 85.12 293 SER A C 1
ATOM 2208 O O . SER A 1 293 ? 5.070 -20.179 10.696 1.00 85.12 293 SER A O 1
ATOM 2210 N N . PHE A 1 294 ? 5.398 -18.252 9.581 1.00 84.81 294 PHE A N 1
ATOM 2211 C CA . PHE A 1 294 ? 6.499 -17.782 10.430 1.00 84.81 294 PHE A CA 1
ATOM 2212 C C . PHE A 1 294 ? 6.103 -16.602 11.320 1.00 84.81 294 PHE A C 1
ATOM 2214 O O . PHE A 1 294 ? 6.269 -16.680 12.534 1.00 84.81 294 PHE A O 1
ATOM 2221 N N . ILE A 1 295 ? 5.565 -15.519 10.750 1.00 83.94 295 ILE A N 1
ATOM 2222 C CA . ILE A 1 295 ? 5.409 -14.231 11.456 1.00 83.94 295 ILE A CA 1
ATOM 2223 C C . ILE A 1 295 ? 4.190 -14.208 12.384 1.00 83.94 295 ILE A C 1
ATOM 2225 O O . ILE A 1 295 ? 4.222 -13.535 13.414 1.00 83.94 295 ILE A O 1
ATOM 2229 N N . ARG A 1 296 ? 3.134 -14.967 12.074 1.00 79.12 296 ARG A N 1
ATOM 2230 C CA . ARG A 1 296 ? 1.863 -14.966 12.819 1.00 79.12 296 ARG A CA 1
ATOM 2231 C C . ARG A 1 296 ? 2.039 -15.147 14.328 1.00 79.12 296 ARG A C 1
ATOM 2233 O O . ARG A 1 296 ? 1.335 -14.515 15.108 1.00 79.12 296 ARG A O 1
ATOM 2240 N N . ASN A 1 297 ? 2.975 -16.004 14.735 1.00 77.31 297 ASN A N 1
ATOM 2241 C CA . ASN A 1 297 ? 3.191 -16.353 16.141 1.00 77.31 297 ASN A CA 1
ATOM 2242 C C . ASN A 1 297 ? 4.261 -15.484 16.822 1.00 77.31 297 ASN A C 1
ATOM 2244 O O . ASN A 1 297 ? 4.617 -15.727 17.977 1.00 77.31 297 ASN A O 1
ATOM 2248 N N . TRP A 1 298 ? 4.827 -14.502 16.121 1.00 83.81 298 TRP A N 1
ATOM 2249 C CA . TRP A 1 298 ? 5.872 -13.649 16.672 1.00 83.81 298 TRP A CA 1
ATOM 2250 C C . TRP A 1 298 ? 5.283 -12.508 17.499 1.00 83.81 298 TRP A C 1
ATOM 2252 O O . TRP A 1 298 ? 4.179 -12.023 17.263 1.00 83.81 298 TRP A O 1
ATOM 2262 N N . ARG A 1 299 ? 6.070 -12.006 18.458 1.00 85.50 299 ARG A N 1
ATOM 2263 C CA . ARG A 1 299 ? 5.753 -10.736 19.124 1.00 85.50 299 ARG A CA 1
ATOM 2264 C C . ARG A 1 299 ? 5.741 -9.623 18.075 1.00 85.50 299 ARG A C 1
ATOM 2266 O O . ARG A 1 299 ? 6.713 -9.497 17.330 1.00 85.50 299 ARG A O 1
ATOM 2273 N N . MET A 1 300 ? 4.716 -8.766 18.083 1.00 81.81 300 MET A N 1
ATOM 2274 C CA . MET A 1 300 ? 4.535 -7.700 17.079 1.00 81.81 300 MET A CA 1
ATOM 2275 C C . MET A 1 300 ? 5.796 -6.850 16.872 1.00 81.81 300 MET A C 1
ATOM 2277 O O . MET A 1 300 ? 6.200 -6.606 15.743 1.00 81.81 300 MET A O 1
ATOM 2281 N N . ARG A 1 301 ? 6.505 -6.488 17.952 1.00 84.56 301 ARG A N 1
ATOM 2282 C CA . ARG A 1 301 ? 7.772 -5.738 17.857 1.00 84.56 301 ARG A CA 1
ATOM 2283 C C . ARG A 1 301 ? 8.828 -6.449 17.002 1.00 84.56 301 ARG A C 1
ATOM 2285 O O . ARG A 1 301 ? 9.500 -5.799 16.213 1.00 84.56 301 ARG A O 1
ATOM 2292 N N . LYS A 1 302 ? 8.976 -7.772 17.152 1.00 86.56 302 LYS A N 1
ATOM 2293 C CA . LYS A 1 302 ? 9.921 -8.570 16.353 1.00 86.56 302 LYS A CA 1
ATOM 2294 C C . LYS A 1 302 ? 9.469 -8.654 14.894 1.00 86.56 302 LYS A C 1
ATOM 2296 O O . LYS A 1 302 ? 10.308 -8.553 14.009 1.00 86.56 302 LYS A O 1
ATOM 2301 N N . ALA A 1 303 ? 8.162 -8.791 14.659 1.00 87.00 303 ALA A N 1
ATOM 2302 C CA . ALA A 1 303 ? 7.587 -8.815 13.316 1.00 87.00 303 ALA A CA 1
ATOM 2303 C C . ALA A 1 303 ? 7.875 -7.515 12.544 1.00 87.00 303 ALA A C 1
ATOM 2305 O O . ALA A 1 303 ? 8.376 -7.584 11.424 1.00 87.00 303 ALA A O 1
ATOM 2306 N N . PHE A 1 304 ? 7.658 -6.343 13.152 1.00 87.69 304 PHE A N 1
ATOM 2307 C CA . PHE A 1 304 ? 7.945 -5.052 12.508 1.00 87.69 304 PHE A CA 1
ATOM 2308 C C . PHE A 1 304 ? 9.436 -4.843 12.226 1.00 87.69 304 PHE A C 1
ATOM 2310 O O . PHE A 1 304 ? 9.797 -4.419 11.132 1.00 87.69 304 PHE A O 1
ATOM 2317 N N . TRP A 1 305 ? 10.323 -5.194 13.165 1.00 90.12 305 TRP A N 1
ATOM 2318 C CA . TRP A 1 305 ? 11.769 -5.107 12.926 1.00 90.12 305 TRP A CA 1
ATOM 2319 C C . TRP A 1 305 ? 12.222 -6.023 11.788 1.00 90.12 305 TRP A C 1
ATOM 2321 O O . TRP A 1 305 ? 12.940 -5.580 10.896 1.00 90.12 305 TRP A O 1
ATOM 2331 N N . ALA A 1 306 ? 11.781 -7.282 11.789 1.00 90.69 306 ALA A N 1
ATOM 2332 C CA . ALA A 1 306 ? 12.148 -8.237 10.752 1.00 90.69 306 ALA A CA 1
ATOM 2333 C C . ALA A 1 306 ? 11.638 -7.808 9.368 1.00 90.69 306 ALA A C 1
ATOM 2335 O O . ALA A 1 306 ? 12.409 -7.787 8.414 1.00 90.69 306 ALA A O 1
ATOM 2336 N N . THR A 1 307 ? 10.367 -7.4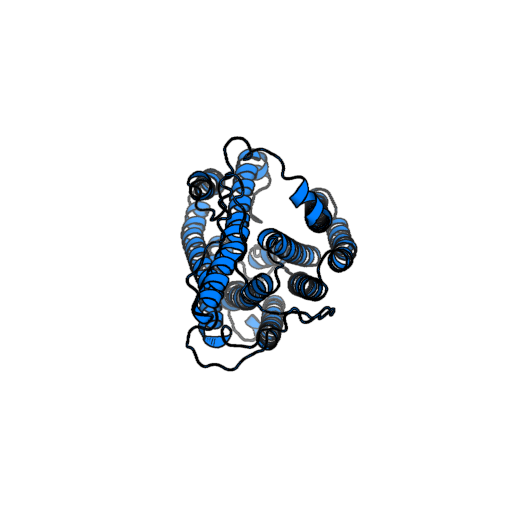15 9.264 1.00 89.81 307 THR A N 1
ATOM 2337 C CA . THR A 1 307 ? 9.764 -6.971 7.994 1.00 89.81 307 THR A CA 1
ATOM 2338 C C . THR A 1 307 ? 10.406 -5.687 7.477 1.00 89.81 307 THR A C 1
ATOM 2340 O O . THR A 1 307 ? 10.698 -5.604 6.289 1.00 89.81 307 THR A O 1
ATOM 2343 N N . THR A 1 308 ? 10.745 -4.743 8.360 1.00 90.56 308 THR A N 1
ATOM 2344 C CA . THR A 1 308 ? 11.455 -3.509 7.982 1.00 90.56 308 THR A CA 1
ATOM 2345 C C . THR A 1 308 ? 12.869 -3.803 7.468 1.00 90.56 308 THR A C 1
ATOM 2347 O O . THR A 1 308 ? 13.279 -3.238 6.459 1.00 90.56 308 THR A O 1
ATOM 2350 N N . ILE A 1 309 ? 13.617 -4.715 8.104 1.00 92.38 309 ILE A N 1
ATOM 2351 C CA . ILE A 1 309 ? 14.954 -5.119 7.625 1.00 92.38 309 ILE A CA 1
ATOM 2352 C C . ILE A 1 309 ? 14.856 -5.774 6.243 1.00 92.38 309 ILE A C 1
ATOM 2354 O O . ILE A 1 309 ? 15.626 -5.432 5.345 1.00 92.38 309 ILE A O 1
ATOM 2358 N N . ILE A 1 310 ? 13.892 -6.684 6.063 1.00 91.75 310 ILE A N 1
ATOM 2359 C CA . ILE A 1 310 ? 13.645 -7.342 4.775 1.00 91.75 310 ILE A CA 1
ATOM 2360 C C . ILE A 1 310 ? 13.261 -6.301 3.713 1.00 91.75 310 ILE A C 1
ATOM 2362 O O . ILE A 1 310 ? 13.779 -6.360 2.600 1.00 91.75 310 ILE A O 1
ATOM 2366 N N . LYS A 1 311 ? 12.422 -5.317 4.056 1.00 90.31 311 LYS A N 1
ATOM 2367 C CA . LYS A 1 311 ? 12.039 -4.225 3.154 1.00 90.31 311 LYS A CA 1
ATOM 2368 C C . LYS A 1 311 ? 13.229 -3.393 2.708 1.00 90.31 311 LYS A C 1
ATOM 2370 O O . LYS A 1 311 ? 13.420 -3.219 1.513 1.00 90.31 311 LYS A O 1
ATOM 2375 N N . THR A 1 312 ? 14.080 -2.963 3.632 1.00 89.75 312 THR A N 1
ATOM 2376 C CA . THR A 1 312 ? 15.297 -2.205 3.300 1.00 89.75 312 THR A CA 1
ATOM 2377 C C . THR A 1 312 ? 16.249 -3.003 2.401 1.00 89.75 312 THR A C 1
ATOM 2379 O O . THR A 1 312 ? 16.839 -2.453 1.467 1.00 89.75 312 THR A O 1
ATOM 2382 N N . ALA A 1 313 ? 16.382 -4.310 2.645 1.00 90.19 313 ALA A N 1
ATOM 2383 C CA . ALA A 1 313 ? 17.156 -5.194 1.778 1.00 90.19 313 ALA A CA 1
ATOM 2384 C C . ALA A 1 313 ? 16.534 -5.314 0.375 1.00 90.19 313 ALA A C 1
ATOM 2386 O O . ALA A 1 313 ? 17.264 -5.256 -0.613 1.00 90.19 313 ALA A O 1
ATOM 2387 N N . ALA A 1 314 ? 15.204 -5.412 0.276 1.00 88.69 314 ALA A N 1
ATOM 2388 C CA . ALA A 1 314 ? 14.493 -5.439 -1.001 1.00 88.69 314 ALA A CA 1
ATOM 2389 C C . ALA A 1 314 ? 14.684 -4.136 -1.796 1.00 88.69 314 ALA A C 1
ATOM 2391 O O . ALA A 1 314 ? 15.075 -4.207 -2.956 1.00 88.69 314 ALA A O 1
ATOM 2392 N N . CYS A 1 315 ? 14.556 -2.960 -1.167 1.00 86.69 315 CYS A N 1
ATOM 2393 C CA . CYS A 1 315 ? 14.801 -1.671 -1.839 1.00 86.69 315 CYS A CA 1
ATOM 2394 C C . CYS A 1 315 ? 16.218 -1.568 -2.424 1.00 86.69 315 CYS A C 1
ATOM 2396 O O . CYS A 1 315 ? 16.452 -0.918 -3.440 1.00 86.69 315 CYS A O 1
ATOM 2398 N N . SER A 1 316 ? 17.196 -2.188 -1.759 1.00 86.88 316 SER A N 1
ATOM 2399 C CA . SER A 1 316 ? 18.589 -2.177 -2.216 1.00 86.88 316 SER A CA 1
ATOM 2400 C C . SER A 1 316 ? 18.770 -2.961 -3.523 1.00 86.88 316 SER A C 1
ATOM 2402 O O . SER A 1 316 ? 19.673 -2.657 -4.305 1.00 86.88 316 SER A O 1
ATOM 2404 N N . LEU A 1 317 ? 17.905 -3.946 -3.789 1.00 85.06 317 LEU A N 1
ATOM 2405 C CA . LEU A 1 317 ? 17.904 -4.712 -5.038 1.00 85.06 317 LEU A CA 1
ATOM 2406 C C . LEU A 1 317 ? 17.326 -3.913 -6.212 1.00 85.06 317 LEU A C 1
ATOM 2408 O O . LEU A 1 317 ? 17.790 -4.089 -7.337 1.00 85.06 317 LEU A O 1
ATOM 2412 N N . ASP A 1 318 ? 16.415 -2.974 -5.966 1.00 82.75 318 ASP A N 1
ATOM 2413 C CA . ASP A 1 318 ? 15.929 -2.068 -7.015 1.00 82.75 318 ASP A CA 1
ATOM 2414 C C . ASP A 1 318 ? 17.081 -1.190 -7.533 1.00 82.75 318 ASP A C 1
ATOM 2416 O O . ASP A 1 318 ? 17.303 -1.060 -8.739 1.00 82.75 318 ASP A O 1
ATOM 2420 N N . ILE A 1 319 ? 17.918 -0.681 -6.618 1.00 86.31 319 ILE A N 1
ATOM 2421 C CA . ILE A 1 319 ? 19.139 0.068 -6.960 1.00 86.31 319 ILE A CA 1
ATOM 2422 C C . ILE A 1 319 ? 20.120 -0.813 -7.752 1.00 86.31 319 ILE A C 1
ATOM 2424 O O . ILE A 1 319 ? 20.735 -0.348 -8.715 1.00 86.31 319 ILE A O 1
ATOM 2428 N N . PHE A 1 320 ? 20.250 -2.092 -7.385 1.00 86.62 320 PHE A N 1
ATOM 2429 C CA . PHE A 1 320 ? 21.104 -3.056 -8.088 1.00 86.62 320 PHE A CA 1
ATOM 2430 C C . PHE A 1 320 ? 20.695 -3.234 -9.562 1.00 86.62 320 PHE A C 1
ATOM 2432 O O . PHE A 1 320 ? 21.564 -3.320 -10.439 1.00 86.62 320 PHE A O 1
ATOM 2439 N N . ILE A 1 321 ? 19.388 -3.252 -9.844 1.00 85.62 321 ILE A N 1
ATOM 2440 C CA . ILE A 1 321 ? 18.844 -3.353 -11.207 1.00 85.62 321 ILE A CA 1
ATOM 2441 C C . ILE A 1 321 ? 19.061 -2.044 -11.974 1.00 85.62 321 ILE A C 1
ATOM 2443 O O . ILE A 1 321 ? 19.552 -2.070 -13.105 1.00 85.62 321 ILE A O 1
ATOM 2447 N N . LEU A 1 322 ? 18.781 -0.894 -11.354 1.00 84.56 322 LEU A N 1
ATOM 2448 C CA . LEU A 1 322 ? 18.923 0.416 -12.003 1.00 84.56 322 LEU A CA 1
ATOM 2449 C C . LEU A 1 322 ? 20.376 0.755 -12.361 1.00 84.56 322 LEU A C 1
ATOM 2451 O O . LEU A 1 322 ? 20.640 1.287 -13.440 1.00 84.56 322 LEU A O 1
ATOM 2455 N N . LEU A 1 323 ? 21.341 0.397 -11.507 1.00 87.38 323 LEU A N 1
ATOM 2456 C CA . LEU A 1 323 ? 22.775 0.569 -11.789 1.00 87.38 323 LEU A CA 1
ATOM 2457 C C . LEU A 1 323 ? 23.339 -0.473 -12.770 1.00 87.38 323 LEU A C 1
ATOM 2459 O O . LEU A 1 323 ? 24.539 -0.457 -13.073 1.00 87.38 323 LEU A O 1
ATOM 2463 N N . ARG A 1 324 ? 22.491 -1.377 -13.273 1.00 86.06 324 ARG A N 1
ATOM 2464 C CA . ARG A 1 324 ? 22.834 -2.444 -14.222 1.00 86.06 324 ARG A CA 1
ATOM 2465 C C . ARG A 1 324 ? 23.921 -3.392 -13.728 1.00 86.06 324 ARG A C 1
ATOM 2467 O O . ARG A 1 324 ? 24.693 -3.954 -14.512 1.00 86.06 324 ARG A O 1
ATOM 2474 N N . TRP A 1 325 ? 24.014 -3.573 -12.411 1.00 88.19 325 TRP A N 1
ATOM 2475 C CA . TRP A 1 325 ? 24.947 -4.535 -11.825 1.00 88.19 325 TRP A CA 1
ATOM 2476 C C . TRP A 1 325 ? 24.519 -5.974 -12.123 1.00 88.19 325 TRP A C 1
ATOM 2478 O O . TRP A 1 325 ? 25.374 -6.846 -12.257 1.00 88.19 325 TRP A O 1
ATOM 2488 N N . ASN A 1 326 ? 23.225 -6.202 -12.352 1.00 87.56 326 ASN A N 1
ATOM 2489 C CA . ASN A 1 326 ? 22.681 -7.468 -12.839 1.00 87.56 326 ASN A CA 1
ATOM 2490 C C . ASN A 1 326 ? 23.351 -7.928 -14.147 1.00 87.56 326 ASN A C 1
ATOM 2492 O O . ASN A 1 326 ? 23.810 -9.067 -14.222 1.00 87.56 326 ASN A O 1
ATOM 2496 N N . VAL A 1 327 ? 23.499 -7.036 -15.133 1.00 85.50 327 VAL A N 1
ATOM 2497 C CA . VAL A 1 327 ? 24.123 -7.364 -16.426 1.00 85.50 327 VAL A CA 1
ATOM 2498 C C . VAL A 1 327 ? 25.613 -7.663 -16.259 1.00 85.50 327 VAL A C 1
ATOM 2500 O O . VAL A 1 327 ? 26.129 -8.578 -16.896 1.00 85.50 327 VAL A O 1
ATOM 2503 N N . ARG A 1 328 ? 26.304 -6.959 -15.350 1.00 86.56 328 ARG A N 1
ATOM 2504 C CA . ARG A 1 328 ? 27.726 -7.219 -15.040 1.00 86.56 328 ARG A CA 1
ATOM 2505 C C . ARG A 1 328 ? 27.953 -8.598 -14.419 1.00 86.56 328 ARG A C 1
ATOM 2507 O O . ARG A 1 328 ? 29.001 -9.192 -14.636 1.00 86.56 328 ARG A O 1
ATOM 2514 N N . VAL A 1 329 ? 26.976 -9.093 -13.660 1.00 86.94 329 VAL A N 1
ATOM 2515 C CA . VAL A 1 329 ? 26.982 -10.436 -13.055 1.00 86.94 329 VAL A CA 1
ATOM 2516 C C . VAL A 1 329 ? 26.487 -11.510 -14.044 1.00 86.94 329 VAL A C 1
ATOM 2518 O O . VAL A 1 329 ? 26.622 -12.700 -13.781 1.00 86.94 329 VAL A O 1
ATOM 2521 N N . GLY A 1 330 ? 25.961 -11.113 -15.210 1.00 85.75 330 GLY A N 1
ATOM 2522 C CA . GLY A 1 330 ? 25.457 -12.020 -16.247 1.00 85.75 330 GLY A CA 1
ATOM 2523 C C . GLY A 1 330 ? 23.978 -12.397 -16.104 1.00 85.75 330 GLY A C 1
ATOM 2524 O O . GLY A 1 330 ? 23.516 -13.317 -16.777 1.00 85.75 330 GLY A O 1
ATOM 2525 N N . ILE A 1 331 ? 23.217 -11.706 -15.248 1.00 87.94 331 ILE A N 1
ATOM 2526 C CA . ILE A 1 331 ? 21.776 -11.932 -15.073 1.00 87.94 331 ILE A CA 1
ATOM 2527 C C . ILE A 1 331 ? 21.004 -11.125 -16.132 1.00 87.94 331 ILE A C 1
ATOM 2529 O O . ILE A 1 331 ? 21.159 -9.902 -16.182 1.00 87.94 331 ILE A O 1
ATOM 2533 N N . PRO A 1 332 ? 20.129 -11.755 -16.942 1.00 88.12 332 PRO A N 1
ATOM 2534 C CA . PRO A 1 332 ? 19.310 -11.038 -17.918 1.00 88.12 332 PRO A CA 1
ATOM 2535 C C . PRO A 1 332 ? 18.365 -10.023 -17.259 1.00 88.12 332 PRO A C 1
ATOM 2537 O O . PRO A 1 332 ? 17.712 -10.348 -16.265 1.00 88.12 332 PRO A O 1
ATOM 2540 N N . ASP A 1 333 ? 18.206 -8.839 -17.864 1.00 84.81 333 ASP A N 1
ATOM 2541 C CA . ASP A 1 333 ? 17.319 -7.764 -17.374 1.00 84.81 333 ASP A CA 1
ATOM 2542 C C . ASP A 1 333 ? 15.891 -8.260 -17.104 1.00 84.81 333 ASP A C 1
ATOM 2544 O O . ASP A 1 333 ? 15.288 -7.925 -16.089 1.00 84.81 333 ASP A O 1
ATOM 2548 N N . LYS A 1 334 ? 15.372 -9.132 -17.975 1.00 86.81 334 LYS A N 1
ATOM 2549 C CA . LYS A 1 334 ? 14.050 -9.753 -17.827 1.00 86.81 334 LYS A CA 1
ATOM 2550 C C . LYS A 1 334 ? 13.904 -10.510 -16.502 1.00 86.81 334 LYS A C 1
ATOM 2552 O O . LYS A 1 334 ? 12.928 -10.312 -15.783 1.00 86.81 334 LYS A O 1
ATOM 2557 N N . VAL A 1 335 ? 14.880 -11.356 -16.177 1.00 86.81 335 VAL A N 1
ATOM 2558 C CA . VAL A 1 335 ? 14.863 -12.186 -14.963 1.00 86.81 335 VAL A CA 1
ATOM 2559 C C . VAL A 1 335 ? 15.038 -11.308 -13.729 1.00 86.81 335 VAL A C 1
ATOM 2561 O O . VAL A 1 335 ? 14.283 -11.447 -12.770 1.00 86.81 335 VAL A O 1
ATOM 2564 N N . ALA A 1 336 ? 15.987 -10.370 -13.777 1.00 87.19 336 ALA A N 1
ATOM 2565 C CA . ALA A 1 336 ? 16.227 -9.434 -12.685 1.00 87.19 336 ALA A CA 1
ATOM 2566 C C . ALA A 1 336 ? 14.970 -8.609 -12.361 1.00 87.19 336 ALA A C 1
ATOM 2568 O O . ALA A 1 336 ? 14.607 -8.492 -11.197 1.00 87.19 336 ALA A O 1
ATOM 2569 N N . PHE A 1 337 ? 14.257 -8.134 -13.384 1.00 88.19 337 PHE A N 1
ATOM 2570 C CA . PHE A 1 337 ? 13.000 -7.405 -13.230 1.00 88.19 337 PHE A CA 1
ATOM 2571 C C . PHE A 1 337 ? 11.883 -8.253 -12.602 1.00 88.19 337 PHE A C 1
ATOM 2573 O O . PHE A 1 337 ? 11.251 -7.820 -11.644 1.00 88.19 337 PHE A O 1
ATOM 2580 N N . ILE A 1 338 ? 11.657 -9.479 -13.093 1.00 89.81 338 ILE A N 1
ATOM 2581 C CA . ILE A 1 338 ? 10.591 -10.347 -12.560 1.00 89.81 338 ILE A CA 1
ATOM 2582 C C . ILE A 1 338 ? 10.802 -10.622 -11.070 1.00 89.81 338 ILE A C 1
ATOM 2584 O O . ILE A 1 338 ? 9.876 -10.497 -10.270 1.00 89.81 338 ILE A O 1
ATOM 2588 N N . PHE A 1 339 ? 12.010 -11.034 -10.693 1.00 87.75 339 PHE A N 1
ATOM 2589 C CA . PHE A 1 339 ? 12.274 -11.427 -9.313 1.00 87.75 339 PHE A CA 1
ATOM 2590 C C . PHE A 1 339 ? 12.457 -10.219 -8.397 1.00 87.75 339 PHE A C 1
ATOM 2592 O O . PHE A 1 339 ? 11.967 -10.251 -7.271 1.00 87.75 339 PHE A O 1
ATOM 2599 N N . GLY A 1 340 ? 13.139 -9.177 -8.871 1.00 86.00 340 GLY A N 1
ATOM 2600 C CA . GLY A 1 340 ? 13.497 -8.009 -8.075 1.00 86.00 340 GLY A CA 1
ATOM 2601 C C . GLY A 1 340 ? 12.391 -6.969 -7.959 1.00 86.00 340 GLY A C 1
ATOM 2602 O O . GLY A 1 340 ? 12.070 -6.605 -6.842 1.00 86.00 340 GLY A O 1
ATOM 2603 N N . ASP A 1 341 ? 11.786 -6.543 -9.069 1.00 85.19 341 ASP A N 1
ATOM 2604 C CA . ASP A 1 341 ? 10.821 -5.428 -9.094 1.00 85.19 341 ASP A CA 1
ATOM 2605 C C . ASP A 1 341 ? 9.364 -5.927 -9.016 1.00 85.19 341 ASP A C 1
ATOM 2607 O O . ASP A 1 341 ? 8.536 -5.354 -8.311 1.00 85.19 341 ASP A O 1
ATOM 2611 N N . ALA A 1 342 ? 9.039 -7.055 -9.662 1.00 87.19 342 ALA A N 1
ATOM 2612 C CA . ALA A 1 342 ? 7.665 -7.571 -9.659 1.00 87.19 342 ALA A CA 1
ATOM 2613 C C . ALA A 1 342 ? 7.344 -8.455 -8.436 1.00 87.19 342 ALA A C 1
ATOM 2615 O O . ALA A 1 342 ? 6.313 -8.281 -7.780 1.00 87.19 342 ALA A O 1
ATOM 2616 N N . MET A 1 343 ? 8.199 -9.431 -8.107 1.00 91.44 343 MET A N 1
ATOM 2617 C CA . MET A 1 343 ? 7.880 -10.440 -7.087 1.00 91.44 343 MET A CA 1
ATOM 2618 C C . MET A 1 343 ? 8.242 -10.000 -5.666 1.00 91.44 343 MET A C 1
ATOM 2620 O O . MET A 1 343 ? 7.401 -10.066 -4.766 1.00 91.44 343 MET A O 1
ATOM 2624 N N . LEU A 1 344 ? 9.493 -9.585 -5.446 1.00 91.62 344 LEU A N 1
ATOM 2625 C CA . LEU A 1 344 ? 10.022 -9.321 -4.109 1.00 91.62 344 LEU A CA 1
ATOM 2626 C C . LEU A 1 344 ? 9.269 -8.205 -3.364 1.00 91.62 344 LEU A C 1
ATOM 2628 O O . LEU A 1 344 ? 8.899 -8.441 -2.211 1.00 91.62 344 LEU A O 1
ATOM 2632 N N . PRO A 1 345 ? 8.950 -7.046 -3.973 1.00 89.75 345 PRO A N 1
ATOM 2633 C CA . PRO A 1 345 ? 8.261 -5.971 -3.271 1.00 89.75 345 PRO A CA 1
ATOM 2634 C C . PRO A 1 345 ? 6.851 -6.400 -2.869 1.00 89.75 345 PRO A C 1
ATOM 2636 O O . PRO A 1 345 ? 6.407 -6.085 -1.772 1.00 89.75 345 PRO A O 1
ATOM 2639 N N . SER A 1 346 ? 6.192 -7.217 -3.695 1.00 91.56 346 SER A N 1
ATOM 2640 C CA . SER A 1 346 ? 4.877 -7.806 -3.412 1.00 91.56 346 SER A CA 1
ATOM 2641 C C . SER A 1 346 ? 4.895 -8.736 -2.190 1.00 91.56 346 SER A C 1
ATOM 2643 O O . SER A 1 346 ? 4.008 -8.664 -1.338 1.00 91.56 346 SER A O 1
ATOM 2645 N N . ILE A 1 347 ? 5.934 -9.576 -2.066 1.00 93.06 347 ILE A N 1
ATOM 2646 C CA . ILE A 1 347 ? 6.141 -10.444 -0.891 1.00 93.06 347 ILE A CA 1
ATOM 2647 C C . ILE A 1 347 ? 6.303 -9.587 0.367 1.00 93.06 347 ILE A C 1
ATOM 2649 O O . ILE A 1 347 ? 5.612 -9.795 1.367 1.00 93.06 347 ILE A O 1
ATOM 2653 N N . VAL A 1 348 ? 7.224 -8.625 0.310 1.00 91.88 348 VAL A N 1
ATOM 2654 C CA . VAL A 1 348 ? 7.585 -7.772 1.445 1.00 91.88 348 VAL A CA 1
ATOM 2655 C C . VAL A 1 348 ? 6.412 -6.912 1.891 1.00 91.88 348 VAL A C 1
ATOM 2657 O O . VAL A 1 348 ? 6.136 -6.837 3.089 1.00 91.88 348 VAL A O 1
ATOM 2660 N N . TRP A 1 349 ? 5.709 -6.302 0.937 1.00 90.81 349 TRP A N 1
ATOM 2661 C CA . TRP A 1 349 ? 4.565 -5.442 1.199 1.00 90.81 349 TRP A CA 1
ATOM 2662 C C . TRP A 1 349 ? 3.501 -6.183 2.002 1.00 90.81 349 TRP A C 1
ATOM 2664 O O . TRP A 1 349 ? 3.081 -5.701 3.052 1.00 90.81 349 TRP A O 1
ATOM 2674 N N . LEU A 1 350 ? 3.128 -7.399 1.586 1.00 90.44 350 LEU A N 1
ATOM 2675 C CA . LEU A 1 350 ? 2.107 -8.156 2.306 1.00 90.44 350 LEU A CA 1
ATOM 2676 C C . LEU A 1 350 ? 2.600 -8.648 3.676 1.00 90.44 350 LEU A C 1
ATOM 2678 O O . LEU A 1 350 ? 1.830 -8.677 4.640 1.00 90.44 350 LEU A O 1
ATOM 2682 N N . MET A 1 351 ? 3.883 -9.008 3.782 1.00 89.50 351 MET A N 1
ATOM 2683 C CA . MET A 1 351 ? 4.494 -9.412 5.051 1.00 89.50 351 MET A CA 1
ATOM 2684 C C . MET A 1 351 ? 4.528 -8.278 6.086 1.00 89.50 351 MET A C 1
ATOM 2686 O O . MET A 1 351 ? 4.375 -8.568 7.271 1.00 89.50 351 MET A O 1
ATOM 2690 N N . GLU A 1 352 ? 4.726 -7.023 5.671 1.00 89.75 352 GLU A N 1
ATOM 2691 C CA . GLU A 1 352 ? 4.665 -5.834 6.542 1.00 89.75 352 GLU A CA 1
ATOM 2692 C C . GLU A 1 352 ? 3.217 -5.418 6.841 1.00 89.75 352 GLU A C 1
ATOM 2694 O O . GLU A 1 352 ? 2.873 -5.110 7.987 1.00 89.75 352 GLU A O 1
ATOM 2699 N N . TYR A 1 353 ? 2.358 -5.446 5.821 1.00 88.06 353 TYR A N 1
ATOM 2700 C CA . TYR A 1 353 ? 0.977 -4.983 5.902 1.00 88.06 353 TYR A CA 1
ATOM 2701 C C . TYR A 1 353 ? 0.148 -5.788 6.915 1.00 88.06 353 TYR A C 1
ATOM 2703 O O . TYR A 1 353 ? -0.571 -5.219 7.739 1.00 88.06 353 TYR A O 1
ATOM 2711 N N . MET A 1 354 ? 0.300 -7.115 6.914 1.00 86.38 354 MET A N 1
ATOM 2712 C CA . MET A 1 354 ? -0.466 -8.024 7.773 1.00 86.38 354 MET A CA 1
ATOM 2713 C C . MET A 1 354 ? -0.301 -7.756 9.284 1.00 86.38 354 MET A C 1
ATOM 2715 O O . MET A 1 354 ? -1.305 -7.528 9.965 1.00 86.38 354 MET A O 1
ATOM 2719 N N . PRO A 1 355 ? 0.924 -7.737 9.854 1.00 85.19 355 PRO A N 1
ATOM 2720 C CA . PRO A 1 355 ? 1.141 -7.320 11.239 1.00 85.19 355 PRO A CA 1
ATOM 2721 C C . PRO A 1 355 ? 0.612 -5.913 11.534 1.00 85.19 355 PRO A C 1
ATOM 2723 O O . PRO A 1 355 ? 0.094 -5.685 12.630 1.00 85.19 355 PRO A O 1
ATOM 2726 N N . GLY A 1 356 ? 0.727 -4.994 10.566 1.00 85.81 356 GLY A N 1
ATOM 2727 C CA . GLY A 1 356 ? 0.166 -3.643 10.623 1.00 85.81 356 GLY A CA 1
ATOM 2728 C C . GLY A 1 356 ? -1.318 -3.666 10.968 1.00 85.81 356 GLY A C 1
ATOM 2729 O O . GLY A 1 356 ? -1.711 -3.164 12.023 1.00 85.81 356 GLY A O 1
ATOM 2730 N N . GLN A 1 357 ? -2.122 -4.347 10.152 1.00 82.44 357 GLN A N 1
ATOM 2731 C CA . GLN A 1 357 ? -3.573 -4.386 10.350 1.00 82.44 357 GLN A CA 1
ATOM 2732 C C . GLN A 1 357 ? -4.009 -5.137 11.609 1.00 82.44 357 GLN A C 1
ATOM 2734 O O . GLN A 1 357 ? -4.959 -4.742 12.296 1.00 82.44 357 GLN A O 1
ATOM 2739 N N . LEU A 1 358 ? -3.268 -6.171 12.007 1.00 80.81 358 LEU A N 1
ATOM 2740 C CA . LEU A 1 358 ? -3.527 -6.851 13.279 1.00 80.81 358 LEU A CA 1
ATOM 2741 C C . LEU A 1 358 ? -3.202 -5.982 14.492 1.00 80.81 358 LEU A C 1
ATOM 2743 O O . LEU A 1 358 ? -3.856 -6.102 15.528 1.00 80.81 358 LEU A O 1
ATOM 2747 N N . LEU A 1 359 ? -2.204 -5.107 14.394 1.00 83.62 359 LEU A N 1
ATOM 2748 C CA . LEU A 1 359 ? -1.906 -4.165 15.464 1.00 83.62 359 LEU A CA 1
ATOM 2749 C C . LEU A 1 359 ? -2.991 -3.085 15.566 1.00 83.62 359 LEU A C 1
ATOM 2751 O O . LEU A 1 359 ? -3.413 -2.761 16.679 1.00 83.62 359 LEU A O 1
ATOM 2755 N N . VAL A 1 360 ? -3.472 -2.570 14.429 1.00 83.00 360 VAL A N 1
ATOM 2756 C CA . VAL A 1 360 ? -4.548 -1.566 14.392 1.00 83.00 360 VAL A CA 1
ATOM 2757 C C . VAL A 1 360 ? -5.833 -2.108 15.010 1.00 83.00 360 VAL A C 1
ATOM 2759 O O . VAL A 1 360 ? -6.371 -1.481 15.923 1.00 83.00 360 VAL A O 1
ATOM 2762 N N . SER A 1 361 ? -6.276 -3.302 14.609 1.00 77.62 361 SER A N 1
ATOM 2763 C CA . SER A 1 361 ? -7.482 -3.927 15.179 1.00 77.62 361 SER A CA 1
ATOM 2764 C C . SER A 1 361 ? -7.367 -4.207 16.684 1.00 77.62 361 SER A C 1
ATOM 2766 O O . SER A 1 361 ? -8.370 -4.223 17.397 1.00 77.62 361 SER A O 1
ATOM 2768 N N . LYS A 1 362 ? -6.146 -4.386 17.212 1.00 77.88 362 LYS A N 1
ATOM 2769 C CA . LYS A 1 362 ? -5.914 -4.585 18.651 1.00 77.88 362 LYS A CA 1
ATOM 2770 C C . LYS A 1 362 ? -5.930 -3.304 19.477 1.00 77.88 362 LYS A C 1
ATOM 2772 O O . LYS A 1 362 ? -6.266 -3.382 20.659 1.00 77.88 362 LYS A O 1
ATOM 2777 N N . LEU A 1 363 ? -5.527 -2.181 18.884 1.00 82.25 363 LEU A N 1
ATOM 2778 C CA . LEU A 1 363 ? -5.395 -0.876 19.546 1.00 82.25 363 LEU A CA 1
ATOM 2779 C C . LEU A 1 363 ? -6.606 0.036 19.351 1.00 82.25 363 LEU A C 1
ATOM 2781 O O . LEU A 1 363 ? -6.702 1.065 20.022 1.00 82.25 363 LEU A O 1
ATOM 2785 N N . ALA A 1 364 ? -7.487 -0.316 18.422 1.00 79.88 364 ALA A N 1
ATOM 2786 C CA . ALA A 1 364 ? -8.707 0.411 18.156 1.00 79.88 364 ALA A CA 1
ATOM 2787 C C . ALA A 1 364 ? -9.561 0.562 19.437 1.00 79.88 364 ALA A C 1
ATOM 2789 O O . ALA A 1 364 ? -9.779 -0.423 20.147 1.00 79.88 364 ALA A O 1
ATOM 2790 N N . PRO A 1 365 ? -10.014 1.786 19.769 1.00 77.38 365 PRO A N 1
ATOM 2791 C CA . PRO A 1 365 ? -10.897 2.009 20.905 1.00 77.38 365 PRO A CA 1
ATOM 2792 C C . PRO A 1 365 ? -12.281 1.387 20.654 1.00 77.38 365 PRO A C 1
ATOM 2794 O O . PRO A 1 365 ? -12.736 1.392 19.505 1.00 77.38 365 PRO A O 1
ATOM 2797 N N . PRO A 1 366 ? -12.963 0.913 21.716 1.00 71.56 366 PRO A N 1
ATOM 2798 C CA . PRO A 1 366 ? -14.295 0.337 21.594 1.00 71.56 366 PRO A CA 1
ATOM 2799 C C . PRO A 1 366 ? -15.281 1.343 20.984 1.00 71.56 366 PRO A C 1
ATOM 2801 O O . PRO A 1 366 ? -15.209 2.538 21.285 1.00 71.56 366 PRO A O 1
ATOM 2804 N N . ASP A 1 367 ? -16.189 0.860 20.136 1.00 71.44 367 ASP A N 1
ATOM 2805 C CA . ASP A 1 367 ? -17.247 1.624 19.445 1.00 71.44 367 ASP A CA 1
ATOM 2806 C C . ASP A 1 367 ? -16.766 2.617 18.364 1.00 71.44 367 ASP A C 1
ATOM 2808 O O . ASP A 1 367 ? -17.571 3.354 17.779 1.00 71.44 367 ASP A O 1
ATOM 2812 N N . MET A 1 368 ? -15.463 2.668 18.083 1.00 74.25 368 MET A N 1
ATOM 2813 C CA . MET A 1 368 ? -14.858 3.565 17.089 1.00 74.25 368 MET A CA 1
ATOM 2814 C C . MET A 1 368 ? -13.847 2.863 16.173 1.00 74.25 368 MET A C 1
ATOM 2816 O O . MET A 1 368 ? -13.109 3.529 15.442 1.00 74.25 368 MET A O 1
ATOM 2820 N N . GLU A 1 369 ? -13.836 1.533 16.155 1.00 76.19 369 GLU A N 1
ATOM 2821 C CA . GLU A 1 369 ? -12.813 0.719 15.501 1.00 76.19 369 GLU A CA 1
ATOM 2822 C C . GLU A 1 369 ? -12.745 0.970 14.001 1.00 76.19 369 GLU A C 1
ATOM 2824 O O . GLU A 1 369 ? -11.676 1.230 13.456 1.00 76.19 369 GLU A O 1
ATOM 2829 N N . SER A 1 370 ? -13.910 0.973 13.358 1.00 77.38 370 SER A N 1
ATOM 2830 C CA . SER A 1 370 ? -14.056 1.216 11.924 1.00 77.38 370 SER A CA 1
ATOM 2831 C C . SER A 1 370 ? -13.502 2.586 11.517 1.00 77.38 370 SER A C 1
ATOM 2833 O O . SER A 1 370 ? -12.797 2.714 10.519 1.00 77.38 370 SER A O 1
ATOM 2835 N N . THR A 1 371 ? -13.778 3.616 12.321 1.00 80.94 371 THR A N 1
ATOM 2836 C CA . THR A 1 371 ? -13.304 4.986 12.080 1.00 80.94 371 THR A CA 1
ATOM 2837 C C . THR A 1 371 ? -11.800 5.095 12.313 1.00 80.94 371 THR A C 1
ATOM 2839 O O . THR A 1 371 ? -11.094 5.740 11.540 1.00 80.94 371 THR A O 1
ATOM 2842 N N . THR A 1 372 ? -11.293 4.458 13.371 1.00 83.12 372 THR A N 1
ATOM 2843 C CA . THR A 1 372 ? -9.860 4.400 13.663 1.00 83.12 372 THR A CA 1
ATOM 2844 C C . THR A 1 372 ? -9.096 3.696 12.546 1.00 83.12 372 THR A C 1
ATOM 2846 O O . THR A 1 372 ? -8.088 4.229 12.087 1.00 83.12 372 THR A O 1
ATOM 2849 N N . PHE A 1 373 ? -9.598 2.557 12.072 1.00 84.25 373 PHE A N 1
ATOM 2850 C CA . PHE A 1 373 ? -9.009 1.814 10.965 1.00 84.25 373 PHE A CA 1
ATOM 2851 C C . PHE A 1 373 ? -8.949 2.665 9.693 1.00 84.25 373 PHE A C 1
ATOM 2853 O O . PHE A 1 373 ? -7.875 2.852 9.130 1.00 84.25 373 PHE A O 1
ATOM 2860 N N . ALA A 1 374 ? -10.071 3.285 9.314 1.00 83.62 374 ALA A N 1
ATOM 2861 C CA . ALA A 1 374 ? -10.148 4.145 8.135 1.00 83.62 374 ALA A CA 1
ATOM 2862 C C . ALA A 1 374 ? -9.166 5.328 8.184 1.00 83.62 374 ALA A C 1
ATOM 2864 O O . ALA A 1 374 ? -8.595 5.709 7.164 1.00 83.62 374 ALA A O 1
ATOM 2865 N N . ILE A 1 375 ? -8.950 5.920 9.363 1.00 87.56 375 ILE A N 1
ATOM 2866 C CA . ILE A 1 375 ? -7.995 7.024 9.514 1.00 87.56 375 ILE A CA 1
ATOM 2867 C C . ILE A 1 375 ? -6.563 6.530 9.377 1.00 87.56 375 ILE A C 1
ATOM 2869 O O . ILE A 1 375 ? -5.793 7.153 8.651 1.00 87.56 375 ILE A O 1
ATOM 2873 N N . LEU A 1 376 ? -6.202 5.440 10.056 1.00 89.44 376 LEU A N 1
ATOM 2874 C CA . LEU A 1 376 ? -4.843 4.903 9.983 1.00 89.44 376 LEU A CA 1
ATOM 2875 C C . LEU A 1 376 ? -4.505 4.455 8.559 1.00 89.44 376 LEU A C 1
ATOM 2877 O O . LEU A 1 376 ? -3.425 4.768 8.058 1.00 89.44 376 LEU A O 1
ATOM 2881 N N . GLU A 1 377 ? -5.455 3.820 7.880 1.00 87.19 377 GLU A N 1
ATOM 2882 C CA . GLU A 1 377 ? -5.307 3.437 6.480 1.00 87.19 377 GLU A CA 1
ATOM 2883 C C . GLU A 1 377 ? -5.217 4.664 5.562 1.00 87.19 377 GLU A C 1
ATOM 2885 O O . GLU A 1 377 ? -4.350 4.735 4.691 1.00 87.19 377 GLU A O 1
ATOM 2890 N N . GLY A 1 378 ? -6.020 5.701 5.819 1.00 87.19 378 GLY A N 1
ATOM 2891 C CA . GLY A 1 378 ? -5.919 6.980 5.117 1.00 87.19 378 GLY A CA 1
ATOM 2892 C C . GLY A 1 378 ? -4.541 7.636 5.260 1.00 87.19 378 GLY A C 1
ATOM 2893 O O . GLY A 1 378 ? -3.996 8.149 4.283 1.00 87.19 378 GLY A O 1
ATOM 2894 N N . PHE A 1 379 ? -3.938 7.585 6.451 1.00 90.50 379 PHE A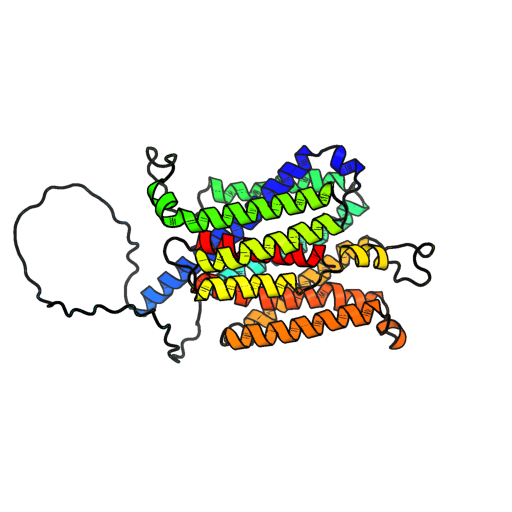 N 1
ATOM 2895 C CA . PHE A 1 379 ? -2.564 8.044 6.672 1.00 90.50 379 PHE A CA 1
ATOM 2896 C C . PHE A 1 379 ? -1.545 7.169 5.938 1.00 90.50 379 PHE A C 1
ATOM 2898 O O . PHE A 1 379 ? -0.644 7.710 5.301 1.00 90.50 379 PHE A O 1
ATOM 2905 N N . ARG A 1 380 ? -1.693 5.843 5.970 1.00 90.81 380 ARG A N 1
ATOM 2906 C CA . ARG A 1 380 ? -0.812 4.910 5.252 1.00 90.81 380 ARG A CA 1
ATOM 2907 C C . ARG A 1 380 ? -0.818 5.174 3.739 1.00 90.81 380 ARG A C 1
ATOM 2909 O O . ARG A 1 380 ? 0.239 5.334 3.129 1.00 90.81 380 ARG A O 1
ATOM 2916 N N . MET A 1 381 ? -2.004 5.332 3.148 1.00 87.62 381 MET A N 1
ATOM 2917 C CA . MET A 1 381 ? -2.181 5.703 1.736 1.00 87.62 381 MET A CA 1
ATOM 2918 C C . MET A 1 381 ? -1.615 7.088 1.414 1.00 87.62 381 MET A C 1
ATOM 2920 O O . MET A 1 381 ? -0.974 7.282 0.375 1.00 87.62 381 MET A O 1
ATOM 2924 N N . PHE A 1 382 ? -1.801 8.055 2.314 1.00 88.56 382 PHE A N 1
ATOM 2925 C CA . PHE A 1 382 ? -1.176 9.365 2.172 1.00 88.56 382 PHE A CA 1
ATOM 2926 C C . PHE A 1 382 ? 0.357 9.253 2.178 1.00 88.56 382 PHE A C 1
ATOM 2928 O O . PHE A 1 382 ? 0.996 9.829 1.302 1.00 88.56 382 PHE A O 1
ATOM 2935 N N . GLY A 1 383 ? 0.939 8.440 3.067 1.00 90.38 383 GLY A N 1
ATOM 2936 C CA . GLY A 1 383 ? 2.374 8.137 3.101 1.00 90.38 383 GLY A CA 1
ATOM 2937 C C . GLY A 1 383 ? 2.889 7.555 1.784 1.00 90.38 383 GLY A C 1
ATOM 2938 O O . GLY A 1 383 ? 3.857 8.067 1.228 1.00 90.38 383 GLY A O 1
ATOM 2939 N N . SER A 1 384 ? 2.187 6.577 1.207 1.00 88.19 384 SER A N 1
ATOM 2940 C CA . SER A 1 384 ? 2.525 6.041 -0.123 1.00 88.19 384 SER A CA 1
ATOM 2941 C C . SER A 1 384 ? 2.502 7.127 -1.208 1.00 88.19 384 SER A C 1
ATOM 2943 O O . SER A 1 384 ? 3.368 7.175 -2.082 1.00 88.19 384 SER A O 1
ATOM 2945 N N . THR A 1 385 ? 1.555 8.064 -1.130 1.00 86.06 385 THR A N 1
ATOM 2946 C CA . THR A 1 385 ? 1.486 9.170 -2.096 1.00 86.06 385 THR A CA 1
ATOM 2947 C C . THR A 1 385 ? 2.616 10.184 -1.901 1.00 86.06 385 THR A C 1
ATOM 2949 O O . THR A 1 385 ? 3.134 10.706 -2.886 1.00 86.06 385 THR A O 1
ATOM 2952 N N . VAL A 1 386 ? 3.042 10.431 -0.657 1.00 88.19 386 VAL A N 1
ATOM 2953 C CA . VAL A 1 386 ? 4.243 11.227 -0.350 1.00 88.19 386 VAL A CA 1
ATOM 2954 C C . VAL A 1 386 ? 5.479 10.560 -0.952 1.00 88.19 386 VAL A C 1
ATOM 2956 O O . VAL A 1 386 ? 6.247 11.230 -1.636 1.00 88.19 386 VAL A O 1
ATOM 2959 N N . SER A 1 387 ? 5.632 9.244 -0.782 1.00 89.31 387 SER A N 1
ATOM 2960 C CA . SER A 1 387 ? 6.727 8.474 -1.386 1.00 89.31 387 SER A CA 1
ATOM 2961 C C . SER A 1 387 ? 6.792 8.661 -2.910 1.00 89.31 387 SER A C 1
ATOM 2963 O O . SER A 1 387 ? 7.858 8.963 -3.443 1.00 89.31 387 SER A O 1
ATOM 2965 N N . ARG A 1 388 ? 5.648 8.565 -3.603 1.00 85.88 388 ARG A N 1
ATOM 2966 C CA . ARG A 1 388 ? 5.536 8.766 -5.063 1.00 85.88 388 ARG A CA 1
ATOM 2967 C C . ARG A 1 388 ? 5.715 10.216 -5.520 1.00 85.88 388 ARG A C 1
ATOM 2969 O O . ARG A 1 388 ? 5.801 10.458 -6.716 1.00 85.88 388 ARG A O 1
ATOM 2976 N N . ALA A 1 389 ? 5.619 11.183 -4.611 1.00 83.94 389 ALA A N 1
ATOM 2977 C CA . ALA A 1 389 ? 5.870 12.591 -4.913 1.00 83.94 389 ALA A CA 1
ATOM 2978 C C . ALA A 1 389 ? 7.345 12.965 -4.698 1.00 83.94 389 ALA A C 1
ATOM 2980 O O . ALA A 1 389 ? 7.808 13.949 -5.270 1.00 83.94 389 ALA A O 1
ATOM 2981 N N . VAL A 1 390 ? 8.046 12.216 -3.840 1.00 84.62 390 VAL A N 1
ATOM 2982 C CA . VAL A 1 390 ? 9.482 12.361 -3.573 1.00 84.62 390 VAL A CA 1
ATOM 2983 C C . VAL A 1 390 ? 10.319 11.634 -4.627 1.00 84.62 390 VAL A C 1
ATOM 2985 O O . VAL A 1 390 ? 11.344 12.174 -5.041 1.00 84.62 390 VAL A O 1
ATOM 2988 N N . GLY A 1 391 ? 9.907 10.422 -5.015 1.00 79.06 391 GLY A N 1
ATOM 2989 C CA . GLY A 1 391 ? 10.501 9.650 -6.114 1.00 79.06 391 GLY A CA 1
ATOM 2990 C C . GLY A 1 391 ? 10.018 10.128 -7.471 1.00 79.06 391 GLY A C 1
ATOM 2991 O O . GLY A 1 391 ? 10.841 10.088 -8.412 1.00 79.06 391 GLY A O 1
#